Protein 3L7T (pdb70)

B-factor: mean 34.35, std 10.43, range [15.65, 85.37]

Radius of gyration: 25.77 Å; Cα contacts (8 Å, |Δi|>4): 1281; chains: 4; bounding box: 45×69×49 Å

Organism: Streptococcus mutans serotype c (strain ATCC 700610 / UA159) (NCBI:txid210007)

CATH classification: 3.10.180.10

Sequence (532 aa):
KLKAVHHVALIVSDYDKSYEFYVNQLGFEVIRENHRPKRHDYKLDLKCGDIELEIFGNKLTDSNYCAPPERISWPREACGLRHLAFYVEDVEASRQELIALGIRVEEVRYDDYTGKKMAFFFDPDGLPLELHEKLKAVHHVALIVSDYDKSYEFYVNQLGFEVIRENHRPKRHDYKLDLKCGDIELEIFGNKLTDSNYCAPPERISWPREACGLRHLAFYVEDVEASRQELIALGIRVEEVRYDDYTGKKMAFFFDPDGLPLELHEKLKAVHHVALIVSDYDKSYEFYVNQLGFEVIRENHRPKRHDYKLDLKCGDIELEIFGNKLTDSNYCAPPERISWPREACGLRHLAFYVEDVEASRQELIALGIRVEEVRYDDYTGKKMAFFFDPDGLPLELHEKLKAVHHVALIVSDYDKSYEFYVNQLGFEVIRENHRPKRHDYKLDLKCGDIELEIFGNKLTDSNYCAPPERISWPREACGLRHLAFYVEDVEASRQELIALGIRVEEVRYDDYTGKKMAFFFDPDGLPLELHE

Secondary structure (DSSP, 8-state):
---EEEEEEEE-S-HHHHHIIIIIIS-PEEEEEEEETTTTEEEEEEEETTEEEEEEE--TTSTT--PPPPPP-SSSPPSEEEEEEEE-S-HHHHHHHHHHHT---PPPEE-TTS--EEEEEE-TT--EEEEE-/---EEEEEEEE-S-HHHHHIIIIIIS-PEEEEEEEEGGGTEEEEEEEETTEEEEEEE--TTSTT--PPPPPP-SS-PPSEEEEEEEE-S-HHHHHHHHHHTT--BPPPEE-TTT--EEEEEE-TT--EEEEE-/---EEEEEEEE-S-HHHHHIIIIIIT-PEEEEEEEETTTTEEEEEEEETTEEEEEEE--TTSTT--PPPPPP-SS-PPSEEEEEEEE-S-HHHHHHHHHHTT--B---EE-TTT--EEEEEE-TT--EEEEE-/---EEEEEEEE-S-HHHHHIIIIIIS-PEEEEEEEEGGGTEEEEEEEETTEEEEEEE--TTSTT--PPPPPP-SSSPPSEEEEEEEE-S-HHHHHHHHHHTT--BPPPEE-TTT--EEEEEE-TT--EEEEE-

Foldseek 3Di:
DCDDAAEAEDEDFAVVQLCCCVCVQVNWAWPDWDADPPVFGIWTWTDDPRYIYTYTYHHPPPPPRDGDDAADDPPDGDPDDAAEEHEDPDQVVVCVSCVVVVWDKDDWAADPVHRWIKIWTAGPRRRIYMYTD/DCDDAAEAEDEDFAVVQLCCVVCVQVNFAWPDWDDDVVVQWIWTWTDDPNYIYIYIYHHPPGPDHDGDDAADDPPDGDPDDAAEEHEDPDQVVVCVSCVVVVWDKDDWDADPPPRWIKIWTAGPRRHIYMYTD/DPDDAAEAEDEDFAPVQLCCCVPVQVPWDWPDKDDPVVVQWIWTWTDDPNYIYIYIYHHPPDPDRDGDDAADDPPDGDDDDAAEEHEDPDQVVVCVSCVVVVWDKDDWDADPVPRWIKIWTAGPRRHIYMYTD/DCDDAAEAEDEDFAPVLLCCCVCVQVPWDWPDWDDPPVVLWIWTWTDAPNHIYTYIYHHPPPPPHDGDDAFDDPPHGDPDDAAEEHEDDDQPVVQVSNVVVVWHKDDWDADPPPRWIKIWTAGPSRHIYMYTD

InterPro domains:
  IPR004360 Glyoxalase/fosfomycin resistance/dioxygenase domain [PF00903] (6-132)
  IPR018146 Glyoxalase I, conserved site [PS00934] (8-29)
  IPR029068 Glyoxalase/Bleomycin resistance protein/Dihydroxybiphenyl dioxygenase [G3DSA:3.10.180.10] (8-134)
  IPR029068 Glyoxalase/Bleomycin resistance protein/Dihydroxybiphenyl dioxygenase [SSF54593] (1-134)
  IPR037478 YwkD-like domain [NF050075] (3-134)
  IPR037478 YwkD-like domain [cd08352] (4-134)
  IPR037523 Vicinal oxygen chelate (VOC), core domain [PS51819] (5-134)
  IPR051332 Fosfomycin Resistance Enzymes [PTHR36113] (6-133)

Structure (mmCIF, N/CA/C/O backbone):
data_3L7T
#
_entry.id   3L7T
#
_cell.length_a   47.603
_cell.length_b   72.577
_cell.length_c   86.851
_cell.angle_alpha   90.00
_cell.angle_beta   94.45
_cell.angle_gamma   90.00
#
_symmetry.space_group_name_H-M   'P 1 21 1'
#
loop_
_entity.id
_entity.type
_entity.pdbx_description
1 polymer 'Putative uncharacterized protein'
2 non-polymer 'ZINC ION'
3 water water
#
loop_
_atom_site.group_PDB
_atom_site.id
_atom_site.type_symbol
_atom_site.label_atom_id
_atom_site.label_alt_id
_atom_site.label_comp_id
_atom_site.label_asym_id
_atom_site.label_entity_id
_atom_site.label_seq_id
_atom_site.pdbx_PDB_ins_code
_atom_site.Cartn_x
_atom_site.Cartn_y
_atom_site.Cartn_z
_atom_site.occupancy
_atom_site.B_iso_or_equiv
_atom_site.auth_seq_id
_atom_site.auth_comp_id
_atom_site.auth_asym_id
_atom_site.auth_atom_id
_atom_site.pdbx_PDB_model_num
ATOM 1 N N . LYS A 1 2 ? 1.739 11.345 -27.236 1.00 43.01 2 LYS A N 1
ATOM 2 C CA . LYS A 1 2 ? 0.737 12.284 -26.632 1.00 42.02 2 LYS A CA 1
ATOM 3 C C . LYS A 1 2 ? -0.670 11.678 -26.500 1.00 38.76 2 LYS A C 1
ATOM 4 O O . LYS A 1 2 ? -1.648 12.129 -27.122 1.00 35.69 2 LYS A O 1
ATOM 10 N N . LEU A 1 3 ? -0.770 10.675 -25.644 1.00 37.45 3 LEU A N 1
ATOM 11 C CA . LEU A 1 3 ? -2.036 10.001 -25.442 1.00 35.63 3 LEU A CA 1
ATOM 12 C C . LEU A 1 3 ? -2.781 10.758 -24.331 1.00 35.72 3 LEU A C 1
ATOM 13 O O . LEU A 1 3 ? -2.506 10.570 -23.152 1.00 35.33 3 LEU A O 1
ATOM 18 N N . LYS A 1 4 ? -3.702 11.630 -24.738 1.00 33.88 4 LYS A N 1
ATOM 19 C CA . LYS A 1 4 ? -4.193 12.724 -23.916 1.00 33.99 4 LYS A CA 1
ATOM 20 C C . LYS A 1 4 ? -5.213 12.252 -22.880 1.00 31.42 4 LYS A C 1
ATOM 21 O O . LYS A 1 4 ? -5.303 12.800 -21.791 1.00 28.34 4 LYS A O 1
ATOM 27 N N . ALA A 1 5 ? -5.996 11.253 -23.258 1.00 28.63 5 ALA A N 1
ATOM 28 C CA . ALA A 1 5 ? -7.161 10.848 -22.487 1.00 27.30 5 ALA A CA 1
ATOM 29 C C . ALA A 1 5 ? -7.665 9.555 -23.120 1.00 25.62 5 ALA A C 1
ATOM 30 O O . ALA A 1 5 ? -7.192 9.154 -24.184 1.00 25.82 5 ALA A O 1
ATOM 32 N N . VAL A 1 6 ? -8.473 8.823 -22.377 1.00 23.91 6 VAL A N 1
ATOM 33 C CA . VAL A 1 6 ? -9.204 7.705 -22.950 1.00 21.94 6 VAL A CA 1
ATOM 34 C C . VAL A 1 6 ? -10.346 8.270 -23.781 1.00 23.57 6 VAL A C 1
ATOM 35 O O . VAL A 1 6 ? -11.064 9.170 -23.336 1.00 23.06 6 VAL A O 1
ATOM 39 N N . HIS A 1 7 ? -10.511 7.725 -24.974 1.00 21.01 7 HIS A N 1
ATOM 40 C CA . HIS A 1 7 ? -11.625 8.068 -25.843 1.00 20.35 7 HIS A CA 1
ATOM 41 C C . HIS A 1 7 ? -12.824 7.177 -25.545 1.00 19.65 7 HIS A C 1
ATOM 42 O O . HIS A 1 7 ? -13.951 7.661 -25.345 1.00 21.30 7 HIS A O 1
ATOM 49 N N . HIS A 1 8 ? -12.575 5.871 -25.515 1.00 20.66 8 HIS A N 1
ATOM 50 C CA . HIS A 1 8 ? -13.637 4.909 -25.178 1.00 20.09 8 HIS A CA 1
ATOM 51 C C . HIS A 1 8 ? -13.056 3.592 -24.679 1.00 21.41 8 HIS A C 1
ATOM 52 O O . HIS A 1 8 ? -11.858 3.299 -24.866 1.00 20.36 8 HIS A O 1
ATOM 59 N N . VAL A 1 9 ? -13.913 2.823 -24.003 1.00 17.78 9 VAL A N 1
ATOM 60 C CA . VAL A 1 9 ? -13.576 1.485 -23.532 1.00 21.42 9 VAL A CA 1
ATOM 61 C C . VAL A 1 9 ? -14.674 0.613 -24.104 1.00 20.70 9 VAL A C 1
ATOM 62 O O . VAL A 1 9 ? -15.844 0.999 -24.062 1.00 22.83 9 VAL A O 1
ATOM 66 N N . ALA A 1 10 ? -14.285 -0.510 -24.684 1.00 20.89 10 ALA A N 1
ATOM 67 C CA . ALA A 1 10 ? -15.242 -1.421 -25.328 1.00 19.71 10 ALA A CA 1
ATOM 68 C C . ALA A 1 10 ? -15.328 -2.689 -24.513 1.00 20.60 10 ALA A C 1
ATOM 69 O O . ALA A 1 10 ? -14.380 -3.067 -23.819 1.00 20.07 10 ALA A O 1
ATOM 71 N N . LEU A 1 11 ? -16.497 -3.320 -24.560 1.00 20.95 11 LEU A N 1
ATOM 72 C CA . LEU A 1 11 ? -16.655 -4.580 -23.860 1.00 20.28 11 LEU A CA 1
ATOM 73 C C . LEU A 1 11 ? -17.619 -5.420 -24.627 1.00 20.58 11 LEU A C 1
ATOM 74 O O . LEU A 1 11 ? -18.386 -4.905 -25.463 1.00 20.87 11 LEU A O 1
ATOM 79 N N . ILE A 1 12 ? -17.545 -6.715 -24.359 1.00 19.00 12 ILE A N 1
ATOM 80 C CA . ILE A 1 12 ? -18.377 -7.723 -25.024 1.00 18.75 12 ILE A CA 1
ATOM 81 C C . ILE A 1 12 ? -19.353 -8.322 -24.015 1.00 18.44 12 ILE A C 1
ATOM 82 O O . ILE A 1 12 ? -18.988 -8.635 -22.898 1.00 17.66 12 ILE A O 1
ATOM 87 N N . VAL A 1 13 ? -20.595 -8.556 -24.445 1.00 19.37 13 VAL A N 1
ATOM 88 C CA . VAL A 1 13 ? -21.624 -9.123 -23.577 1.00 19.49 13 VAL A CA 1
ATOM 89 C C . VAL A 1 13 ? -22.228 -10.331 -24.314 1.00 20.71 13 VAL A C 1
ATOM 90 O O . VAL A 1 13 ? -22.044 -10.461 -25.524 1.00 19.80 13 VAL A O 1
ATOM 94 N N . SER A 1 14 ? -22.754 -11.281 -2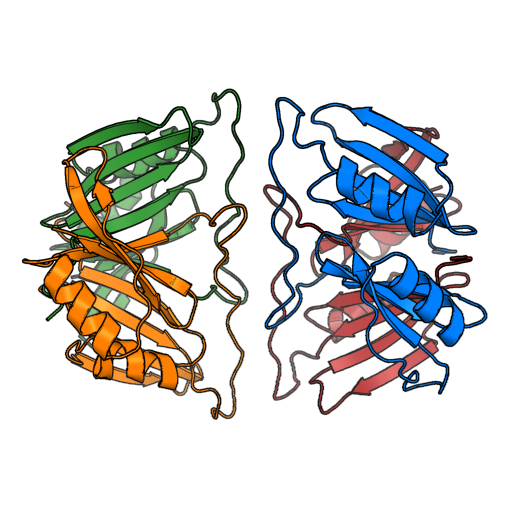3.553 1.00 20.89 14 SER A N 1
ATOM 95 C CA . SER A 1 14 ? -23.286 -12.507 -24.149 1.00 24.47 14 SER A CA 1
ATOM 96 C C . SER A 1 14 ? -24.721 -12.285 -24.653 1.00 24.86 14 SER A C 1
ATOM 97 O O . SER A 1 14 ? -25.116 -12.852 -25.673 1.00 26.50 14 SER A O 1
ATOM 100 N N . ASP A 1 15 ? -25.525 -11.579 -23.865 1.00 24.96 15 ASP A N 1
ATOM 101 C CA . ASP A 1 15 ? -26.937 -11.416 -24.181 1.00 27.11 15 ASP A CA 1
ATOM 102 C C . ASP A 1 15 ? -27.218 -9.930 -24.322 1.00 24.54 15 ASP A C 1
ATOM 103 O O . ASP A 1 15 ? -27.319 -9.226 -23.325 1.00 25.90 15 ASP A O 1
ATOM 108 N N . TYR A 1 16 ? -27.308 -9.452 -25.559 1.00 24.27 16 TYR A N 1
ATOM 109 C CA . TYR A 1 16 ? -27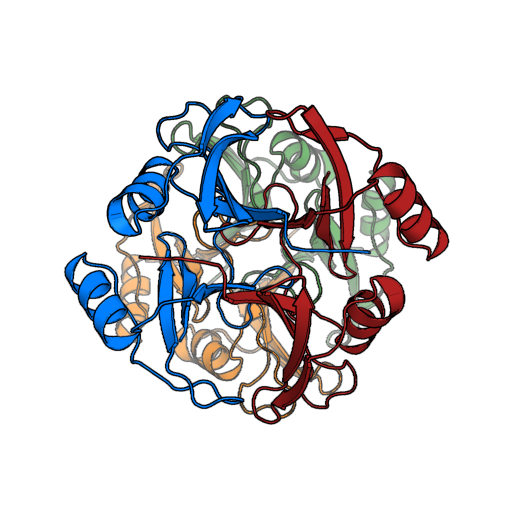.415 -8.023 -25.796 1.00 22.88 16 TYR A CA 1
ATOM 110 C C . TYR A 1 16 ? -28.589 -7.367 -25.052 1.00 27.54 16 TYR A C 1
ATOM 111 O O . TYR A 1 16 ? -28.422 -6.327 -24.443 1.00 22.34 16 TYR A O 1
ATOM 120 N N . ASP A 1 17 ? -29.781 -7.973 -25.107 1.00 27.93 17 ASP A N 1
ATOM 121 C CA . ASP A 1 17 ? -30.937 -7.396 -24.441 1.00 28.30 17 ASP A CA 1
ATOM 122 C C . ASP A 1 17 ? -30.766 -7.307 -22.931 1.00 28.14 17 ASP A C 1
ATOM 123 O O . ASP A 1 17 ? -31.219 -6.345 -22.300 1.00 25.39 17 ASP A O 1
ATOM 128 N N . LYS A 1 18 ? -30.156 -8.327 -22.343 1.00 25.49 18 LYS A N 1
ATOM 129 C CA . LYS A 1 18 ? -30.035 -8.379 -20.907 1.00 25.86 18 LYS A CA 1
ATOM 130 C C . LYS A 1 18 ? -29.000 -7.336 -20.467 1.00 23.55 18 LYS A C 1
ATOM 131 O O . LYS A 1 18 ? -29.173 -6.662 -19.458 1.00 23.92 18 LYS A O 1
ATOM 137 N N . SER A 1 19 ? -27.957 -7.166 -21.275 1.00 22.90 19 SER A N 1
ATOM 138 C CA . SER A 1 19 ? -26.909 -6.197 -20.930 1.00 24.97 19 SER A CA 1
ATOM 139 C C . SER A 1 19 ? -27.344 -4.771 -21.230 1.00 24.14 19 SER A C 1
ATOM 140 O O . SER A 1 19 ? -26.957 -3.847 -20.534 1.00 24.11 19 SER A O 1
ATOM 143 N N . TYR A 1 20 ? -28.214 -4.603 -22.216 1.00 22.36 20 TYR A N 1
ATOM 144 C CA . TYR A 1 20 ? -28.773 -3.289 -22.510 1.00 24.22 20 TYR A CA 1
ATOM 145 C C . TYR A 1 20 ? -29.623 -2.878 -21.310 1.00 24.46 20 TYR A C 1
ATOM 146 O O . TYR A 1 20 ? -29.519 -1.762 -20.805 1.00 24.47 20 TYR A O 1
ATOM 155 N N . GLU A 1 21 ? -30.462 -3.794 -20.846 1.00 25.40 21 GLU A N 1
ATOM 156 C CA . GLU A 1 21 ? -31.224 -3.550 -19.612 1.00 26.11 21 GLU A CA 1
ATOM 157 C C . GLU A 1 21 ? -30.322 -3.139 -18.421 1.00 27.11 21 GLU A C 1
ATOM 158 O O . GLU A 1 21 ? -30.583 -2.143 -17.734 1.00 26.63 21 GLU A O 1
ATOM 164 N N . PHE A 1 22 ? -29.245 -3.885 -18.199 1.00 25.48 22 PHE A N 1
ATOM 165 C CA . PHE A 1 22 ? -28.347 -3.614 -17.082 1.00 22.68 22 PHE A CA 1
ATOM 166 C C . PHE A 1 22 ? -27.716 -2.218 -17.197 1.00 24.08 22 PHE A C 1
ATOM 167 O O . PHE A 1 22 ? -27.831 -1.392 -16.296 1.00 23.70 22 PHE A O 1
ATOM 175 N N . TYR A 1 23 ? -26.995 -1.974 -18.287 1.00 21.54 23 TYR A N 1
ATOM 176 C CA . TYR A 1 23 ? -26.264 -0.709 -18.462 1.00 22.75 23 TYR A CA 1
ATOM 177 C C . TYR A 1 23 ? -27.147 0.539 -18.618 1.00 23.86 23 TYR A C 1
ATOM 178 O O . TYR A 1 23 ? -26.810 1.628 -18.135 1.00 24.87 23 TYR A O 1
ATOM 187 N N . VAL A 1 24 ? -28.187 0.417 -19.431 1.00 24.12 24 VAL A N 1
ATOM 188 C CA . VAL A 1 24 ? -28.989 1.581 -19.806 1.00 26.55 24 VAL A CA 1
ATOM 189 C C . VAL A 1 24 ? -30.097 1.785 -18.764 1.00 27.66 24 VAL A C 1
ATOM 190 O O . VAL A 1 24 ? -30.224 2.862 -18.188 1.00 29.96 24 VAL A O 1
ATOM 194 N N . ASN A 1 25 ? -30.794 0.719 -18.398 1.00 29.80 25 ASN A N 1
ATOM 195 C CA . ASN A 1 25 ? -31.933 0.854 -17.470 1.00 33.06 25 ASN A CA 1
ATOM 196 C C . ASN A 1 25 ? -31.663 0.774 -15.966 1.00 33.62 25 ASN A C 1
ATOM 197 O O . ASN A 1 25 ? -32.309 1.458 -15.175 1.00 35.30 25 ASN A O 1
ATOM 202 N N . GLN A 1 26 ? -30.694 -0.034 -15.558 1.00 31.86 26 GLN A N 1
ATOM 203 C CA . GLN A 1 26 ? -30.332 -0.109 -14.152 1.00 31.34 26 GLN A CA 1
ATOM 204 C C . GLN A 1 26 ? -29.198 0.845 -13.737 1.00 31.50 26 GLN A C 1
ATOM 205 O O . GLN A 1 26 ? -29.279 1.535 -12.709 1.00 30.86 26 GLN A O 1
ATOM 211 N N . LEU A 1 27 ? -28.164 0.950 -14.563 1.00 27.80 27 LEU A N 1
ATOM 212 C CA . LEU A 1 27 ? -27.059 1.824 -14.204 1.00 26.84 27 LEU A CA 1
ATOM 213 C C . LEU A 1 27 ? -27.300 3.237 -14.699 1.00 27.00 27 LEU A C 1
ATOM 214 O O . LEU A 1 27 ? -26.723 4.184 -14.181 1.00 28.51 27 LEU A O 1
ATOM 219 N N . GLY A 1 28 ? -28.267 3.385 -15.595 1.00 26.84 28 GLY A N 1
ATOM 220 C CA . GLY A 1 28 ? -28.698 4.714 -16.069 1.00 28.74 28 GLY A CA 1
ATOM 221 C C . GLY A 1 28 ? -27.776 5.442 -17.042 1.00 28.84 28 GLY A C 1
ATOM 222 O O . GLY A 1 28 ? -27.890 6.662 -17.214 1.00 27.83 28 GLY A O 1
ATOM 223 N N . PHE A 1 29 ? -26.882 4.723 -17.719 1.00 26.70 29 PHE A N 1
ATOM 224 C CA . PHE A 1 29 ? -26.060 5.377 -18.747 1.00 24.93 29 PHE A CA 1
ATOM 225 C C . PHE A 1 29 ? -26.895 5.932 -19.925 1.00 25.68 29 PHE A C 1
ATOM 226 O O . PHE A 1 29 ? -27.750 5.248 -20.466 1.00 26.19 29 PHE A O 1
ATOM 234 N N . GLU A 1 30 ? -26.602 7.153 -20.351 1.00 24.82 30 GLU A N 1
ATOM 235 C CA . GLU A 1 30 ? -27.221 7.714 -21.552 1.00 27.68 30 GLU A CA 1
ATOM 236 C C . GLU A 1 30 ? -26.775 6.986 -22.830 1.00 27.56 30 GLU A C 1
ATOM 237 O O . GLU A 1 30 ? -25.585 6.860 -23.076 1.00 26.95 30 GLU A O 1
ATOM 243 N N . VAL A 1 31 ? -27.719 6.631 -23.705 1.00 26.42 31 VAL A N 1
ATOM 244 C CA . VAL A 1 31 ? -27.389 6.094 -25.016 1.00 26.10 31 VAL A CA 1
ATOM 245 C C . VAL A 1 31 ? -27.005 7.206 -25.989 1.00 27.31 31 VAL A C 1
ATOM 246 O O . VAL A 1 31 ? -27.777 8.155 -26.216 1.00 28.62 31 VAL A O 1
ATOM 250 N N . ILE A 1 32 ? -25.806 7.110 -26.551 1.00 26.00 32 ILE A N 1
ATOM 251 C CA . ILE A 1 32 ? -25.394 8.024 -27.596 1.00 25.99 32 ILE A CA 1
ATOM 252 C C . ILE A 1 32 ? -25.877 7.553 -28.958 1.00 26.54 32 ILE A C 1
ATOM 253 O O . ILE A 1 32 ? -26.457 8.342 -29.704 1.00 26.50 32 ILE A O 1
ATOM 258 N N . ARG A 1 33 ? -25.551 6.307 -29.308 1.00 24.09 33 ARG A N 1
ATOM 259 C CA . ARG A 1 33 ? -25.920 5.697 -30.585 1.00 26.40 33 ARG A CA 1
ATOM 260 C C . ARG A 1 33 ? -26.187 4.235 -30.334 1.00 25.18 33 ARG A C 1
ATOM 261 O O . ARG A 1 33 ? -25.608 3.626 -29.421 1.00 22.65 33 ARG A O 1
ATOM 269 N N . GLU A 1 34 ? -26.880 3.631 -31.277 1.00 24.48 34 GLU A N 1
ATOM 270 C CA . GLU A 1 34 ? -27.026 2.187 -31.323 1.00 25.25 34 GLU A CA 1
ATOM 271 C C . GLU A 1 34 ? -27.145 1.744 -32.762 1.00 26.65 34 GLU A C 1
ATOM 272 O O . GLU A 1 34 ? -27.974 2.285 -33.519 1.00 24.26 34 GLU A O 1
ATOM 278 N N . ASN A 1 35 ? -26.260 0.842 -33.168 1.00 25.19 35 ASN A N 1
ATOM 279 C CA . ASN A 1 35 ? -26.193 0.409 -34.556 1.00 26.01 35 ASN A CA 1
ATOM 280 C C . ASN A 1 35 ? -26.061 -1.084 -34.701 1.00 25.37 35 ASN A C 1
ATOM 281 O O . ASN A 1 35 ? -25.354 -1.741 -33.939 1.00 26.36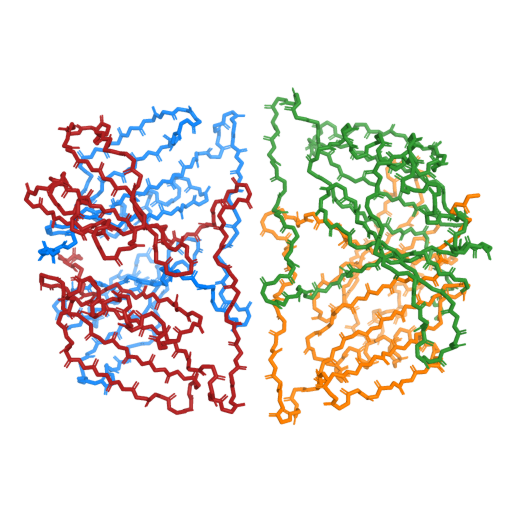 35 ASN A O 1
ATOM 286 N N . HIS A 1 36 ? -26.700 -1.643 -35.699 1.00 24.42 36 HIS A N 1
ATOM 287 C CA . HIS A 1 36 ? -26.643 -3.069 -35.944 1.00 26.32 36 HIS A CA 1
ATOM 288 C C . HIS A 1 36 ? -26.026 -3.333 -37.334 1.00 28.88 36 HIS A C 1
ATOM 289 O O . HIS A 1 36 ? -26.498 -2.836 -38.320 1.00 28.69 36 HIS A O 1
ATOM 296 N N . ARG A 1 37 ? -24.942 -4.076 -37.373 1.00 29.74 37 ARG A N 1
ATOM 297 C CA . ARG A 1 37 ? -24.310 -4.455 -38.614 1.00 31.40 37 ARG A CA 1
ATOM 298 C C . ARG A 1 37 ? -24.027 -5.935 -38.562 1.00 32.35 37 ARG A C 1
ATOM 299 O O . ARG A 1 37 ? -22.999 -6.342 -38.128 1.00 33.66 37 ARG A O 1
ATOM 307 N N . PRO A 1 38 ? -24.994 -6.710 -38.989 1.00 33.75 38 PRO A N 1
ATOM 308 C CA . PRO A 1 38 ? -24.959 -8.150 -38.863 1.00 35.77 38 PRO A CA 1
ATOM 309 C C . PRO A 1 38 ? -23.638 -8.699 -39.281 1.00 39.20 38 PRO A C 1
ATOM 310 O O . PRO A 1 38 ? -23.102 -8.399 -40.338 1.00 38.64 38 PRO A O 1
ATOM 314 N N . LYS A 1 39 ? -23.109 -9.532 -38.401 1.00 41.68 39 LYS A N 1
ATOM 315 C CA . LYS A 1 39 ? -21.787 -10.074 -38.556 1.00 43.53 39 LYS A CA 1
ATOM 316 C C . LYS A 1 39 ? -20.626 -9.077 -38.420 1.00 43.27 39 LYS A C 1
ATOM 317 O O . LYS A 1 39 ? -19.776 -9.229 -37.537 1.00 45.13 39 LYS A O 1
ATOM 323 N N . ARG A 1 40 ? -20.578 -8.056 -39.246 1.00 39.45 40 ARG A N 1
ATOM 324 C CA . ARG A 1 40 ? -19.507 -7.127 -39.078 1.00 37.35 40 ARG A CA 1
ATOM 325 C C . ARG A 1 40 ? -19.277 -6.871 -37.598 1.00 35.96 40 ARG A C 1
ATOM 326 O O . ARG A 1 40 ? -18.231 -7.156 -37.080 1.00 35.24 40 ARG A O 1
ATOM 334 N N . HIS A 1 41 ? -20.262 -6.323 -36.921 1.00 33.22 41 HIS A N 1
ATOM 335 C CA . HIS A 1 41 ? -20.103 -6.100 -35.481 1.00 31.81 41 HIS A CA 1
ATOM 336 C C . HIS A 1 41 ? -21.369 -6.329 -34.671 1.00 31.10 41 HIS A C 1
ATOM 337 O O . HIS A 1 41 ? -21.440 -5.912 -33.520 1.00 31.01 41 HIS A O 1
ATOM 344 N N . ASP A 1 42 ? -22.361 -7.001 -35.265 1.00 29.26 42 ASP A N 1
ATOM 345 C CA . ASP A 1 42 ? -23.647 -7.200 -34.587 1.00 28.84 42 ASP A CA 1
ATOM 346 C C . ASP A 1 42 ? -24.116 -5.890 -33.968 1.00 27.29 42 ASP A C 1
ATOM 347 O O . ASP A 1 42 ? -24.110 -4.862 -34.678 1.00 28.32 42 ASP A O 1
ATOM 352 N N . TYR A 1 43 ? -24.562 -5.892 -32.702 1.00 24.88 43 TYR A N 1
ATOM 353 C CA . TYR A 1 43 ? -25.069 -4.647 -32.108 1.00 22.75 43 TYR A CA 1
ATOM 354 C C . TYR A 1 43 ? -23.942 -3.943 -31.413 1.00 23.24 43 TYR A C 1
ATOM 355 O O . TYR A 1 43 ? -23.153 -4.575 -30.678 1.00 24.14 43 TYR A O 1
ATOM 364 N N . LYS A 1 44 ? -23.814 -2.655 -31.716 1.00 22.71 44 LYS A N 1
ATOM 365 C CA . LYS A 1 44 ? -22.833 -1.817 -31.063 1.00 20.32 44 LYS A CA 1
ATOM 366 C C . LYS A 1 44 ? -23.569 -0.669 -30.398 1.00 21.64 44 LYS A C 1
ATOM 367 O O . LYS A 1 44 ? -24.322 0.059 -31.048 1.00 22.98 44 LYS A O 1
ATOM 373 N N . LEU A 1 45 ? -23.514 -0.659 -29.076 1.00 21.23 45 LEU A N 1
ATOM 374 C CA . LEU A 1 45 ? -24.272 0.259 -28.261 1.00 20.93 45 LEU A CA 1
ATOM 375 C C . LEU A 1 45 ? -23.258 1.215 -27.627 1.00 21.46 45 LEU A C 1
ATOM 376 O O . LEU A 1 45 ? -22.408 0.783 -26.835 1.00 20.98 45 LEU A O 1
ATOM 381 N N . ASP A 1 46 ? -23.376 2.504 -27.945 1.00 21.10 46 ASP A N 1
ATOM 382 C CA . ASP A 1 46 ? -22.417 3.499 -27.446 1.00 21.54 46 ASP A CA 1
ATOM 383 C C . ASP A 1 46 ? -23.037 4.329 -26.333 1.00 20.64 46 ASP A C 1
ATOM 384 O O . ASP A 1 46 ? -24.073 4.986 -26.532 1.00 23.19 46 ASP A O 1
ATOM 389 N N . LEU A 1 47 ? -22.411 4.276 -25.154 1.00 19.75 47 LEU A N 1
ATOM 390 C CA . LEU A 1 47 ? -22.965 4.915 -23.947 1.00 20.14 47 LEU A CA 1
ATOM 391 C C . LEU A 1 47 ? -22.095 6.063 -23.466 1.00 22.10 47 LEU A C 1
ATOM 392 O O . LEU A 1 47 ? -20.874 5.997 -23.533 1.00 20.73 47 LEU A O 1
ATOM 397 N N . LYS A 1 48 ? -22.714 7.098 -22.907 1.00 21.02 48 LYS A N 1
ATOM 398 C CA . LYS A 1 48 ? -21.928 8.192 -22.391 1.00 22.62 48 LYS A CA 1
ATOM 399 C C . LYS A 1 48 ? -21.543 8.003 -20.935 1.00 22.53 48 LYS A C 1
ATOM 400 O O . LYS A 1 48 ? -22.416 7.789 -20.077 1.00 24.44 48 LYS A O 1
ATOM 406 N N . CYS A 1 49 ? -20.267 8.213 -20.622 1.00 23.26 49 CYS A N 1
ATOM 407 C CA . CYS A 1 49 ? -19.837 8.257 -19.217 1.00 25.65 49 CYS A CA 1
ATOM 408 C C . CYS A 1 49 ? -18.887 9.437 -18.987 1.00 26.95 49 CYS A C 1
ATOM 409 O O . CYS A 1 49 ? -17.693 9.323 -19.235 1.00 26.73 49 CYS A O 1
ATOM 412 N N . GLY A 1 50 ? -19.451 10.606 -18.667 1.00 28.70 50 GLY A N 1
ATOM 413 C CA . GLY A 1 50 ? -18.678 11.851 -18.712 1.00 29.10 50 GLY A CA 1
ATOM 414 C C . GLY A 1 50 ? -17.991 11.999 -20.064 1.00 29.47 50 GLY A C 1
ATOM 415 O O . GLY A 1 50 ? -18.645 11.888 -21.101 1.00 29.70 50 GLY A O 1
ATOM 416 N N . ASP A 1 51 ? -16.670 12.182 -20.077 1.00 27.97 51 ASP A N 1
ATOM 417 C CA . ASP A 1 51 ? -15.972 12.426 -21.345 1.00 28.98 51 ASP A CA 1
ATOM 418 C C . ASP A 1 51 ? -15.533 11.181 -22.093 1.00 27.76 51 ASP A C 1
ATOM 419 O O . ASP A 1 51 ? -14.831 11.273 -23.075 1.00 27.53 51 ASP A O 1
ATOM 424 N N . ILE A 1 52 ? -15.942 10.006 -21.642 1.00 25.63 52 ILE A N 1
ATOM 425 C CA . ILE A 1 52 ? -15.453 8.790 -22.254 1.00 25.71 52 ILE A CA 1
ATOM 426 C C . ILE A 1 52 ? -16.705 8.065 -22.726 1.00 25.63 52 ILE A C 1
ATOM 427 O O . ILE A 1 52 ? -17.713 8.072 -22.022 1.00 25.72 52 ILE A O 1
ATOM 432 N N . GLU A 1 53 ? -16.628 7.360 -23.841 1.00 23.72 53 GLU A N 1
ATOM 433 C CA . GLU A 1 53 ? -17.738 6.484 -24.217 1.00 23.84 53 GLU A CA 1
ATOM 434 C C . GLU A 1 53 ? -17.489 5.040 -23.753 1.00 21.82 53 GLU A C 1
ATOM 435 O O . GLU A 1 53 ? -16.358 4.594 -23.695 1.00 20.96 53 GLU A O 1
ATOM 441 N N . LEU A 1 54 ? -18.554 4.308 -23.461 1.00 20.68 54 LEU A N 1
ATOM 442 C CA . LEU A 1 54 ? -18.467 2.845 -23.289 1.00 19.65 54 LEU A CA 1
ATOM 443 C C . LEU A 1 54 ? -19.106 2.222 -24.511 1.00 20.79 54 LEU A C 1
ATOM 444 O O . LEU A 1 54 ? -20.234 2.571 -24.843 1.00 22.37 54 LEU A O 1
ATOM 449 N N . GLU A 1 55 ? -18.380 1.352 -25.214 1.00 21.31 55 GLU A N 1
ATOM 450 C CA . GLU A 1 55 ? -18.912 0.727 -26.416 1.00 20.43 55 GLU A CA 1
ATOM 451 C C . GLU A 1 55 ? -19.280 -0.688 -26.057 1.00 24.12 55 GLU A C 1
ATOM 452 O O . GLU A 1 55 ? -18.402 -1.491 -25.791 1.00 23.38 55 GLU A O 1
ATOM 458 N N . ILE A 1 56 ? -20.563 -1.005 -26.058 1.00 22.28 56 ILE A N 1
ATOM 459 C CA . ILE A 1 56 ? -20.992 -2.356 -25.736 1.00 22.45 56 ILE A CA 1
ATOM 460 C C . ILE A 1 56 ? -21.246 -3.138 -27.039 1.00 23.95 56 ILE A C 1
ATOM 461 O O . ILE A 1 56 ? -22.051 -2.708 -27.883 1.00 21.60 56 ILE A O 1
ATOM 466 N N . PHE A 1 57 ? -20.610 -4.300 -27.172 1.00 23.00 57 PHE A N 1
ATOM 467 C CA . PHE A 1 57 ? -20.792 -5.132 -28.355 1.00 22.89 57 PHE A CA 1
ATOM 468 C C . PHE A 1 57 ? -21.449 -6.419 -27.952 1.00 20.49 57 PHE A C 1
ATOM 469 O O . PHE A 1 57 ? -20.976 -7.095 -27.060 1.00 23.64 57 PHE A O 1
ATOM 477 N N . GLY A 1 58 ? -22.483 -6.832 -28.668 1.00 21.36 58 GLY A N 1
ATOM 478 C CA . GLY A 1 58 ? -23.036 -8.149 -28.363 1.00 19.39 58 GLY A CA 1
ATOM 479 C C . GLY A 1 58 ? -24.062 -8.448 -29.415 1.00 21.64 58 GLY A C 1
ATOM 480 O O . GLY A 1 58 ? -24.253 -7.675 -30.351 1.00 20.56 58 GLY A O 1
ATOM 481 N N . ASN A 1 59 ? -24.719 -9.569 -29.236 1.00 21.38 59 ASN A N 1
ATOM 482 C CA . ASN A 1 59 ? -25.744 -9.974 -30.176 1.00 24.09 59 ASN A CA 1
ATOM 483 C C . ASN A 1 59 ? -26.945 -10.486 -29.393 1.00 23.62 59 ASN A C 1
ATOM 484 O O . ASN A 1 59 ? -26.831 -10.846 -28.226 1.00 21.86 59 ASN A O 1
ATOM 489 N N . LYS A 1 60 ? -28.126 -10.422 -30.010 1.00 26.51 60 LYS A N 1
ATOM 490 C CA . LYS A 1 60 ? -29.367 -10.754 -29.320 1.00 25.38 60 LYS A CA 1
ATOM 491 C C . LYS A 1 60 ? -29.572 -12.252 -29.508 1.00 27.29 60 LYS A C 1
ATOM 492 O O . LYS A 1 60 ? -29.175 -12.770 -30.538 1.00 25.98 60 LYS A O 1
ATOM 498 N N . LEU A 1 61 ? -30.158 -12.929 -28.518 1.00 28.03 61 LEU A N 1
ATOM 499 C CA . LEU A 1 61 ? -30.273 -14.403 -28.547 1.00 35.08 61 LEU A CA 1
ATOM 500 C C . LEU A 1 61 ? -31.224 -14.843 -29.658 1.00 36.46 61 LEU A C 1
ATOM 501 O O . LEU A 1 61 ? -31.134 -15.960 -30.158 1.00 41.59 61 LEU A O 1
ATOM 506 N N . THR A 1 62 ? -32.111 -13.937 -30.045 1.00 38.90 62 THR A N 1
ATOM 507 C CA . THR A 1 62 ? -33.075 -14.176 -31.106 1.00 41.52 62 THR A CA 1
ATOM 508 C C . THR A 1 62 ? -32.479 -13.984 -32.501 1.00 43.24 62 THR A C 1
ATOM 509 O O . THR A 1 62 ? -33.094 -14.383 -33.482 1.00 45.14 62 THR A O 1
ATOM 513 N N . ASP A 1 63 ? -31.317 -13.331 -32.600 1.00 43.44 63 ASP A N 1
ATOM 514 C CA . ASP A 1 63 ? -30.676 -13.110 -33.900 1.00 44.60 63 ASP A CA 1
ATOM 515 C C . ASP A 1 63 ? -30.424 -14.447 -34.580 1.00 46.63 63 ASP A C 1
ATOM 516 O O . ASP A 1 63 ? -30.020 -15.418 -33.934 1.00 46.94 63 ASP A O 1
ATOM 521 N N . SER A 1 64 ? -30.625 -14.492 -35.890 1.00 47.61 64 SER A N 1
ATOM 522 C CA . SER A 1 64 ? -30.561 -15.764 -36.601 1.00 48.55 64 SER A CA 1
ATOM 523 C C . SER A 1 64 ? -29.144 -16.339 -36.661 1.00 48.97 64 SER A C 1
ATOM 524 O O . SER A 1 64 ? -28.972 -17.548 -36.850 1.00 50.62 64 SER A O 1
ATOM 527 N N . ASN A 1 65 ? -28.139 -15.488 -36.450 1.00 47.34 65 ASN A N 1
ATOM 528 C CA . ASN A 1 65 ? -26.744 -15.937 -36.444 1.00 45.21 65 ASN A CA 1
ATOM 529 C C . ASN A 1 65 ? -26.049 -15.796 -35.074 1.00 42.36 65 ASN A C 1
ATOM 530 O O . ASN A 1 65 ? -24.838 -15.586 -34.999 1.00 42.55 65 ASN A O 1
ATOM 535 N N . TYR A 1 66 ? -26.819 -15.960 -34.010 1.00 39.29 66 TYR A N 1
ATOM 536 C CA . TYR A 1 66 ? -26.289 -15.894 -32.651 1.00 37.09 66 TYR A CA 1
ATOM 537 C C . TYR A 1 66 ? -25.235 -16.962 -32.341 1.00 35.89 66 TYR A C 1
ATOM 538 O O . TYR A 1 66 ? -25.454 -18.159 -32.562 1.00 33.95 66 TYR A O 1
ATOM 547 N N . CYS A 1 67 ? -24.078 -16.523 -31.852 1.00 35.61 67 CYS A N 1
ATOM 548 C CA . CYS A 1 67 ? -23.049 -17.443 -31.350 1.00 35.26 67 CYS A CA 1
ATOM 549 C C . CYS A 1 67 ? -22.557 -16.845 -30.036 1.00 35.33 67 CYS A C 1
ATOM 550 O O . CYS A 1 67 ? -22.048 -15.733 -30.033 1.00 33.96 67 CYS A O 1
ATOM 553 N N . ALA A 1 68 ? -22.815 -17.518 -28.924 1.00 34.23 68 ALA A N 1
ATOM 554 C CA . ALA A 1 68 ? -22.433 -16.974 -27.629 1.00 32.59 68 ALA A CA 1
ATOM 555 C C . ALA A 1 68 ? -20.914 -16.809 -27.545 1.00 32.19 68 ALA A C 1
ATOM 556 O O . ALA A 1 68 ? -20.170 -17.733 -27.872 1.00 32.64 68 ALA A O 1
ATOM 558 N N . PRO A 1 69 ? -20.428 -15.644 -27.067 1.00 30.86 69 PRO A N 1
ATOM 559 C CA . PRO A 1 69 ? -18.973 -15.557 -26.881 1.00 29.96 69 PRO A CA 1
ATOM 560 C C . PRO A 1 69 ? -18.517 -16.376 -25.672 1.00 27.56 69 PRO A C 1
ATOM 561 O O . PRO A 1 69 ? -19.341 -16.662 -24.787 1.00 26.16 69 PRO A O 1
ATOM 565 N N . PRO A 1 70 ? -17.212 -16.715 -25.595 1.00 25.52 70 PRO A N 1
ATOM 566 C CA . PRO A 1 70 ? -16.760 -17.443 -24.405 1.00 26.15 70 PRO A CA 1
ATOM 567 C C . PRO A 1 70 ? -16.988 -16.652 -23.127 1.00 26.85 70 PRO A C 1
ATOM 568 O O . PRO A 1 70 ? -17.147 -15.413 -23.169 1.00 25.02 70 PRO A O 1
ATOM 572 N N . GLU A 1 71 ? -17.070 -17.365 -22.010 1.00 24.38 71 GLU A N 1
ATOM 573 C CA . GLU A 1 71 ? -17.187 -16.726 -20.706 1.00 24.80 71 GLU A CA 1
ATOM 574 C C . GLU A 1 71 ? -15.862 -16.060 -20.335 1.00 23.52 71 GLU A C 1
ATOM 575 O O . GLU A 1 71 ? -14.785 -16.470 -20.781 1.00 22.06 71 GLU A O 1
ATOM 581 N N . ARG A 1 72 ? -15.987 -14.958 -19.623 1.00 25.34 72 ARG A N 1
ATOM 582 C CA . ARG A 1 72 ? -14.835 -14.294 -19.031 1.00 25.40 72 ARG A CA 1
ATOM 583 C C . ARG A 1 72 ? -14.142 -15.279 -18.123 1.00 25.11 72 ARG A C 1
ATOM 584 O O . ARG A 1 72 ? -14.792 -15.981 -17.350 1.00 27.32 72 ARG A O 1
ATOM 592 N N . ILE A 1 73 ? -12.829 -15.304 -18.177 1.00 28.17 73 ILE A N 1
ATOM 593 C CA . ILE A 1 73 ? -12.054 -16.137 -17.263 1.00 31.38 73 ILE A CA 1
ATOM 594 C C . ILE A 1 73 ? -11.860 -15.357 -15.968 1.00 33.15 73 ILE A C 1
ATOM 595 O O . ILE A 1 73 ? -11.282 -14.256 -15.979 1.00 31.18 73 ILE A O 1
ATOM 600 N N . SER A 1 74 ? -12.315 -15.932 -14.862 1.00 34.18 74 SER A N 1
ATOM 601 C CA . SER A 1 74 ? -12.175 -15.295 -13.554 1.00 36.06 74 SER A CA 1
ATOM 602 C C . SER A 1 74 ? -11.401 -16.128 -12.516 1.00 36.64 74 SER A C 1
ATOM 603 O O . SER A 1 74 ? -10.945 -15.590 -11.511 1.00 37.72 74 SER A O 1
ATOM 606 N N . TRP A 1 75 ? -11.274 -17.436 -12.742 1.00 36.12 75 TRP A N 1
ATOM 607 C CA . TRP A 1 75 ? -10.661 -18.341 -11.752 1.00 37.13 75 TRP A CA 1
ATOM 608 C C . TRP A 1 75 ? -9.891 -19.440 -12.462 1.00 35.17 75 TRP A C 1
ATOM 609 O O . TRP A 1 75 ? -10.398 -20.007 -13.432 1.00 34.12 75 TRP A O 1
ATOM 620 N N . PRO A 1 76 ? -8.741 -19.855 -11.914 1.00 32.20 76 PRO A N 1
ATOM 621 C CA . PRO A 1 76 ? -8.040 -19.316 -10.738 1.00 32.48 76 PRO A CA 1
ATOM 622 C C . PRO A 1 76 ? -7.346 -17.968 -11.010 1.00 32.81 76 PRO A C 1
ATOM 623 O O . PRO A 1 76 ? -7.026 -17.241 -10.065 1.00 34.55 76 PRO A O 1
ATOM 627 N N . ARG A 1 77 ? -7.016 -17.696 -12.266 1.00 31.24 77 ARG A N 1
ATOM 628 C CA . ARG A 1 77 ? -6.264 -16.480 -12.630 1.00 32.99 77 ARG A CA 1
ATOM 629 C C . ARG A 1 77 ? -7.030 -15.804 -13.785 1.00 32.32 77 ARG A C 1
ATOM 630 O O . ARG A 1 77 ? -7.344 -16.451 -14.791 1.00 31.92 77 ARG A O 1
ATOM 638 N N . GLU A 1 78 ? -7.283 -14.500 -13.677 1.00 29.34 78 GLU A N 1
ATOM 639 C CA . GLU A 1 78 ? -7.840 -13.751 -14.793 1.00 27.29 78 GLU A CA 1
ATOM 640 C C . GLU A 1 78 ? -6.824 -13.732 -15.929 1.00 25.96 78 GLU A C 1
ATOM 641 O O . GLU A 1 78 ? -5.612 -13.800 -15.680 1.00 28.65 78 GLU A O 1
ATOM 647 N N . ALA A 1 79 ? -7.300 -13.605 -17.170 1.00 25.43 79 ALA A N 1
ATOM 648 C CA . ALA A 1 79 ? -6.434 -13.576 -18.336 1.00 23.51 79 ALA A CA 1
ATOM 649 C C . ALA A 1 79 ? -5.742 -12.225 -18.450 1.00 24.88 79 ALA A C 1
ATOM 650 O O . ALA A 1 79 ? -6.178 -11.254 -17.835 1.00 26.73 79 ALA A O 1
ATOM 652 N N . CYS A 1 80 ? -4.684 -12.185 -19.253 1.00 23.48 80 CYS A N 1
ATOM 653 C CA . CYS A 1 80 ? -4.117 -10.936 -19.727 1.00 23.58 80 CYS A CA 1
ATOM 654 C C . CYS A 1 80 ? -5.198 -10.098 -20.384 1.00 24.40 80 CYS A C 1
ATOM 655 O O . CYS A 1 80 ? -6.082 -10.628 -21.076 1.00 23.47 80 CYS A O 1
ATOM 658 N N . GLY A 1 81 ? -5.034 -8.780 -20.290 1.00 24.17 81 GLY A N 1
ATOM 659 C CA . GLY A 1 81 ? -5.885 -7.858 -21.028 1.00 21.02 81 GLY A CA 1
ATOM 660 C C . GLY A 1 81 ? -6.655 -6.990 -20.074 1.00 23.07 81 GLY A C 1
ATOM 661 O O . GLY A 1 81 ? -6.368 -6.965 -18.888 1.00 24.61 81 GLY A O 1
ATOM 662 N N . LEU A 1 82 ? -7.709 -6.346 -20.561 1.00 20.32 82 LEU A N 1
ATOM 663 C CA . LEU A 1 82 ? -8.464 -5.488 -19.671 1.00 22.28 82 LEU A CA 1
ATOM 664 C C . LEU A 1 82 ? -9.281 -6.231 -18.639 1.00 25.06 82 LEU A C 1
ATOM 665 O O . LEU A 1 82 ? -9.965 -7.207 -18.953 1.00 24.92 82 LEU A O 1
ATOM 670 N N . ARG A 1 83 ? -9.173 -5.784 -17.397 1.00 22.96 83 ARG A N 1
ATOM 671 C CA . ARG A 1 83 ? -9.587 -6.551 -16.238 1.00 25.52 83 ARG A CA 1
ATOM 672 C C . ARG A 1 83 ? -10.921 -6.051 -15.704 1.00 26.25 83 ARG A C 1
ATOM 673 O O . ARG A 1 83 ? -11.899 -6.803 -15.660 1.00 27.43 83 ARG A O 1
ATOM 681 N N . HIS A 1 84 ? -10.947 -4.800 -15.235 1.00 23.95 84 HIS A N 1
ATOM 682 C CA . HIS A 1 84 ? -12.152 -4.221 -14.659 1.00 25.30 84 HIS A CA 1
ATOM 683 C C . HIS A 1 84 ? -12.173 -2.711 -14.854 1.00 25.09 84 HIS A C 1
ATOM 684 O O . HIS A 1 84 ? -11.226 -2.125 -15.380 1.00 26.14 84 HIS A O 1
ATOM 691 N N . LEU A 1 85 ? -13.301 -2.113 -14.518 1.00 25.22 85 LEU A N 1
ATOM 692 C CA . LEU A 1 85 ? -13.559 -0.720 -14.794 1.00 22.42 85 LEU A CA 1
ATOM 693 C C . LEU A 1 85 ? -14.181 -0.150 -13.548 1.00 23.25 85 LEU A C 1
ATOM 694 O O . LEU A 1 85 ? -15.060 -0.763 -12.936 1.00 22.41 85 LEU A O 1
ATOM 699 N N . ALA A 1 86 ? -13.714 1.029 -13.143 1.00 22.17 86 ALA A N 1
ATOM 700 C CA . ALA A 1 86 ? -14.206 1.643 -11.929 1.00 21.62 86 ALA A CA 1
ATOM 701 C C . ALA A 1 86 ? -14.806 2.982 -12.263 1.00 23.29 86 ALA A C 1
ATOM 702 O O . ALA A 1 86 ? -14.291 3.679 -13.137 1.00 24.80 86 ALA A O 1
ATOM 704 N N . PHE A 1 87 ? -15.868 3.354 -11.543 1.00 23.07 87 PHE A N 1
ATOM 705 C CA . PHE A 1 87 ? -16.548 4.618 -11.762 1.00 23.96 87 PHE A CA 1
ATOM 706 C C . PHE A 1 87 ? -16.429 5.470 -10.516 1.00 26.44 87 PHE A C 1
ATOM 707 O O . PHE A 1 87 ? -16.590 4.974 -9.394 1.00 26.00 87 PHE A O 1
ATOM 715 N N . TYR A 1 88 ? -16.236 6.772 -10.719 1.00 26.99 88 TYR A N 1
ATOM 716 C CA . TYR A 1 88 ? -16.350 7.741 -9.642 1.00 30.70 88 TYR A CA 1
ATOM 717 C C . TYR A 1 88 ? -17.809 7.978 -9.213 1.00 29.82 88 TYR A C 1
ATOM 718 O O . TYR A 1 88 ? -18.708 8.112 -10.060 1.00 29.39 88 TYR A O 1
ATOM 727 N N . VAL A 1 89 ? -18.060 7.846 -7.911 1.00 30.93 89 VAL A N 1
ATOM 728 C CA . VAL A 1 89 ? -19.329 8.287 -7.300 1.00 30.93 89 VAL A CA 1
ATOM 729 C C . VAL A 1 89 ? -19.076 9.164 -6.069 1.00 33.38 89 VAL A C 1
ATOM 730 O O . VAL A 1 89 ? -18.044 9.027 -5.401 1.00 35.00 89 VAL A O 1
ATOM 734 N N . GLU A 1 90 ? -19.979 10.096 -5.785 1.00 33.83 90 GLU A N 1
ATOM 735 C CA . GLU A 1 90 ? -19.799 10.946 -4.596 1.00 38.49 90 GLU A CA 1
ATOM 736 C C . GLU A 1 90 ? -19.905 10.136 -3.301 1.00 36.10 90 GLU A C 1
ATOM 737 O O . GLU A 1 90 ? -19.186 10.386 -2.336 1.00 38.58 90 GLU A O 1
ATOM 743 N N . ASP A 1 91 ? -20.812 9.167 -3.284 1.00 36.61 91 ASP A N 1
ATOM 744 C CA . ASP A 1 91 ? -21.170 8.470 -2.053 1.00 36.06 91 ASP A CA 1
ATOM 745 C C . ASP A 1 91 ? -21.298 6.973 -2.346 1.00 34.86 91 ASP A C 1
ATOM 746 O O . ASP A 1 91 ? -22.319 6.538 -2.867 1.00 34.88 91 ASP A O 1
ATOM 751 N N . VAL A 1 92 ? -20.226 6.226 -2.105 1.00 32.21 92 VAL A N 1
ATOM 752 C CA . VAL A 1 92 ? -20.210 4.758 -2.344 1.00 31.63 92 VAL A CA 1
ATOM 753 C C . VAL A 1 92 ? -21.287 4.045 -1.511 1.00 30.65 92 VAL A C 1
ATOM 754 O O . VAL A 1 92 ? -21.964 3.138 -1.987 1.00 30.17 92 VAL A O 1
ATOM 758 N N . GLU A 1 93 ? -21.463 4.490 -0.270 1.00 31.05 93 GLU A N 1
ATOM 759 C CA . GLU A 1 93 ? -22.377 3.834 0.643 1.00 33.61 93 GLU A CA 1
ATOM 760 C C . GLU A 1 93 ? -23.785 3.841 0.068 1.00 31.93 93 GLU A C 1
ATOM 761 O O . GLU A 1 93 ? -24.426 2.786 -0.065 1.00 31.29 93 GLU A O 1
ATOM 767 N N . ALA A 1 94 ? -24.222 5.033 -0.328 1.00 30.96 94 ALA A N 1
ATOM 768 C CA . ALA A 1 94 ? -25.537 5.246 -0.879 1.00 31.53 94 ALA A CA 1
ATOM 769 C C . ALA A 1 94 ? -25.702 4.562 -2.239 1.00 32.88 94 ALA A C 1
ATOM 770 O O . ALA A 1 94 ? -26.695 3.860 -2.478 1.00 31.38 94 ALA A O 1
ATOM 772 N N . SER A 1 95 ? -24.718 4.764 -3.120 1.00 31.35 95 SER A N 1
ATOM 773 C CA . SER A 1 95 ? -24.720 4.127 -4.432 1.00 31.08 95 SER A CA 1
ATOM 774 C C . SER A 1 95 ? -24.849 2.628 -4.317 1.00 29.97 95 SER A C 1
ATOM 775 O O . SER A 1 95 ? -25.630 2.010 -5.058 1.00 30.99 95 SER A O 1
ATOM 778 N N . ARG A 1 96 ? -24.090 2.036 -3.389 1.00 29.98 96 ARG A N 1
ATOM 779 C CA . ARG A 1 96 ? -24.226 0.612 -3.091 1.00 31.19 96 ARG A CA 1
ATOM 780 C C . ARG A 1 96 ? -25.643 0.242 -2.644 1.00 32.02 96 ARG A C 1
ATOM 781 O O . ARG A 1 96 ? -26.176 -0.764 -3.089 1.00 32.61 96 ARG A O 1
ATOM 789 N N . GLN A 1 97 ? -26.213 1.032 -1.736 1.00 34.47 97 GLN A N 1
ATOM 790 C CA . GLN A 1 97 ? -27.606 0.863 -1.307 1.00 39.15 97 GLN A CA 1
ATOM 791 C C . GLN A 1 97 ? -28.534 0.781 -2.515 1.00 37.69 97 GLN A C 1
ATOM 792 O O . GLN A 1 97 ? -29.362 -0.133 -2.607 1.00 37.61 97 GLN A O 1
ATOM 798 N N . GLU A 1 98 ? -28.468 1.802 -3.366 1.00 37.65 98 GLU A N 1
ATOM 799 C CA . GLU A 1 98 ? -29.380 1.920 -4.510 1.00 38.87 98 GLU A CA 1
ATOM 800 C C . GLU A 1 98 ? -29.257 0.708 -5.414 1.00 38.25 98 GLU A C 1
ATOM 801 O O . GLU A 1 98 ? -30.264 0.190 -5.931 1.00 38.11 98 GLU A O 1
ATOM 807 N N . LEU A 1 99 ? -28.017 0.279 -5.641 1.00 36.70 99 LEU A N 1
ATOM 808 C CA . LEU A 1 99 ? -27.761 -0.879 -6.484 1.00 34.60 99 LEU A CA 1
ATOM 809 C C . LEU A 1 99 ? -28.406 -2.121 -5.911 1.00 34.23 99 LEU A C 1
ATOM 810 O O . LEU A 1 99 ? -29.029 -2.906 -6.630 1.00 33.10 99 LEU A O 1
ATOM 815 N N . ILE A 1 100 ? -28.195 -2.361 -4.623 1.00 33.38 100 ILE A N 1
ATOM 816 C CA . ILE A 1 100 ? -28.808 -3.528 -4.024 1.00 31.98 100 ILE A CA 1
ATOM 817 C C . ILE A 1 100 ? -30.322 -3.464 -4.161 1.00 31.61 100 ILE A C 1
ATOM 818 O O . ILE A 1 100 ? -30.956 -4.484 -4.405 1.00 32.61 100 ILE A O 1
ATOM 823 N N . ALA A 1 101 ? -30.871 -2.254 -4.036 1.00 32.80 101 ALA A N 1
ATOM 824 C CA . ALA A 1 101 ? -32.319 -1.998 -4.123 1.00 34.44 101 ALA A CA 1
ATOM 825 C C . ALA A 1 101 ? -32.829 -2.301 -5.527 1.00 35.71 101 ALA A C 1
ATOM 826 O O . ALA A 1 101 ? -33.983 -2.698 -5.706 1.00 36.65 101 ALA A O 1
ATOM 828 N N . LEU A 1 102 ? -31.940 -2.187 -6.516 1.00 36.65 102 LEU A N 1
ATOM 829 C CA . LEU A 1 102 ? -32.285 -2.519 -7.903 1.00 37.00 102 LEU A CA 1
ATOM 830 C C . LEU A 1 102 ? -32.179 -4.005 -8.157 1.00 35.76 102 LEU A C 1
ATOM 831 O O . LEU A 1 102 ? -32.625 -4.497 -9.188 1.00 36.68 102 LEU A O 1
ATOM 836 N N . GLY A 1 103 ? -31.586 -4.725 -7.213 1.00 35.53 103 GLY A N 1
ATOM 837 C CA . GLY A 1 103 ? -31.429 -6.157 -7.334 1.00 34.54 103 GLY A CA 1
ATOM 838 C C . GLY A 1 103 ? -30.070 -6.533 -7.887 1.00 35.04 103 GLY A C 1
ATOM 839 O O . GLY A 1 103 ? -29.872 -7.666 -8.327 1.00 34.60 103 GLY A O 1
ATOM 840 N N . ILE A 1 104 ? -29.110 -5.610 -7.786 1.00 32.38 104 ILE A N 1
ATOM 841 C CA . ILE A 1 104 ? -27.719 -5.890 -8.166 1.00 33.28 104 ILE A CA 1
ATOM 842 C C . ILE A 1 104 ? -26.899 -6.139 -6.897 1.00 31.76 104 ILE A C 1
ATOM 843 O O . ILE A 1 104 ? -26.888 -5.297 -6.003 1.00 32.90 104 ILE A O 1
ATOM 848 N N . ARG A 1 105 ? -26.236 -7.283 -6.810 1.00 32.55 105 ARG A N 1
ATOM 849 C CA . ARG A 1 105 ? -25.459 -7.608 -5.601 1.00 35.36 105 ARG A CA 1
ATOM 850 C C . ARG A 1 105 ? -24.174 -6.795 -5.556 1.00 34.10 105 ARG A C 1
ATOM 851 O O . ARG A 1 105 ? -23.412 -6.772 -6.523 1.00 34.66 105 ARG A O 1
ATOM 859 N N . VAL A 1 106 ? -23.946 -6.119 -4.437 1.00 32.03 106 VAL A N 1
ATOM 860 C CA . VAL A 1 106 ? -22.728 -5.336 -4.260 1.00 31.70 106 VAL A CA 1
ATOM 861 C C . VAL A 1 106 ? -21.950 -5.860 -3.062 1.00 32.49 106 VAL A C 1
ATOM 862 O O . VAL A 1 106 ? -22.504 -6.012 -1.965 1.00 32.77 106 VAL A O 1
ATOM 866 N N . GLU A 1 107 ? -20.687 -6.195 -3.284 1.00 32.37 107 GLU A N 1
ATOM 867 C CA . GLU A 1 107 ? -19.838 -6.656 -2.182 1.00 33.70 107 GLU A CA 1
ATOM 868 C C . GLU A 1 107 ? -19.606 -5.557 -1.135 1.00 33.09 107 GLU A C 1
ATOM 869 O O . GLU A 1 107 ? -19.885 -4.370 -1.372 1.00 32.61 107 GLU A O 1
ATOM 875 N N . GLU A 1 108 ? -19.186 -5.957 0.064 1.00 35.17 108 GLU A N 1
ATOM 876 C CA . GLU A 1 108 ? -19.038 -5.013 1.170 1.00 36.83 108 GLU A CA 1
ATOM 877 C C . GLU A 1 108 ? -18.200 -3.830 0.736 1.00 35.47 108 GLU A C 1
ATOM 878 O O . GLU A 1 108 ? -17.192 -3.992 0.051 1.00 37.33 108 GLU A O 1
ATOM 884 N N . VAL A 1 109 ? -18.485 -2.693 1.339 1.00 36.01 109 VAL A N 1
ATOM 885 C CA . VAL A 1 109 ? -17.639 -1.529 1.192 1.00 36.82 109 VAL A CA 1
ATOM 886 C C . VAL A 1 109 ? -16.257 -1.779 1.794 1.00 38.98 109 VAL A C 1
ATOM 887 O O . VAL A 1 109 ? -16.132 -2.105 2.983 1.00 37.93 109 VAL A O 1
ATOM 891 N N . ARG A 1 110 ? -15.221 -1.591 0.982 1.00 37.64 110 ARG A N 1
ATOM 892 C CA . ARG A 1 110 ? -13.864 -1.607 1.481 1.00 38.11 110 ARG A CA 1
ATOM 893 C C . ARG A 1 110 ? -13.157 -0.298 1.181 1.00 36.50 110 ARG A C 1
ATOM 894 O O . ARG A 1 110 ? -13.752 0.622 0.628 1.00 35.85 110 ARG A O 1
ATOM 902 N N . TYR A 1 111 ? -11.939 -0.164 1.652 1.00 34.58 111 TYR A N 1
ATOM 903 C CA . TYR A 1 111 ? -11.217 1.077 1.531 1.00 35.38 111 TYR A CA 1
ATOM 904 C C . TYR A 1 111 ? -10.021 0.907 0.599 1.00 34.18 111 TYR A C 1
ATOM 905 O O . TYR A 1 111 ? -9.387 -0.087 0.612 1.00 35.74 111 TYR A O 1
ATOM 914 N N . ASP A 1 112 ? -9.756 1.892 -0.231 1.00 34.42 112 ASP A N 1
ATOM 915 C CA . ASP A 1 112 ? -8.665 1.818 -1.193 1.00 35.04 112 ASP A CA 1
ATOM 916 C C . ASP A 1 112 ? -7.374 1.683 -0.424 1.00 37.44 112 ASP A C 1
ATOM 917 O O . ASP A 1 112 ? -7.191 2.314 0.580 1.00 32.98 112 ASP A O 1
ATOM 922 N N . ASP A 1 113 ? -6.495 0.839 -0.907 1.00 37.32 113 ASP A N 1
ATOM 923 C CA . ASP A 1 113 ? -5.327 0.542 -0.165 1.00 39.80 113 ASP A CA 1
ATOM 924 C C . ASP A 1 113 ? -4.297 1.642 -0.144 1.00 40.43 113 ASP A C 1
ATOM 925 O O . ASP A 1 113 ? -3.504 1.728 0.751 1.00 41.87 113 ASP A O 1
ATOM 930 N N . TYR A 1 114 ? -4.305 2.454 -1.163 1.00 41.54 114 TYR A N 1
ATOM 931 C CA . TYR A 1 114 ? -3.285 3.439 -1.375 1.00 44.89 114 TYR A CA 1
ATOM 932 C C . TYR A 1 114 ? -3.840 4.828 -1.350 1.00 46.42 114 TYR A C 1
ATOM 933 O O . TYR A 1 114 ? -3.176 5.762 -1.701 1.00 46.86 114 TYR A O 1
ATOM 942 N N . THR A 1 115 ? -5.094 4.910 -0.944 1.00 46.56 115 THR A N 1
ATOM 943 C CA . THR A 1 115 ? -5.747 6.039 -0.384 1.00 45.69 115 THR A CA 1
ATOM 944 C C . THR A 1 115 ? -6.622 5.307 0.558 1.00 45.85 115 THR A C 1
ATOM 945 O O . THR A 1 115 ? -6.562 4.115 0.634 1.00 48.69 115 THR A O 1
ATOM 949 N N . GLY A 1 116 ? -7.432 5.968 1.312 1.00 44.81 116 GLY A N 1
ATOM 950 C CA . GLY A 1 116 ? -8.287 5.189 2.158 1.00 43.21 116 GLY A CA 1
ATOM 951 C C . GLY A 1 116 ? -9.717 5.376 1.753 1.00 42.38 116 GLY A C 1
ATOM 952 O O . GLY A 1 116 ? -10.592 5.182 2.543 1.00 43.28 116 GLY A O 1
ATOM 953 N N . LYS A 1 117 ? -9.926 5.740 0.506 1.00 41.30 117 LYS A N 1
ATOM 954 C CA . LYS A 1 117 ? -11.248 6.129 -0.016 1.00 40.68 117 LYS A CA 1
ATOM 955 C C . LYS A 1 117 ? -12.138 4.912 -0.202 1.00 37.45 117 LYS A C 1
ATOM 956 O O . LYS A 1 117 ? -11.673 3.884 -0.684 1.00 37.14 117 LYS A O 1
ATOM 962 N N . LYS A 1 118 ? -13.415 5.039 0.161 1.00 34.48 118 LYS A N 1
ATOM 963 C CA . LYS A 1 118 ? -14.355 3.934 0.043 1.00 34.47 118 LYS A CA 1
ATOM 964 C C . LYS A 1 118 ? -14.536 3.448 -1.402 1.00 31.33 118 LYS A C 1
ATOM 965 O O . LYS A 1 118 ? -14.519 4.227 -2.345 1.00 30.53 118 LYS A O 1
ATOM 971 N N . MET A 1 119 ? -14.802 2.159 -1.555 1.00 31.78 119 MET A N 1
ATOM 972 C CA . MET A 1 119 ? -15.038 1.601 -2.890 1.00 30.65 119 MET A CA 1
ATOM 973 C C . MET A 1 119 ? -15.807 0.313 -2.688 1.00 30.90 119 MET A C 1
ATOM 974 O O . MET A 1 119 ? -15.811 -0.226 -1.582 1.00 29.59 119 MET A O 1
ATOM 979 N N . ALA A 1 120 ? -16.446 -0.193 -3.750 1.00 28.08 120 ALA A N 1
ATOM 980 C CA . ALA A 1 120 ? -17.183 -1.449 -3.643 1.00 28.54 120 ALA A CA 1
ATOM 981 C C . ALA A 1 120 ? -17.299 -2.053 -5.041 1.00 28.01 120 ALA A C 1
ATOM 982 O O . ALA A 1 120 ? -17.480 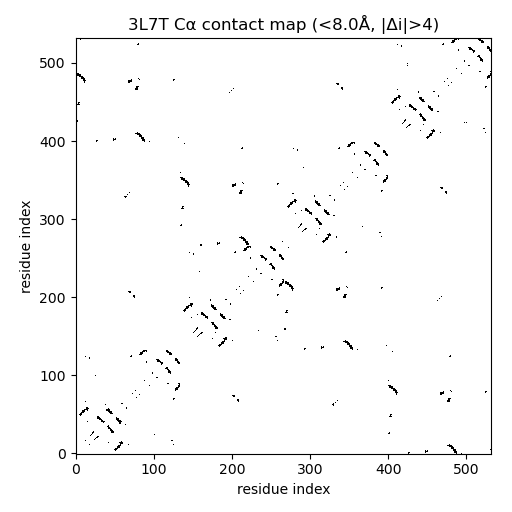-1.322 -6.001 1.00 26.27 120 ALA A O 1
ATOM 984 N N . PHE A 1 121 ? -17.098 -3.363 -5.150 1.00 26.11 121 PHE A N 1
ATOM 985 C CA . PHE A 1 121 ? -17.337 -4.091 -6.398 1.00 26.04 121 PHE A CA 1
ATOM 986 C C . PHE A 1 121 ? -18.748 -4.619 -6.577 1.00 26.36 121 PHE A C 1
ATOM 987 O O . PHE A 1 121 ? -19.387 -5.135 -5.638 1.00 26.84 121 PHE A O 1
ATOM 995 N N . PHE A 1 122 ? -19.205 -4.557 -7.820 1.00 25.54 122 PHE A N 1
ATOM 996 C CA . PHE A 1 122 ? -20.409 -5.272 -8.258 1.00 24.76 122 PHE A CA 1
ATOM 997 C C . PHE A 1 122 ? -20.069 -5.874 -9.618 1.00 25.31 122 PHE A C 1
ATOM 998 O O . PHE A 1 122 ? -18.927 -5.767 -10.060 1.00 26.60 122 PHE A O 1
ATOM 1006 N N . PHE A 1 123 ? -21.025 -6.529 -10.272 1.00 25.38 123 PHE A N 1
ATOM 1007 C CA . PHE A 1 123 ? -20.708 -7.277 -11.491 1.00 24.39 123 PHE A CA 1
ATOM 1008 C C . PHE A 1 123 ? -21.783 -7.104 -12.547 1.00 22.33 123 PHE A C 1
ATOM 1009 O O . PHE A 1 123 ? -22.937 -6.940 -12.217 1.00 24.44 123 PHE A O 1
ATOM 1017 N N . ASP A 1 124 ? -21.389 -7.134 -13.819 1.00 22.53 124 ASP A N 1
ATOM 1018 C CA . ASP A 1 124 ? -22.345 -7.069 -14.897 1.00 23.15 124 ASP A CA 1
ATOM 1019 C C . ASP A 1 124 ? -22.860 -8.489 -15.140 1.00 22.75 124 ASP A C 1
ATOM 1020 O O . ASP A 1 124 ? -22.401 -9.430 -14.468 1.00 22.54 124 ASP A O 1
ATOM 1025 N N . PRO A 1 125 ? -23.896 -8.625 -15.974 1.00 22.58 125 PRO A N 1
ATOM 1026 C CA . PRO A 1 125 ? -24.514 -9.933 -16.183 1.00 24.38 125 PRO A CA 1
ATOM 1027 C C . PRO A 1 125 ? -23.551 -11.029 -16.631 1.00 25.82 125 PRO A C 1
ATOM 1028 O O . PRO A 1 125 ? -23.866 -12.216 -16.473 1.00 25.93 125 PRO A O 1
ATOM 1032 N N . ASP A 1 126 ? -22.413 -10.653 -17.214 1.00 21.89 126 ASP A N 1
ATOM 1033 C CA . ASP A 1 126 ? -21.386 -11.605 -17.675 1.00 21.87 126 ASP A CA 1
ATOM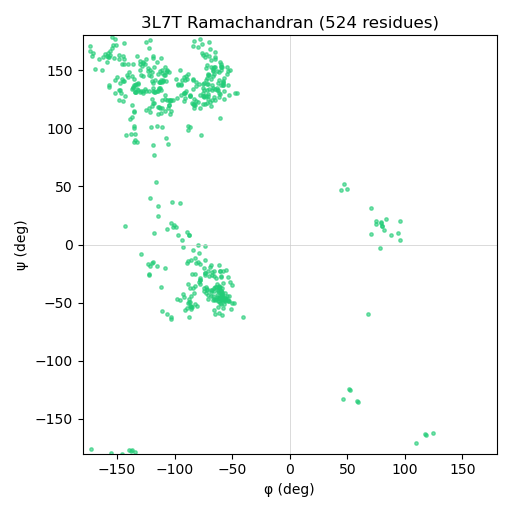 1034 C C . ASP A 1 126 ? -20.191 -11.678 -16.728 1.00 22.39 126 ASP A C 1
ATOM 1035 O O . ASP A 1 126 ? -19.152 -12.265 -17.067 1.00 23.90 126 ASP A O 1
ATOM 1040 N N . GLY A 1 127 ? -20.403 -11.203 -15.501 1.00 24.38 127 GLY A N 1
ATOM 1041 C CA . GLY A 1 127 ? -19.399 -11.280 -14.430 1.00 25.11 127 GLY A CA 1
ATOM 1042 C C . GLY A 1 127 ? -18.245 -10.283 -14.566 1.00 24.03 127 GLY A C 1
ATOM 1043 O O . GLY A 1 127 ? -17.163 -10.473 -13.980 1.00 23.59 127 GLY A O 1
ATOM 1044 N N . LEU A 1 128 ? -18.444 -9.250 -15.378 1.00 23.00 128 LEU A N 1
ATOM 1045 C CA . LEU A 1 128 ? -17.380 -8.234 -15.552 1.00 22.72 128 LEU A CA 1
ATOM 1046 C C . LEU A 1 128 ? -17.331 -7.429 -14.234 1.00 21.41 128 LEU A C 1
ATOM 1047 O O . LEU A 1 128 ? -18.354 -6.875 -13.819 1.00 24.04 128 LEU A O 1
ATOM 1052 N N . PRO A 1 129 ? -16.172 -7.399 -13.551 1.00 22.05 129 PRO A N 1
ATOM 1053 C CA . PRO A 1 129 ? -16.136 -6.615 -12.301 1.00 22.01 129 PRO A CA 1
ATOM 1054 C C . PRO A 1 129 ? -16.180 -5.095 -12.565 1.00 22.20 129 PRO A C 1
ATOM 1055 O O . PRO A 1 129 ? -15.399 -4.577 -13.383 1.00 22.17 129 PRO A O 1
ATOM 1059 N N . LEU A 1 130 ? -17.113 -4.423 -11.905 1.00 23.48 130 LEU A N 1
ATOM 1060 C CA . LEU A 1 130 ? -17.272 -2.983 -11.967 1.00 23.39 130 LEU A CA 1
ATOM 1061 C C . LEU A 1 130 ? -17.147 -2.436 -10.554 1.00 26.66 130 LEU A C 1
ATOM 1062 O O . LEU A 1 130 ? -17.443 -3.126 -9.586 1.00 29.60 130 LEU A O 1
ATOM 1067 N N . GLU A 1 131 ? -16.672 -1.208 -10.418 1.00 23.55 131 GLU A N 1
ATOM 1068 C CA . GLU A 1 131 ? -16.290 -0.755 -9.089 1.00 24.67 131 GLU A CA 1
ATOM 1069 C C . GLU A 1 131 ? -16.822 0.644 -8.903 1.00 23.56 131 GLU A C 1
ATOM 1070 O O . GLU A 1 131 ? -16.840 1.418 -9.871 1.00 25.42 131 GLU A O 1
ATOM 1076 N N . LEU A 1 132 ? -17.406 0.908 -7.731 1.00 23.33 132 LEU A N 1
ATOM 1077 C CA . LEU A 1 132 ? -17.780 2.278 -7.307 1.00 22.27 132 LEU A CA 1
ATOM 1078 C C . LEU A 1 132 ? -16.625 2.808 -6.479 1.00 23.48 132 LEU A C 1
ATOM 1079 O O . LEU A 1 132 ? -16.075 2.070 -5.653 1.00 25.30 132 LEU A O 1
ATOM 1084 N N . HIS A 1 133 ? -16.244 4.069 -6.668 1.00 24.07 133 HIS A N 1
ATOM 1085 C CA . HIS A 1 133 ? -15.036 4.564 -5.989 1.00 26.73 133 HIS A CA 1
ATOM 1086 C C . HIS A 1 133 ? -15.201 6.042 -5.679 1.00 27.93 133 HIS A C 1
ATOM 1087 O O . HIS A 1 133 ? -15.716 6.797 -6.508 1.00 26.93 133 HIS A O 1
ATOM 1094 N N . GLU A 1 134 ? -14.885 6.420 -4.445 1.00 28.21 134 GLU A N 1
ATOM 1095 C CA . GLU A 1 134 ? -14.979 7.812 -4.023 1.00 32.02 134 GLU A CA 1
ATOM 1096 C C . GLU A 1 134 ? -13.701 8.590 -4.333 1.00 35.07 134 GLU A C 1
ATOM 1097 O O . GLU A 1 134 ? -12.732 8.087 -4.927 1.00 35.97 134 GLU A O 1
ATOM 1104 N N . LYS B 1 2 ? -2.392 -50.241 -39.044 1.00 51.14 2 LYS B N 1
ATOM 1105 C CA . LYS B 1 2 ? -2.210 -48.776 -38.843 1.00 49.99 2 LYS B CA 1
ATOM 1106 C C . LYS B 1 2 ? -2.262 -48.427 -37.359 1.00 48.42 2 LYS B C 1
ATOM 1107 O O . LYS B 1 2 ? -1.550 -49.030 -36.556 1.00 48.62 2 LYS B O 1
ATOM 1113 N N . LEU B 1 3 ? -3.075 -47.433 -37.006 1.00 46.67 3 LEU B N 1
ATOM 1114 C CA . LEU B 1 3 ? -3.251 -47.046 -35.604 1.00 43.44 3 LEU B CA 1
ATOM 1115 C C . LEU B 1 3 ? -4.175 -48.057 -34.937 1.00 41.26 3 LEU B C 1
ATOM 1116 O O . LEU B 1 3 ? -5.402 -47.984 -35.077 1.00 40.17 3 LEU B O 1
ATOM 1121 N N . LYS B 1 4 ? -3.564 -49.058 -34.300 1.00 40.09 4 LYS B N 1
ATOM 1122 C CA . LYS B 1 4 ? -4.246 -50.307 -33.954 1.00 38.66 4 LYS B CA 1
ATOM 1123 C C . LYS B 1 4 ? -5.183 -50.093 -32.775 1.00 36.47 4 LYS B C 1
ATOM 1124 O O . LYS B 1 4 ? -6.206 -50.755 -32.643 1.00 34.01 4 LYS B O 1
ATOM 1130 N N . ALA B 1 5 ? -4.721 -49.308 -31.816 1.00 32.78 5 ALA B N 1
ATOM 1131 C CA . ALA B 1 5 ? -5.319 -49.315 -30.490 1.00 30.81 5 ALA B CA 1
ATOM 1132 C C . ALA B 1 5 ? -4.823 -48.095 -29.773 1.00 30.50 5 ALA B C 1
ATOM 1133 O O . ALA B 1 5 ? -3.858 -47.463 -30.199 1.00 27.23 5 ALA B O 1
ATOM 1135 N N . VAL B 1 6 ? -5.558 -47.697 -28.743 1.00 26.43 6 VAL B N 1
ATOM 1136 C CA . VAL B 1 6 ? -5.124 -46.590 -27.932 1.00 23.54 6 VAL B CA 1
ATOM 1137 C C . VAL B 1 6 ? -4.107 -47.153 -26.966 1.00 24.67 6 VAL B C 1
ATOM 1138 O O . VAL B 1 6 ? -4.266 -48.264 -26.433 1.00 26.67 6 VAL B O 1
ATOM 1142 N N . HIS B 1 7 ? -3.051 -46.392 -26.747 1.00 23.47 7 HIS B N 1
ATOM 1143 C CA . HIS B 1 7 ? -2.032 -46.775 -25.805 1.00 24.07 7 HIS B CA 1
ATOM 1144 C C . HIS B 1 7 ? -2.312 -46.129 -24.457 1.00 24.68 7 HIS B C 1
ATOM 1145 O O . HIS B 1 7 ? -2.250 -46.784 -23.411 1.00 23.27 7 HIS B O 1
ATOM 1152 N N . HIS B 1 8 ? -2.586 -44.828 -24.475 1.00 23.28 8 HIS B N 1
ATOM 1153 C CA . HIS B 1 8 ? -2.930 -44.140 -23.244 1.00 23.59 8 HIS B CA 1
ATOM 1154 C C . HIS B 1 8 ? -3.690 -42.871 -23.529 1.00 20.61 8 HIS B C 1
ATOM 1155 O O . HIS B 1 8 ? -3.730 -42.401 -24.671 1.00 21.74 8 HIS B O 1
ATOM 1162 N N . VAL B 1 9 ? -4.439 -42.433 -22.522 1.00 19.12 9 VAL B N 1
ATOM 1163 C CA . VAL B 1 9 ? -5.107 -41.114 -22.559 1.00 23.20 9 VAL B CA 1
ATOM 1164 C C . VAL B 1 9 ? -4.541 -40.307 -21.409 1.00 23.42 9 VAL B C 1
ATOM 1165 O O . VAL B 1 9 ? -4.481 -40.806 -20.296 1.00 25.31 9 VAL B O 1
ATOM 1169 N N . ALA B 1 10 ? -4.138 -39.057 -21.651 1.00 23.31 10 ALA B N 1
ATOM 1170 C CA . ALA B 1 10 ? -3.586 -38.226 -20.590 1.00 22.31 10 ALA B CA 1
ATOM 1171 C C . ALA B 1 10 ? -4.598 -37.171 -20.211 1.00 22.47 10 ALA B C 1
ATOM 1172 O O . ALA B 1 10 ? -5.448 -36.779 -21.033 1.00 21.00 10 ALA B O 1
ATOM 1174 N N . LEU B 1 11 ? -4.550 -36.793 -18.945 1.00 21.57 11 LEU B N 1
ATOM 1175 C CA . LEU B 1 11 ? -5.366 -35.709 -18.429 1.00 20.56 11 LEU B CA 1
ATOM 1176 C C . LEU B 1 11 ? -4.620 -34.829 -17.421 1.00 22.81 11 LEU B C 1
ATOM 1177 O O . LEU B 1 11 ? -3.621 -35.236 -16.817 1.00 21.12 11 LEU B O 1
ATOM 1182 N N . ILE B 1 12 ? -5.079 -33.588 -17.293 1.00 22.63 12 ILE B N 1
ATOM 1183 C CA . ILE B 1 12 ? -4.457 -32.637 -16.361 1.00 21.30 12 ILE B CA 1
ATOM 1184 C C . ILE B 1 12 ? -5.391 -32.336 -15.198 1.00 21.19 12 ILE B C 1
ATOM 1185 O O . ILE B 1 12 ? -6.599 -32.261 -15.366 1.00 20.48 12 ILE B O 1
ATOM 1190 N N . VAL B 1 13 ? -4.850 -32.237 -13.987 1.00 20.20 13 VAL B N 1
ATOM 1191 C CA . VAL B 1 13 ? -5.684 -31.996 -12.809 1.00 21.62 13 VAL B CA 1
ATOM 1192 C C . VAL B 1 13 ? -5.096 -30.785 -12.070 1.00 22.48 13 VAL B C 1
ATOM 1193 O O . VAL B 1 13 ? -3.903 -30.492 -12.236 1.00 24.78 13 VAL B O 1
ATOM 1197 N N . SER B 1 14 ? -5.925 -30.103 -11.279 1.00 23.51 14 SER B N 1
ATOM 1198 C CA . SER B 1 14 ? -5.475 -28.921 -10.535 1.00 26.41 14 SER B CA 1
ATOM 1199 C C . SER B 1 14 ? -4.857 -29.271 -9.188 1.00 27.47 14 SER B C 1
ATOM 1200 O O . SER B 1 14 ? -3.915 -28.594 -8.775 1.00 30.44 14 SER B O 1
ATOM 1203 N N . ASP B 1 15 ? -5.569 -30.091 -8.424 1.00 29.71 15 ASP B N 1
ATOM 1204 C CA . ASP B 1 15 ? -5.135 -30.526 -7.088 1.00 29.73 15 ASP B CA 1
ATOM 1205 C C . ASP B 1 15 ? -4.708 -32.004 -7.131 1.00 30.82 15 ASP B C 1
ATOM 1206 O O . ASP B 1 15 ? -5.532 -32.903 -6.973 1.00 31.37 15 ASP B O 1
ATOM 1211 N N . TYR B 1 16 ? -3.429 -32.249 -7.362 1.00 32.46 16 TYR B N 1
ATOM 1212 C CA . TYR B 1 16 ? -2.938 -33.632 -7.486 1.00 33.79 16 TYR B CA 1
ATOM 1213 C C . TYR B 1 16 ? -3.394 -34.579 -6.366 1.00 34.91 16 TYR B C 1
ATOM 1214 O O . TYR B 1 16 ? -3.909 -35.663 -6.640 1.00 33.55 16 TYR B O 1
ATOM 1223 N N . ASP B 1 17 ? -3.232 -34.186 -5.104 1.00 35.77 17 ASP B N 1
ATOM 1224 C CA . ASP B 1 17 ? -3.726 -35.019 -4.001 1.00 36.32 17 ASP B CA 1
ATOM 1225 C C . ASP B 1 17 ? -5.214 -35.351 -4.084 1.00 36.66 17 ASP B C 1
ATOM 1226 O O . ASP B 1 17 ? -5.603 -36.514 -3.902 1.00 34.41 17 ASP B O 1
ATOM 1231 N N . LYS B 1 18 ? -6.056 -34.344 -4.327 1.00 34.63 18 LYS B N 1
ATOM 1232 C CA . LYS B 1 18 ? -7.487 -34.601 -4.425 1.00 34.64 18 LYS B CA 1
ATOM 1233 C C . LYS B 1 18 ? -7.849 -35.526 -5.604 1.00 31.65 18 LYS B C 1
ATOM 1234 O O . LYS B 1 18 ? -8.786 -36.326 -5.515 1.00 31.48 18 LYS B O 1
ATOM 1240 N N . SER B 1 19 ? -7.110 -35.413 -6.698 1.00 29.06 19 SER B N 1
ATOM 1241 C CA . SER B 1 19 ? -7.437 -36.209 -7.872 1.00 29.26 19 SER B CA 1
ATOM 1242 C C . SER B 1 19 ? -6.842 -37.609 -7.725 1.00 28.99 19 SER B C 1
ATOM 1243 O O . SER B 1 19 ? -7.370 -38.576 -8.262 1.00 28.25 19 SER B O 1
ATOM 1246 N N . TYR B 1 20 ? -5.782 -37.723 -6.933 1.00 29.12 20 TYR B N 1
ATOM 1247 C CA . TYR B 1 20 ? -5.282 -39.041 -6.556 1.00 30.74 20 TYR B CA 1
ATOM 1248 C C . TYR B 1 20 ? -6.337 -39.790 -5.742 1.00 31.80 20 TYR B C 1
ATOM 1249 O O . TYR B 1 20 ? -6.658 -40.952 -6.048 1.00 31.36 20 TYR B O 1
ATOM 1258 N N . GLU B 1 21 ? -6.941 -39.095 -4.777 1.00 31.41 21 GLU B N 1
ATOM 1259 C CA . GLU B 1 21 ? -7.998 -39.662 -3.927 1.00 33.36 21 GLU B CA 1
ATOM 1260 C C . GLU B 1 21 ? -9.185 -40.133 -4.766 1.00 31.71 21 GLU B C 1
ATOM 1261 O O . GLU B 1 21 ? -9.731 -41.218 -4.553 1.00 31.25 21 GLU B O 1
ATOM 1267 N N . PHE B 1 22 ? -9.574 -39.293 -5.727 1.00 31.36 22 PHE B N 1
ATOM 1268 C CA . PHE B 1 22 ? -10.655 -39.614 -6.646 1.00 29.93 22 PHE B CA 1
ATOM 1269 C C . PHE B 1 22 ? -10.332 -40.810 -7.569 1.00 28.43 22 PHE B C 1
ATOM 1270 O O . PHE B 1 22 ? -11.070 -41.802 -7.584 1.00 29.95 22 PHE B O 1
ATOM 1278 N N . TYR B 1 23 ? -9.267 -40.704 -8.368 1.00 24.82 23 TYR B N 1
ATOM 1279 C CA . TYR B 1 23 ? -8.991 -41.738 -9.372 1.00 26.41 23 TYR B CA 1
ATOM 1280 C C . TYR B 1 23 ? -8.509 -43.060 -8.755 1.00 27.99 23 TYR B C 1
ATOM 1281 O O . TYR B 1 23 ? -8.910 -44.130 -9.191 1.00 25.59 23 TYR B O 1
ATOM 1290 N N . VAL B 1 24 ? -7.613 -42.962 -7.778 1.00 27.74 24 VAL B N 1
ATOM 1291 C CA . VAL B 1 24 ? -7.008 -44.158 -7.174 1.00 29.66 24 VAL B CA 1
ATOM 1292 C C . VAL B 1 24 ? -7.853 -44.736 -6.047 1.00 29.43 24 VAL B C 1
ATOM 1293 O O . VAL B 1 24 ? -8.250 -45.900 -6.116 1.00 30.13 24 VAL B O 1
ATOM 1297 N N . ASN B 1 25 ? -8.211 -43.906 -5.072 1.00 30.98 25 ASN B N 1
ATOM 1298 C CA . ASN B 1 25 ? -8.881 -44.380 -3.862 1.00 34.92 25 ASN B CA 1
ATOM 1299 C C . ASN B 1 25 ? -10.401 -44.538 -4.011 1.00 35.54 25 ASN B C 1
ATOM 1300 O O . ASN B 1 25 ? -10.981 -45.533 -3.566 1.00 35.94 25 ASN B O 1
ATOM 1305 N N . GLN B 1 26 ? -11.043 -43.631 -4.739 1.00 34.56 26 GLN B N 1
ATOM 1306 C CA . GLN B 1 26 ? -12.467 -43.805 -5.013 1.00 31.25 26 GLN B CA 1
ATOM 1307 C C . GLN B 1 26 ? -12.790 -44.680 -6.235 1.00 31.87 26 GLN B C 1
ATOM 1308 O O . GLN B 1 26 ? -13.501 -45.686 -6.120 1.00 31.23 26 GLN B O 1
ATOM 1314 N N . LEU B 1 27 ? -12.256 -44.325 -7.402 1.00 29.63 27 LEU B N 1
ATOM 1315 C CA . LEU B 1 27 ? -12.620 -45.044 -8.620 1.00 30.42 27 LEU B CA 1
ATOM 1316 C C . LEU B 1 27 ? -11.885 -46.374 -8.689 1.00 29.62 27 LEU B C 1
ATOM 1317 O O . LEU B 1 27 ? -12.222 -47.215 -9.507 1.00 29.91 27 LEU B O 1
ATOM 1322 N N . GLY B 1 28 ? -10.834 -46.507 -7.879 1.00 31.72 28 GLY B N 1
ATOM 1323 C CA . GLY B 1 28 ? -10.158 -47.801 -7.675 1.00 30.68 28 GLY B CA 1
ATOM 1324 C C . GLY B 1 28 ? -9.198 -48.221 -8.761 1.00 31.86 28 GLY B C 1
ATOM 1325 O O . GLY B 1 28 ? -8.901 -49.402 -8.892 1.00 32.56 28 GLY B O 1
ATOM 1326 N N . PHE B 1 29 ? -8.739 -47.278 -9.581 1.00 30.35 29 PHE B N 1
ATOM 1327 C CA . PHE B 1 29 ? -7.758 -47.618 -10.601 1.00 29.58 29 PHE B CA 1
ATOM 1328 C C . PHE B 1 29 ? -6.454 -48.061 -9.959 1.00 30.79 29 PHE B C 1
ATOM 1329 O O . PHE B 1 29 ? -5.949 -47.429 -9.027 1.00 30.82 29 PHE B O 1
ATOM 1337 N N . GLU B 1 30 ? -5.924 -49.158 -10.476 1.00 30.45 30 GLU B N 1
ATOM 1338 C CA . GLU B 1 30 ? -4.596 -49.638 -10.147 1.00 31.77 30 GLU B CA 1
ATOM 1339 C C . GLU B 1 30 ? -3.469 -48.713 -10.610 1.00 30.13 30 GLU B C 1
ATOM 1340 O O . GLU B 1 30 ? -3.358 -48.365 -11.786 1.00 31.52 30 GLU B O 1
ATOM 1346 N N . VAL B 1 31 ? -2.605 -48.360 -9.677 1.00 30.27 31 VAL B N 1
ATOM 1347 C CA . VAL B 1 31 ? -1.426 -47.567 -9.992 1.00 31.44 31 VAL B CA 1
ATOM 1348 C C . VAL B 1 31 ? -0.323 -48.411 -10.618 1.00 33.61 31 VAL B C 1
ATOM 1349 O O . VAL B 1 31 ? 0.205 -49.336 -9.970 1.00 32.15 31 VAL B O 1
ATOM 1353 N N . ILE B 1 32 ? 0.035 -48.081 -11.858 1.00 31.84 32 ILE B N 1
ATOM 1354 C CA . ILE B 1 32 ? 1.158 -48.711 -12.544 1.00 33.10 32 ILE B CA 1
ATOM 1355 C C . ILE B 1 32 ? 2.459 -48.076 -12.091 1.00 35.55 32 ILE B C 1
ATOM 1356 O O . ILE B 1 32 ? 3.376 -48.784 -11.694 1.00 34.82 32 ILE B O 1
ATOM 1361 N N . ARG B 1 33 ? 2.541 -46.746 -12.174 1.00 35.01 33 ARG B N 1
ATOM 1362 C CA . ARG B 1 33 ? 3.702 -45.980 -11.708 1.00 36.54 33 ARG B CA 1
ATOM 1363 C C . ARG B 1 33 ? 3.184 -44.674 -11.132 1.00 38.09 33 ARG B C 1
ATOM 1364 O O . ARG B 1 33 ? 2.132 -44.160 -11.550 1.00 33.97 33 ARG B O 1
ATOM 1372 N N . GLU B 1 34 ? 3.980 -44.106 -10.235 1.00 37.59 34 GLU B N 1
ATOM 1373 C CA . GLU B 1 34 ? 3.826 -42.726 -9.829 1.00 38.21 34 GLU B CA 1
ATOM 1374 C C . GLU B 1 34 ? 5.221 -42.109 -9.769 1.00 39.92 34 GLU B C 1
ATOM 1375 O O . GLU B 1 34 ? 6.112 -42.656 -9.119 1.00 40.17 34 GLU B O 1
ATOM 1381 N N . ASN B 1 35 ? 5.449 -41.066 -10.560 1.00 38.78 35 ASN B N 1
ATOM 1382 C CA . ASN B 1 35 ? 6.748 -40.413 -10.591 1.00 39.84 35 ASN B CA 1
ATOM 1383 C C . ASN B 1 35 ? 6.633 -38.916 -10.306 1.00 40.84 35 ASN B C 1
ATOM 1384 O O . ASN B 1 35 ? 5.965 -38.196 -11.048 1.00 39.94 35 ASN B O 1
ATOM 1389 N N . HIS B 1 36 ? 7.215 -38.462 -9.196 1.00 42.07 36 HIS B N 1
ATOM 1390 C CA . HIS B 1 36 ? 7.475 -37.031 -9.017 1.00 43.47 36 HIS B CA 1
ATOM 1391 C C . HIS B 1 36 ? 8.581 -36.605 -9.968 1.00 43.70 36 HIS B C 1
ATOM 1392 O O . HIS B 1 36 ? 9.571 -37.319 -10.142 1.00 44.44 36 HIS B O 1
ATOM 1399 N N . ARG B 1 37 ? 8.365 -35.479 -10.644 1.00 44.28 37 ARG B N 1
ATOM 1400 C CA . ARG B 1 37 ? 9.332 -34.944 -11.597 1.00 43.98 37 ARG B CA 1
ATOM 1401 C C . ARG B 1 37 ? 9.784 -33.563 -11.117 1.00 46.04 37 ARG B C 1
ATOM 1402 O O . ARG B 1 37 ? 9.185 -32.549 -11.473 1.00 46.55 37 ARG B O 1
ATOM 1410 N N . PRO B 1 38 ? 10.800 -33.535 -10.237 1.00 46.58 38 PRO B N 1
ATOM 1411 C CA . PRO B 1 38 ? 11.209 -32.310 -9.541 1.00 47.59 38 PRO B CA 1
ATOM 1412 C C . PRO B 1 38 ? 11.442 -31.154 -10.515 1.00 48.87 38 PRO B C 1
ATOM 1413 O O . PRO B 1 38 ? 11.194 -29.990 -10.173 1.00 50.30 38 PRO B O 1
ATOM 1417 N N . LYS B 1 39 ? 11.899 -31.480 -11.721 1.00 49.79 39 LYS B N 1
ATOM 1418 C CA . LYS B 1 39 ? 12.218 -30.473 -12.730 1.00 51.28 39 LYS B CA 1
ATOM 1419 C C . LYS B 1 39 ? 10.986 -29.653 -13.124 1.00 51.81 39 LYS B C 1
ATOM 1420 O O . LYS B 1 39 ? 11.054 -28.420 -13.196 1.00 51.86 39 LYS B O 1
ATOM 1426 N N . ARG B 1 40 ? 9.862 -30.328 -13.363 1.00 51.19 40 ARG B N 1
ATOM 1427 C CA . ARG B 1 40 ? 8.626 -29.643 -13.766 1.00 50.02 40 ARG B CA 1
ATOM 1428 C C . ARG B 1 40 ? 7.682 -29.388 -12.593 1.00 49.60 40 ARG B C 1
ATOM 1429 O O . ARG B 1 40 ? 6.553 -28.934 -12.780 1.00 50.34 40 ARG B O 1
ATOM 1437 N N . HIS B 1 41 ? 8.153 -29.648 -11.379 1.00 49.04 41 HIS B N 1
ATOM 1438 C CA . HIS B 1 41 ? 7.347 -29.377 -10.192 1.00 49.68 41 HIS B CA 1
ATOM 1439 C C . HIS B 1 41 ? 5.930 -29.930 -10.406 1.00 48.40 41 HIS B C 1
ATOM 1440 O O . HIS B 1 41 ? 4.927 -29.220 -10.273 1.00 47.64 41 HIS B O 1
ATOM 1447 N N . ASP B 1 42 ? 5.871 -31.199 -10.792 1.00 46.05 42 ASP B N 1
ATOM 1448 C CA . ASP B 1 42 ? 4.607 -31.880 -11.012 1.00 44.18 42 ASP B CA 1
ATOM 1449 C C . ASP B 1 42 ? 4.803 -33.383 -10.812 1.00 43.33 42 ASP B C 1
ATOM 1450 O O . ASP B 1 42 ? 5.926 -33.856 -10.602 1.00 42.07 42 ASP B O 1
ATOM 1455 N N . TYR B 1 43 ? 3.712 -34.126 -10.950 1.00 40.73 43 TYR B N 1
ATOM 1456 C CA . TYR B 1 43 ? 3.715 -35.557 -10.725 1.00 38.16 43 TYR B CA 1
ATOM 1457 C C . TYR B 1 43 ? 3.071 -36.189 -11.956 1.00 37.27 43 TYR B C 1
ATOM 1458 O O . TYR B 1 43 ? 2.236 -35.556 -12.618 1.00 35.38 43 TYR B O 1
ATOM 1467 N N . LYS B 1 44 ? 3.540 -37.373 -12.338 1.00 33.93 44 LYS B N 1
ATOM 1468 C CA . LYS B 1 44 ? 2.917 -38.095 -13.428 1.00 32.62 44 LYS B CA 1
ATOM 1469 C C . LYS B 1 44 ? 2.470 -39.463 -12.933 1.00 32.13 44 LYS B C 1
ATOM 1470 O O . LYS B 1 44 ? 3.276 -40.254 -12.451 1.00 32.23 44 LYS B O 1
ATOM 1476 N N . LEU B 1 45 ? 1.168 -39.69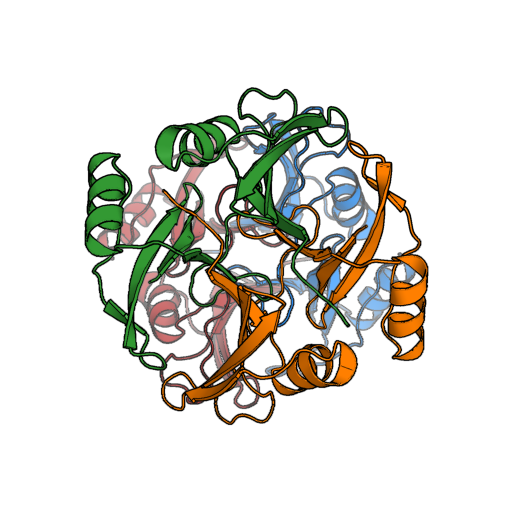4 -12.982 1.00 29.44 45 LEU B N 1
ATOM 1477 C CA . LEU B 1 45 ? 0.573 -40.857 -12.352 1.00 26.71 45 LEU B CA 1
ATOM 1478 C C . LEU B 1 45 ? -0.073 -41.717 -13.422 1.00 27.39 45 LEU B C 1
ATOM 1479 O O . LEU B 1 45 ? -0.963 -41.243 -14.144 1.00 27.21 45 LEU B O 1
ATOM 1484 N N . ASP B 1 46 ? 0.366 -42.972 -13.526 1.00 25.59 46 ASP B N 1
ATOM 1485 C CA . ASP B 1 46 ? -0.090 -43.840 -14.592 1.00 28.12 46 ASP B CA 1
ATOM 1486 C C . ASP B 1 46 ? -0.976 -44.935 -13.994 1.00 26.77 46 ASP B C 1
ATOM 1487 O O . ASP B 1 46 ? -0.556 -45.673 -13.089 1.00 26.68 46 ASP B O 1
ATOM 1492 N N . LEU B 1 47 ? -2.196 -45.034 -14.511 1.00 25.92 47 LEU B N 1
ATOM 1493 C CA . LEU B 1 47 ? -3.199 -45.913 -13.958 1.00 24.54 47 LEU B CA 1
ATOM 1494 C C . LEU B 1 47 ? -3.605 -46.921 -15.018 1.00 24.75 47 LEU B C 1
ATOM 1495 O O . LEU B 1 47 ? -3.527 -46.651 -16.221 1.00 23.81 47 LEU B O 1
ATOM 1500 N N . LYS B 1 48 ? -3.972 -48.110 -14.577 1.00 24.64 48 LYS B N 1
ATOM 1501 C CA . LYS B 1 48 ? -4.367 -49.140 -15.517 1.00 25.77 48 LYS B CA 1
ATOM 1502 C C . LYS B 1 48 ? -5.873 -49.143 -15.698 1.00 24.30 48 LYS B C 1
ATOM 1503 O O . LYS B 1 48 ? -6.644 -49.152 -14.718 1.00 27.22 48 LYS B O 1
ATOM 1509 N N . CYS B 1 49 ? -6.305 -49.106 -16.949 1.00 23.50 49 CYS B N 1
ATOM 1510 C CA . CYS B 1 49 ? -7.715 -49.258 -17.262 1.00 26.37 49 CYS B CA 1
ATOM 1511 C C . CYS B 1 49 ? -7.833 -50.229 -18.413 1.00 26.63 49 CYS B C 1
ATOM 1512 O O . CYS B 1 49 ? -7.776 -49.843 -19.577 1.00 25.01 49 CYS B O 1
ATOM 1515 N N . GLY B 1 50 ? -7.960 -51.515 -18.080 1.00 29.04 50 GLY B N 1
ATOM 1516 C CA . GLY B 1 50 ? -7.918 -52.533 -19.117 1.00 27.20 50 GLY B CA 1
ATOM 1517 C C . GLY B 1 50 ? -6.594 -52.421 -19.832 1.00 25.34 50 GLY B C 1
ATOM 1518 O O . GLY B 1 50 ? -5.531 -52.307 -19.199 1.00 29.18 50 GLY B O 1
ATOM 1519 N N . ASP B 1 51 ? -6.636 -52.482 -21.152 1.00 28.08 51 ASP B N 1
ATOM 1520 C CA . ASP B 1 51 ? -5.395 -52.516 -21.901 1.00 30.00 51 ASP B CA 1
ATOM 1521 C C . ASP B 1 51 ? -4.883 -51.132 -22.212 1.00 29.54 51 ASP B C 1
ATOM 1522 O O . ASP B 1 51 ? -4.048 -51.000 -23.086 1.00 28.30 51 ASP B O 1
ATOM 1527 N N . ILE B 1 52 ? -5.497 -50.087 -21.650 1.00 29.54 52 ILE B N 1
ATOM 1528 C CA . ILE B 1 52 ? -4.937 -48.745 -21.872 1.00 28.83 52 ILE B CA 1
ATOM 1529 C C . ILE B 1 52 ? -4.520 -48.100 -20.552 1.00 28.22 52 ILE B C 1
ATOM 1530 O O . ILE B 1 52 ? -4.972 -48.509 -19.485 1.00 28.30 52 ILE B O 1
ATOM 1535 N N . GLU B 1 53 ? -3.652 -47.097 -20.609 1.00 25.32 53 GLU B N 1
ATOM 1536 C CA . GLU B 1 53 ? -3.230 -46.445 -19.386 1.00 22.77 53 GLU B CA 1
ATOM 1537 C C . GLU B 1 53 ? -3.921 -45.098 -19.357 1.00 21.56 53 GLU B C 1
ATOM 1538 O O . GLU B 1 53 ? -4.268 -44.566 -20.401 1.00 21.85 53 GLU B O 1
ATOM 1544 N N . LEU B 1 54 ? -4.196 -44.605 -18.160 1.00 22.00 54 LEU B N 1
ATOM 1545 C CA . LEU B 1 54 ? -4.610 -43.212 -17.976 1.00 21.69 54 LEU B CA 1
ATOM 1546 C C . LEU B 1 54 ? -3.423 -42.522 -17.319 1.00 24.03 54 LEU B C 1
ATOM 1547 O O . LEU B 1 54 ? -2.956 -42.975 -16.280 1.00 22.40 54 LEU B O 1
ATOM 1552 N N . GLU B 1 55 ? -2.998 -41.393 -17.892 1.00 23.48 55 GLU B N 1
ATOM 1553 C CA . GLU B 1 55 ? -1.812 -40.670 -17.436 1.00 26.57 55 GLU B CA 1
ATOM 1554 C C . GLU B 1 55 ? -2.282 -39.364 -16.830 1.00 28.03 55 GLU B C 1
ATOM 1555 O O . GLU B 1 55 ? -2.853 -38.545 -17.526 1.00 27.81 55 GLU B O 1
ATOM 1561 N N . ILE B 1 56 ? -2.104 -39.203 -15.527 1.00 24.21 56 ILE B N 1
ATOM 1562 C CA . ILE B 1 56 ? -2.619 -38.068 -14.818 1.00 25.34 56 ILE B CA 1
ATOM 1563 C C . ILE B 1 56 ? -1.449 -37.167 -14.446 1.00 25.34 56 ILE B C 1
ATOM 1564 O O . ILE B 1 56 ? -0.479 -37.627 -13.838 1.00 23.79 56 ILE B O 1
ATOM 1569 N N . PHE B 1 57 ? -1.539 -35.894 -14.841 1.00 24.96 57 PHE B N 1
ATOM 1570 C CA . PHE B 1 57 ? -0.478 -34.910 -14.626 1.00 26.40 57 PHE B CA 1
ATOM 1571 C C . PHE B 1 57 ? -1.041 -33.813 -13.706 1.00 26.95 57 PHE B C 1
ATOM 1572 O O . PHE B 1 57 ? -2.142 -33.344 -13.909 1.00 24.87 57 PHE B O 1
ATOM 1580 N N . GLY B 1 58 ? -0.327 -33.445 -12.645 1.00 25.84 58 GLY B N 1
ATOM 1581 C CA . GLY B 1 58 ? -0.830 -32.419 -11.731 1.00 29.48 58 GLY B CA 1
ATOM 1582 C C . GLY B 1 58 ? 0.235 -32.075 -10.703 1.00 31.45 58 GLY B C 1
ATOM 1583 O O . GLY B 1 58 ? 1.238 -32.769 -10.629 1.00 29.16 58 GLY B O 1
ATOM 1584 N N . ASN B 1 59 ? 0.002 -31.028 -9.916 1.00 33.14 59 ASN B N 1
ATOM 1585 C CA . ASN B 1 59 ? 0.887 -30.641 -8.808 1.00 32.01 59 ASN B CA 1
ATOM 1586 C C . ASN B 1 59 ? 0.094 -30.543 -7.512 1.00 33.29 59 ASN B C 1
ATOM 1587 O O . ASN B 1 59 ? -1.128 -30.334 -7.543 1.00 32.79 59 ASN B O 1
ATOM 1592 N N . LYS B 1 60 ? 0.768 -30.708 -6.363 1.00 32.03 60 LYS B N 1
ATOM 1593 C CA . LYS B 1 60 ? 0.110 -30.630 -5.054 1.00 33.11 60 LYS B CA 1
ATOM 1594 C C . LYS B 1 60 ? -0.015 -29.185 -4.583 1.00 31.50 60 LYS B C 1
ATOM 1595 O O . LYS B 1 60 ? 0.841 -28.383 -4.876 1.00 33.58 60 LYS B O 1
ATOM 1601 N N . LEU B 1 61 ? -1.126 -28.851 -3.928 1.00 35.47 61 LEU B N 1
ATOM 1602 C CA . LEU B 1 61 ? -1.411 -27.462 -3.528 1.00 35.18 61 LEU B CA 1
ATOM 1603 C C . LEU B 1 61 ? -0.335 -26.972 -2.567 1.00 38.42 61 LEU B C 1
ATOM 1604 O O . LEU B 1 61 ? 0.117 -25.818 -2.635 1.00 39.04 61 LEU B O 1
ATOM 1609 N N . THR B 1 62 ? 0.102 -27.894 -1.713 1.00 37.20 62 THR B N 1
ATOM 1610 C CA . THR B 1 62 ? 1.133 -27.642 -0.704 1.00 38.44 62 THR B CA 1
ATOM 1611 C C . THR B 1 62 ? 2.527 -27.524 -1.315 1.00 40.11 62 THR B C 1
ATOM 1612 O O . THR B 1 62 ? 3.503 -27.329 -0.594 1.00 38.98 62 THR B O 1
ATOM 1616 N N . ASP B 1 63 ? 2.635 -27.688 -2.630 1.00 40.54 63 ASP B N 1
ATOM 1617 C CA . ASP B 1 63 ? 3.957 -27.696 -3.253 1.00 42.88 63 ASP B CA 1
ATOM 1618 C C . ASP B 1 63 ? 4.528 -26.298 -3.193 1.00 44.70 63 ASP B C 1
ATOM 1619 O O . ASP B 1 63 ? 3.789 -25.316 -3.307 1.00 45.16 63 ASP B O 1
ATOM 1624 N N . SER B 1 64 ? 5.843 -26.197 -3.041 1.00 46.08 64 SER B N 1
ATOM 1625 C CA . SER B 1 64 ? 6.479 -24.886 -2.980 1.00 47.56 64 SER B CA 1
ATOM 1626 C C . SER B 1 64 ? 6.430 -24.120 -4.303 1.00 47.01 64 SER B C 1
ATOM 1627 O O . SER B 1 64 ? 6.549 -22.888 -4.304 1.00 47.72 64 SER B O 1
ATOM 1630 N N . ASN B 1 65 ? 6.164 -24.823 -5.408 1.00 45.00 65 ASN B N 1
ATOM 1631 C CA . ASN B 1 65 ? 6.145 -24.172 -6.736 1.00 43.27 65 ASN B CA 1
ATOM 1632 C C . ASN B 1 65 ? 4.825 -24.287 -7.517 1.00 41.10 65 ASN B C 1
ATOM 1633 O O . ASN B 1 65 ? 4.812 -24.353 -8.745 1.00 41.56 65 ASN B O 1
ATOM 1638 N N . TYR B 1 66 ? 3.723 -24.162 -6.803 1.00 39.62 66 TYR B N 1
ATOM 1639 C CA . TYR B 1 66 ? 2.425 -24.506 -7.361 1.00 37.89 66 TYR B CA 1
ATOM 1640 C C . TYR B 1 66 ? 1.851 -23.343 -8.189 1.00 37.41 66 TYR B C 1
ATOM 1641 O O . TYR B 1 66 ? 1.606 -22.272 -7.629 1.00 36.20 66 TYR B O 1
ATOM 1650 N N . CYS B 1 67 ? 1.639 -23.561 -9.496 1.00 35.59 67 CYS B N 1
ATOM 1651 C CA . CYS B 1 67 ? 0.767 -22.706 -10.346 1.00 35.40 67 CYS B CA 1
ATOM 1652 C C . CYS B 1 67 ? -0.465 -23.475 -10.848 1.00 33.05 67 CYS B C 1
ATOM 1653 O O . CYS B 1 67 ? -0.317 -24.375 -11.665 1.00 33.05 67 CYS B O 1
ATOM 1656 N N . ALA B 1 68 ? -1.659 -23.114 -10.388 1.00 32.80 68 ALA B N 1
ATOM 1657 C CA . ALA B 1 68 ? -2.894 -23.762 -10.874 1.00 32.90 68 ALA B CA 1
ATOM 1658 C C . ALA B 1 68 ? -3.121 -23.682 -12.399 1.00 32.66 68 ALA B C 1
ATOM 1659 O O . ALA B 1 68 ? -3.011 -22.605 -13.002 1.00 32.97 68 ALA B O 1
ATOM 1661 N N . PRO B 1 69 ? -3.453 -24.825 -13.044 1.00 30.04 69 PRO B N 1
ATOM 1662 C CA . PRO B 1 69 ? -3.817 -24.750 -14.451 1.00 29.62 69 PRO B CA 1
ATOM 1663 C C . PRO B 1 69 ? -5.141 -24.025 -14.618 1.00 26.23 69 PRO B C 1
ATOM 1664 O O . PRO B 1 69 ? -5.927 -23.969 -13.672 1.00 25.77 69 PRO B O 1
ATOM 1668 N N . PRO B 1 70 ? -5.399 -23.489 -15.815 1.00 27.09 70 PRO B N 1
ATOM 1669 C CA . PRO B 1 70 ? -6.716 -22.897 -16.106 1.00 27.16 70 PRO B CA 1
ATOM 1670 C C . PRO B 1 70 ? -7.814 -23.932 -15.955 1.00 26.81 70 PRO B C 1
ATOM 1671 O O . PRO B 1 70 ? -7.534 -25.153 -16.009 1.00 26.42 70 PRO B O 1
ATOM 1675 N N . GLU B 1 71 ? -9.028 -23.457 -15.692 1.00 26.49 71 GLU B N 1
ATOM 1676 C CA . GLU B 1 71 ? -10.175 -24.360 -15.529 1.00 25.45 71 GLU B CA 1
ATOM 1677 C C . GLU B 1 71 ? -10.538 -24.893 -16.902 1.00 26.59 71 GLU B C 1
ATOM 1678 O O . GLU B 1 71 ? -10.240 -24.265 -17.914 1.00 24.30 71 GLU B O 1
ATOM 1684 N N . ARG B 1 72 ? -11.100 -26.093 -16.926 1.00 23.01 72 ARG B N 1
ATOM 1685 C CA . ARG B 1 72 ? -11.712 -26.634 -18.155 1.00 24.41 72 ARG B CA 1
ATOM 1686 C C . ARG B 1 72 ? -12.798 -25.687 -18.610 1.00 23.56 72 ARG B C 1
ATOM 1687 O O . ARG B 1 72 ? -13.571 -25.193 -17.803 1.00 25.61 72 ARG B O 1
ATOM 1695 N N . ILE B 1 73 ? -12.881 -25.470 -19.910 1.00 24.00 73 ILE B N 1
ATOM 1696 C CA . ILE B 1 73 ? -13.974 -24.700 -20.497 1.00 25.71 73 ILE B CA 1
ATOM 1697 C C . ILE B 1 73 ? -15.181 -25.594 -20.698 1.00 28.91 73 ILE B C 1
ATOM 1698 O O . ILE B 1 73 ? -15.096 -26.622 -21.369 1.00 27.89 73 ILE B O 1
ATOM 1703 N N . SER B 1 74 ? -16.292 -25.225 -20.073 1.00 31.26 74 SER B N 1
ATOM 1704 C CA . SER B 1 74 ? -17.478 -26.064 -20.050 1.00 34.01 74 SER B CA 1
ATOM 1705 C C . SER B 1 74 ? -18.729 -25.394 -20.620 1.00 32.70 74 SER B C 1
ATOM 1706 O O . SER B 1 74 ? -19.647 -26.078 -21.061 1.00 34.34 74 SER B O 1
ATOM 1709 N N . TRP B 1 75 ? -18.777 -24.065 -20.574 1.00 29.86 75 TRP B N 1
ATOM 1710 C CA . TRP B 1 75 ? -19.964 -23.305 -20.967 1.00 30.27 75 TRP B CA 1
ATOM 1711 C C . TRP B 1 75 ? -19.520 -21.944 -21.524 1.00 28.26 75 TRP B C 1
ATOM 1712 O O . TRP B 1 75 ? -18.550 -21.383 -21.042 1.00 29.03 75 TRP B O 1
ATOM 1723 N N . PRO B 1 76 ? -20.209 -21.417 -22.545 1.00 27.34 76 PRO B N 1
ATOM 1724 C CA . PRO B 1 76 ? -21.330 -22.041 -23.269 1.00 30.54 76 PRO B CA 1
ATOM 1725 C C . PRO B 1 76 ? -20.929 -23.217 -24.179 1.00 31.69 76 PRO B C 1
ATOM 1726 O O . PRO B 1 76 ? -21.796 -24.020 -24.581 1.00 31.04 76 PRO B O 1
ATOM 1730 N N . ARG B 1 77 ? -19.660 -23.247 -24.586 1.00 30.52 77 ARG B N 1
ATOM 1731 C CA . ARG B 1 77 ? -19.142 -24.245 -25.545 1.00 32.15 77 ARG B CA 1
ATOM 1732 C C . ARG B 1 77 ? -17.859 -24.833 -24.994 1.00 31.55 77 ARG B C 1
ATOM 1733 O O . ARG B 1 77 ? -16.999 -24.094 -24.550 1.00 30.83 77 ARG B O 1
ATOM 1741 N N . GLU B 1 78 ? -17.718 -26.154 -25.021 1.00 26.30 78 GLU B N 1
ATOM 1742 C CA . GLU B 1 78 ? -16.407 -26.753 -24.792 1.00 24.05 78 GLU B CA 1
ATOM 1743 C C . GLU B 1 78 ? -15.430 -26.404 -25.915 1.00 21.90 78 GLU B C 1
ATOM 1744 O O . GLU B 1 78 ? -15.847 -26.185 -27.053 1.00 23.69 78 GLU B O 1
ATOM 1750 N N . ALA B 1 79 ? -14.139 -26.393 -25.591 1.00 23.44 79 ALA B N 1
ATOM 1751 C CA . ALA B 1 79 ? -13.085 -26.071 -26.556 1.00 22.16 79 ALA B CA 1
ATOM 1752 C C . ALA B 1 79 ? -12.853 -27.248 -27.475 1.00 22.45 79 ALA B C 1
ATOM 1753 O O . ALA B 1 79 ? -13.163 -28.398 -27.101 1.00 22.32 79 ALA B O 1
ATOM 1755 N N . CYS B 1 80 ? -12.156 -26.989 -28.581 1.00 21.02 80 CYS B N 1
ATOM 1756 C CA . CYS B 1 80 ? -11.520 -28.063 -29.343 1.00 20.98 80 CYS B CA 1
ATOM 1757 C C . CYS B 1 80 ? -10.598 -28.912 -28.486 1.00 22.22 80 CYS B C 1
ATOM 1758 O O . CYS B 1 80 ? -9.899 -28.413 -27.577 1.00 22.92 80 CYS B O 1
ATOM 1761 N N . GLY B 1 81 ? -10.554 -30.189 -28.835 1.00 20.20 81 GLY B N 1
ATOM 1762 C CA . GLY B 1 81 ? -9.633 -31.154 -28.291 1.00 19.97 81 GLY B CA 1
ATOM 1763 C C . GLY B 1 81 ? -10.398 -32.260 -27.570 1.00 23.42 81 GLY B C 1
ATOM 1764 O O . GLY B 1 81 ? -11.612 -32.427 -27.730 1.00 19.50 81 GLY B O 1
ATOM 1765 N N . LEU B 1 82 ? -9.698 -33.024 -26.749 1.00 20.92 82 LEU B N 1
ATOM 1766 C CA . LEU B 1 82 ? -10.392 -34.103 -26.025 1.00 22.05 82 LEU B CA 1
ATOM 1767 C C . LEU B 1 82 ? -11.456 -33.576 -25.066 1.00 22.25 82 LEU B C 1
ATOM 1768 O O . LEU B 1 82 ? -11.219 -32.640 -24.291 1.00 22.03 82 LEU B O 1
ATOM 1773 N N . ARG B 1 83 ? -12.632 -34.193 -25.131 1.00 20.48 83 ARG B N 1
ATOM 1774 C CA . ARG B 1 83 ? -13.816 -33.683 -24.502 1.00 21.18 83 ARG B CA 1
ATOM 1775 C C . ARG B 1 83 ? -14.110 -34.465 -23.237 1.00 22.23 83 ARG B C 1
ATOM 1776 O O . ARG B 1 83 ? -14.177 -33.890 -22.153 1.00 24.04 83 ARG B O 1
ATOM 1784 N N . HIS B 1 84 ? -14.361 -35.770 -23.378 1.00 19.70 84 HIS B N 1
ATOM 1785 C CA . HIS B 1 84 ? -14.769 -36.599 -22.238 1.00 19.12 84 HIS B CA 1
ATOM 1786 C C . HIS B 1 84 ? -14.400 -38.064 -22.459 1.00 19.21 84 HIS B C 1
ATOM 1787 O O . HIS B 1 84 ? -14.012 -38.474 -23.554 1.00 20.78 84 HIS B O 1
ATOM 1794 N N . LEU B 1 85 ? -14.527 -38.853 -21.402 1.00 19.82 85 LEU B N 1
ATOM 1795 C CA . LEU B 1 85 ? -14.024 -40.215 -21.409 1.00 15.65 85 LEU B CA 1
ATOM 1796 C C . LEU B 1 85 ? -15.107 -41.106 -20.812 1.00 19.19 85 LEU B C 1
ATOM 1797 O O . LEU B 1 85 ? -15.683 -40.769 -19.790 1.00 19.21 85 LEU B O 1
ATOM 1802 N N . ALA B 1 86 ? -15.415 -42.208 -21.486 1.00 19.58 86 ALA B N 1
ATOM 1803 C CA . ALA B 1 86 ? -16.496 -43.098 -21.090 1.00 19.18 86 ALA B CA 1
ATOM 1804 C C . ALA B 1 86 ? -15.925 -44.443 -20.776 1.00 19.60 86 ALA B C 1
ATOM 1805 O O . ALA B 1 86 ? -15.024 -44.910 -21.470 1.00 20.49 86 ALA B O 1
ATOM 1807 N N . PHE B 1 87 ? -16.325 -44.971 -19.621 1.00 19.86 87 PHE B N 1
ATOM 1808 C CA . PHE B 1 87 ? -15.883 -46.306 -19.186 1.00 20.90 87 PHE B CA 1
ATOM 1809 C C . PHE B 1 87 ? -16.941 -47.352 -19.482 1.00 22.90 87 PHE B C 1
ATOM 1810 O O . PHE B 1 87 ? -18.128 -47.114 -19.300 1.00 22.38 87 PHE B O 1
ATOM 1818 N N . TYR B 1 88 ? -16.509 -48.541 -19.886 1.00 23.00 88 TYR B N 1
ATOM 1819 C CA . TYR B 1 88 ? -17.470 -49.602 -20.131 1.00 26.10 88 TYR B CA 1
ATOM 1820 C C . TYR B 1 88 ? -17.752 -50.354 -18.825 1.00 26.71 88 TYR B C 1
ATOM 1821 O O . TYR B 1 88 ? -16.824 -50.632 -18.060 1.00 27.33 88 TYR B O 1
ATOM 1830 N N . VAL B 1 89 ? -19.031 -50.495 -18.467 1.00 27.48 89 VAL B N 1
ATOM 1831 C CA . VAL B 1 89 ? -19.391 -51.307 -17.293 1.00 26.44 89 VAL B CA 1
ATOM 1832 C C . VAL B 1 89 ? -20.477 -52.292 -17.641 1.00 28.69 89 VAL B C 1
ATOM 1833 O O . VAL B 1 89 ? -21.280 -52.052 -18.551 1.00 30.86 89 VAL B O 1
ATOM 1837 N N . GLU B 1 90 ? -20.536 -53.374 -16.880 1.00 32.34 90 GLU B N 1
ATOM 1838 C CA . GLU B 1 90 ? -21.571 -54.395 -17.086 1.00 36.45 90 GLU B CA 1
ATOM 1839 C C . GLU B 1 90 ? -22.957 -53.857 -16.711 1.00 34.46 90 GLU B C 1
ATOM 1840 O O . GLU B 1 90 ? -23.951 -54.089 -17.420 1.00 35.35 90 GLU B O 1
ATOM 1846 N N . ASP B 1 91 ? -23.008 -53.073 -15.639 1.00 32.45 91 ASP B N 1
ATOM 1847 C CA . ASP B 1 91 ? -24.282 -52.633 -15.072 1.00 32.16 91 ASP B CA 1
ATOM 1848 C C . ASP B 1 91 ? -24.188 -51.158 -14.653 1.00 28.22 91 ASP B C 1
ATOM 1849 O O . ASP B 1 91 ? -23.465 -50.844 -13.720 1.00 27.70 91 ASP B O 1
ATOM 1854 N N . VAL B 1 92 ? -24.838 -50.263 -15.399 1.00 26.62 92 VAL B N 1
ATOM 1855 C CA . VAL B 1 92 ? -24.674 -48.809 -15.194 1.00 27.26 92 VAL B CA 1
ATOM 1856 C C . VAL B 1 92 ? -25.356 -48.393 -13.898 1.00 28.02 92 VAL B C 1
ATOM 1857 O O . VAL B 1 92 ? -24.811 -47.636 -13.105 1.00 28.54 92 VAL B O 1
ATOM 1861 N N . GLU B 1 93 ? -26.511 -48.983 -13.643 1.00 30.62 93 GLU B N 1
ATOM 1862 C CA . GLU B 1 93 ? -27.221 -48.701 -12.396 1.00 31.79 93 GLU B CA 1
ATOM 1863 C C . GLU B 1 93 ? -26.428 -49.156 -11.177 1.00 31.37 93 GLU B C 1
ATOM 1864 O O . GLU B 1 93 ? -26.260 -48.403 -10.229 1.00 31.74 93 GLU B O 1
ATOM 1870 N N . ALA B 1 94 ? -25.901 -50.380 -11.204 1.00 32.06 94 ALA B N 1
ATOM 1871 C CA . ALA B 1 94 ? -25.078 -50.844 -10.085 1.00 31.73 94 ALA B CA 1
ATOM 1872 C C . ALA B 1 94 ? -23.812 -50.008 -9.866 1.00 32.15 94 ALA B C 1
ATOM 1873 O O . ALA B 1 94 ? -23.451 -49.694 -8.732 1.00 30.29 94 ALA B O 1
ATOM 1875 N N . SER B 1 95 ? -23.151 -49.630 -10.964 1.00 29.73 95 SER B N 1
ATOM 1876 C CA . SER B 1 95 ? -21.944 -48.832 -10.875 1.00 26.13 95 SER B CA 1
ATOM 1877 C C . SER B 1 95 ? -22.279 -47.429 -10.345 1.00 25.77 95 SER B C 1
ATOM 1878 O O . SER B 1 95 ? -21.505 -46.830 -9.580 1.00 24.92 95 SER B O 1
ATOM 1881 N N . ARG B 1 96 ? -23.412 -46.904 -10.797 1.00 25.35 96 ARG B N 1
ATOM 1882 C CA . ARG B 1 96 ? -23.920 -45.622 -10.320 1.00 27.37 96 ARG B CA 1
ATOM 1883 C C . ARG B 1 96 ? -24.161 -45.617 -8.808 1.00 28.65 96 ARG B C 1
ATOM 1884 O O . ARG B 1 96 ? -23.744 -44.688 -8.102 1.00 30.59 96 ARG B O 1
ATOM 1892 N N . GLN B 1 97 ? -24.760 -46.693 -8.309 1.00 31.40 97 GLN B N 1
ATOM 1893 C CA . GLN B 1 97 ? -24.924 -46.870 -6.860 1.00 30.59 97 GLN B CA 1
ATOM 1894 C C . GLN B 1 97 ? -23.614 -46.901 -6.076 1.00 30.49 97 GLN B C 1
ATOM 1895 O O . GLN B 1 97 ? -23.509 -46.253 -5.028 1.00 30.37 97 GLN B O 1
ATOM 1901 N N . GLU B 1 98 ? -22.593 -47.595 -6.594 1.00 29.41 98 GLU B N 1
ATOM 1902 C CA . GLU B 1 98 ? -21.267 -47.576 -5.971 1.00 29.66 98 GLU B CA 1
ATOM 1903 C C . GLU B 1 98 ? -20.707 -46.158 -5.889 1.00 29.87 98 GLU B C 1
ATOM 1904 O O . GLU B 1 98 ? -20.092 -45.782 -4.888 1.00 28.61 98 GLU B O 1
ATOM 1910 N N . LEU B 1 99 ? -20.791 -45.415 -7.001 1.00 28.92 99 LEU B N 1
ATOM 1911 C CA . LEU B 1 99 ? -20.293 -44.043 -7.005 1.00 28.89 99 LEU B CA 1
ATOM 1912 C C . LEU B 1 99 ? -21.031 -43.217 -5.943 1.00 27.67 99 LEU B C 1
ATOM 1913 O O . LEU B 1 99 ? -20.421 -42.460 -5.175 1.00 28.86 99 LEU B O 1
ATOM 1918 N N . ILE B 1 100 ? -22.348 -43.340 -5.935 1.00 29.70 100 ILE B N 1
ATOM 1919 C CA . ILE B 1 100 ? -23.190 -42.536 -5.031 1.00 29.07 100 ILE B CA 1
ATOM 1920 C C . ILE B 1 100 ? -22.831 -42.828 -3.559 1.00 29.56 100 ILE B C 1
ATOM 1921 O O . ILE B 1 100 ? -22.691 -41.915 -2.740 1.00 28.99 100 ILE B O 1
ATOM 1926 N N . ALA B 1 101 ? -22.508 -44.083 -3.270 1.00 31.81 101 ALA B N 1
ATOM 1927 C CA . ALA B 1 101 ? -22.150 -44.481 -1.907 1.00 31.95 101 ALA B CA 1
ATOM 1928 C C . ALA B 1 101 ? -20.823 -43.864 -1.473 1.00 33.68 101 ALA B C 1
ATOM 1929 O O . ALA B 1 101 ? -20.565 -43.703 -0.274 1.00 32.07 101 ALA B O 1
ATOM 1931 N N . LEU B 1 102 ? -19.968 -43.569 -2.455 1.00 32.94 102 LEU B N 1
ATOM 1932 C CA . LEU B 1 102 ? -18.665 -42.963 -2.225 1.00 32.49 102 LEU B CA 1
ATOM 1933 C C . LEU B 1 102 ? -18.783 -41.447 -2.117 1.00 32.35 102 LEU B C 1
ATOM 1934 O O . LEU B 1 102 ? -17.830 -40.754 -1.757 1.00 32.20 102 LEU B O 1
ATOM 1939 N N . GLY B 1 103 ? -19.985 -40.943 -2.345 1.00 30.69 103 GLY B N 1
ATOM 1940 C CA . GLY B 1 103 ? -20.226 -39.518 -2.231 1.00 31.43 103 GLY B CA 1
ATOM 1941 C C . GLY B 1 103 ? -20.124 -38.809 -3.568 1.00 32.04 103 GLY B C 1
ATOM 1942 O O . GLY B 1 103 ? -20.193 -37.586 -3.635 1.00 33.37 103 GLY B O 1
ATOM 1943 N N . ILE B 1 104 ? -19.920 -39.572 -4.638 1.00 30.46 104 ILE B N 1
ATOM 1944 C CA . ILE B 1 104 ? -19.683 -38.950 -5.938 1.00 28.26 104 ILE B CA 1
ATOM 1945 C C . ILE B 1 104 ? -21.044 -38.700 -6.559 1.00 26.62 104 ILE B C 1
ATOM 1946 O O . ILE B 1 104 ? -21.899 -39.571 -6.540 1.00 27.56 104 ILE B O 1
ATOM 1951 N N . ARG B 1 105 ? -21.292 -37.480 -7.016 1.00 27.32 105 ARG B N 1
ATOM 1952 C CA . ARG B 1 105 ? -22.569 -37.170 -7.630 1.00 29.20 105 ARG B CA 1
ATOM 1953 C C . ARG B 1 105 ? -22.602 -37.712 -9.061 1.00 29.67 105 ARG B C 1
ATOM 1954 O O . ARG B 1 105 ? -21.667 -37.480 -9.839 1.00 30.79 105 ARG B O 1
ATOM 1962 N N . VAL B 1 106 ? -23.651 -38.465 -9.365 1.00 29.37 106 VAL B N 1
ATOM 1963 C CA . VAL B 1 106 ? -23.837 -39.063 -10.698 1.00 30.71 106 VAL B CA 1
ATOM 1964 C C . VAL B 1 106 ? -25.221 -38.706 -11.149 1.00 33.27 106 VAL B C 1
ATOM 1965 O O . VAL B 1 106 ? -26.191 -38.931 -10.411 1.00 34.01 106 VAL B O 1
ATOM 1969 N N . GLU B 1 107 ? -25.328 -38.230 -12.384 1.00 34.08 107 GLU B N 1
ATOM 1970 C CA . GLU B 1 107 ? -26.626 -37.917 -12.988 1.00 36.65 107 GLU B CA 1
ATOM 1971 C C . GLU B 1 107 ? -27.484 -39.179 -13.162 1.00 37.18 107 GLU B C 1
ATOM 1972 O O . GLU B 1 107 ? -26.986 -40.299 -13.041 1.00 36.34 107 GLU B O 1
ATOM 1978 N N . GLU B 1 108 ? -28.775 -39.001 -13.426 1.00 37.14 108 GLU B N 1
ATOM 1979 C CA . GLU B 1 108 ? -29.669 -40.142 -13.618 1.00 38.96 108 GLU B CA 1
ATOM 1980 C C . GLU B 1 108 ? -29.351 -40.811 -14.952 1.00 36.12 108 GLU B C 1
ATOM 1981 O O . GLU B 1 108 ? -28.824 -40.177 -15.862 1.00 35.78 108 GLU B O 1
ATOM 1987 N N . VAL B 1 109 ? -29.660 -42.096 -15.045 1.00 36.13 109 VAL B N 1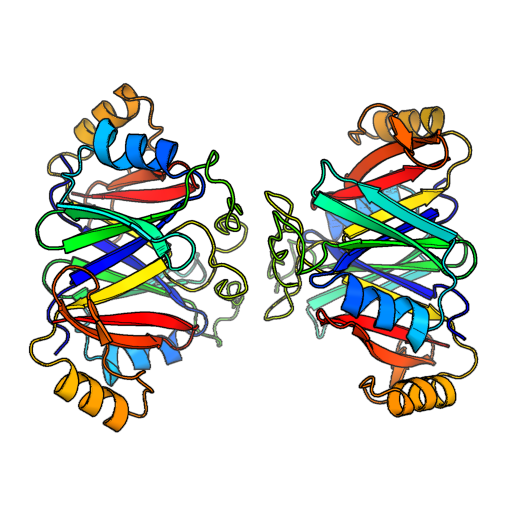
ATOM 1988 C CA . VAL B 1 109 ? -29.433 -42.882 -16.251 1.00 35.29 109 VAL B CA 1
ATOM 1989 C C . VAL B 1 109 ? -30.187 -42.314 -17.449 1.00 36.15 109 VAL B C 1
ATOM 1990 O O . VAL B 1 109 ? -31.344 -41.919 -17.336 1.00 34.79 109 VAL B O 1
ATOM 1994 N N . ARG B 1 110 ? -29.530 -42.275 -18.604 1.00 35.01 110 ARG B N 1
ATOM 1995 C CA . ARG B 1 110 ? -30.221 -42.037 -19.865 1.00 35.14 110 ARG B CA 1
ATOM 1996 C C . ARG B 1 110 ? -29.746 -43.020 -20.921 1.00 33.72 110 ARG B C 1
ATOM 1997 O O . ARG B 1 110 ? -29.002 -43.955 -20.622 1.00 32.57 110 ARG B O 1
ATOM 2005 N N . TYR B 1 111 ? -30.273 -42.897 -22.130 1.00 34.32 111 TYR B N 1
ATOM 2006 C CA . TYR B 1 111 ? -29.967 -43.874 -23.163 1.00 33.97 111 TYR B CA 1
ATOM 2007 C C . TYR B 1 111 ? -29.261 -43.242 -24.367 1.00 34.59 111 TYR B C 1
ATOM 2008 O O . TYR B 1 111 ? -29.645 -42.181 -24.842 1.00 34.71 111 TYR B O 1
ATOM 2017 N N . ASP B 1 112 ? -28.205 -43.895 -24.838 1.00 34.53 112 ASP B N 1
ATOM 2018 C CA . ASP B 1 112 ? -27.507 -43.507 -26.060 1.00 36.78 112 ASP B CA 1
ATOM 2019 C C . ASP B 1 112 ? -28.477 -43.365 -27.250 1.00 38.00 112 ASP B C 1
ATOM 2020 O O . ASP B 1 112 ? -29.241 -44.276 -27.544 1.00 38.73 112 ASP B O 1
ATOM 2025 N N . ASP B 1 113 ? -28.426 -42.241 -27.959 1.00 39.36 113 ASP B N 1
ATOM 2026 C CA . ASP B 1 113 ? -29.385 -42.016 -29.040 1.00 41.83 113 ASP B CA 1
ATOM 2027 C C . ASP B 1 113 ? -29.254 -42.960 -30.228 1.00 42.31 113 ASP B C 1
ATOM 2028 O O . ASP B 1 113 ? -30.225 -43.198 -30.956 1.00 44.24 113 ASP B O 1
ATOM 2033 N N . TYR B 1 114 ? -28.076 -43.542 -30.399 1.00 39.80 114 TYR B N 1
ATOM 2034 C CA . TYR B 1 114 ? -27.814 -44.338 -31.588 1.00 39.11 114 TYR B CA 1
ATOM 2035 C C . TYR B 1 114 ? -27.730 -45.838 -31.333 1.00 38.80 114 TYR B C 1
ATOM 2036 O O . TYR B 1 114 ? -27.985 -46.621 -32.233 1.00 41.42 114 TYR B O 1
ATOM 2045 N N . THR B 1 115 ? -27.482 -46.236 -30.089 1.00 36.52 115 THR B N 1
ATOM 2046 C CA . THR B 1 115 ? -27.393 -47.653 -29.748 1.00 36.69 115 THR B CA 1
ATOM 2047 C C . THR B 1 115 ? -28.450 -48.048 -28.712 1.00 36.21 115 THR B C 1
ATOM 2048 O O . THR B 1 115 ? -28.680 -49.236 -28.483 1.00 36.64 115 THR B O 1
ATOM 2052 N N . GLY B 1 116 ? -29.032 -47.049 -28.047 1.00 34.91 116 GLY B N 1
ATOM 2053 C CA . GLY B 1 116 ? -30.032 -47.276 -26.996 1.00 34.77 116 GLY B CA 1
ATOM 2054 C C . GLY B 1 116 ? -29.458 -47.872 -25.721 1.00 35.26 116 GLY B C 1
ATOM 2055 O O . GLY B 1 116 ? -30.210 -48.297 -24.846 1.00 37.67 116 GLY B O 1
ATOM 2056 N N . LYS B 1 117 ? -28.128 -47.942 -25.622 1.00 35.15 117 LYS B N 1
ATOM 2057 C CA . LYS B 1 117 ? -27.463 -48.438 -24.409 1.00 33.55 117 LYS B CA 1
ATOM 2058 C C . LYS B 1 117 ? -27.584 -47.434 -23.249 1.00 30.88 117 LYS B C 1
ATOM 2059 O O . LYS B 1 117 ? -27.538 -46.233 -23.473 1.00 30.18 117 LYS B O 1
ATOM 2065 N N . LYS B 1 118 ? -27.740 -47.931 -22.018 1.00 30.70 118 LYS B N 1
ATOM 2066 C CA . LYS B 1 118 ? -27.766 -47.068 -20.825 1.00 29.34 118 LYS B CA 1
ATOM 2067 C C . LYS B 1 118 ? -26.409 -46.409 -20.590 1.00 28.41 118 LYS B C 1
ATOM 2068 O O . LYS B 1 118 ? -25.373 -47.012 -20.806 1.00 26.74 118 LYS B O 1
ATOM 2074 N N . MET B 1 119 ? -26.432 -45.216 -20.008 1.00 26.42 119 MET B N 1
ATOM 2075 C CA . MET B 1 119 ? -25.185 -44.500 -19.700 1.00 26.44 119 MET B CA 1
ATOM 2076 C C . MET B 1 119 ? -25.522 -43.527 -18.576 1.00 25.48 119 MET B C 1
ATOM 2077 O O . MET B 1 119 ? -26.703 -43.172 -18.375 1.00 26.07 119 MET B O 1
ATOM 2082 N N . ALA B 1 120 ? -24.495 -43.055 -17.877 1.00 24.68 120 ALA B N 1
ATOM 2083 C CA . ALA B 1 120 ? -24.699 -41.990 -16.913 1.00 26.39 120 ALA B CA 1
ATOM 2084 C C . ALA B 1 120 ? -23.428 -41.184 -16.773 1.00 22.88 120 ALA B C 1
ATOM 2085 O O . ALA B 1 120 ? -22.338 -41.740 -16.742 1.00 22.31 120 ALA B O 1
ATOM 2087 N N . PHE B 1 121 ? -23.596 -39.876 -16.632 1.00 25.50 121 PHE B N 1
ATOM 2088 C CA . PHE B 1 121 ? -22.486 -38.975 -16.448 1.00 23.82 121 PHE B CA 1
ATOM 2089 C C . PHE B 1 121 ? -22.163 -38.679 -14.982 1.00 23.92 121 PHE B C 1
ATOM 2090 O O . PHE B 1 121 ? -23.061 -38.436 -14.163 1.00 23.56 121 PHE B O 1
ATOM 2098 N N . PHE B 1 122 ? -20.875 -38.588 -14.702 1.00 22.71 122 PHE B N 1
ATOM 2099 C CA . PHE B 1 122 ? -20.375 -37.993 -13.464 1.00 24.31 122 PHE B CA 1
ATOM 2100 C C . PHE B 1 122 ? -19.147 -37.161 -13.823 1.00 25.13 122 PHE B C 1
ATOM 2101 O O . PHE B 1 122 ? -18.804 -37.036 -15.003 1.00 25.69 122 PHE B O 1
ATOM 2109 N N . PHE B 1 123 ? -18.491 -36.577 -12.822 1.00 24.34 123 PHE B N 1
ATOM 2110 C CA . PHE B 1 123 ? -17.420 -35.603 -13.062 1.00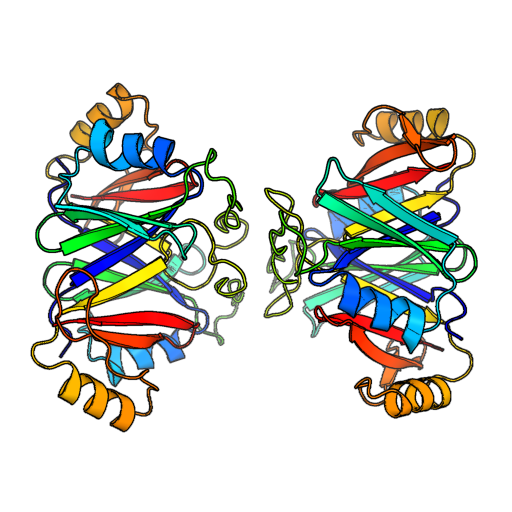 22.46 123 PHE B CA 1
ATOM 2111 C C . PHE B 1 123 ? -16.257 -35.746 -12.109 1.00 22.43 123 PHE B C 1
ATOM 2112 O O . PHE B 1 123 ? -16.438 -36.040 -10.929 1.00 22.65 123 PHE B O 1
ATOM 2120 N N . ASP B 1 124 ? -15.052 -35.517 -12.609 1.00 20.77 124 ASP B N 1
ATOM 2121 C CA . ASP B 1 124 ? -13.886 -35.534 -11.719 1.00 21.59 124 ASP B CA 1
ATOM 2122 C C . ASP B 1 124 ? -13.834 -34.214 -10.938 1.00 22.69 124 ASP B C 1
ATOM 2123 O O . ASP B 1 124 ? -14.693 -33.325 -11.166 1.00 20.29 124 ASP B O 1
ATOM 2128 N N . PRO B 1 125 ? -12.863 -34.083 -10.019 1.00 21.87 125 PRO B N 1
ATOM 2129 C CA . PRO B 1 125 ? -12.810 -32.888 -9.177 1.00 23.92 125 PRO B CA 1
ATOM 2130 C C . PRO B 1 125 ? -12.618 -31.581 -9.961 1.00 25.28 125 PRO B C 1
ATOM 2131 O O . PRO B 1 125 ? -12.935 -30.514 -9.447 1.00 27.28 125 PRO B O 1
ATOM 2135 N N . ASP B 1 126 ? -12.173 -31.667 -11.209 1.00 22.08 126 ASP B N 1
ATOM 2136 C CA . ASP B 1 126 ? -11.986 -30.479 -12.048 1.00 23.52 126 ASP B CA 1
ATOM 2137 C C . ASP B 1 126 ? -13.062 -30.361 -13.130 1.00 22.29 126 ASP B C 1
ATOM 2138 O O . ASP B 1 126 ? -12.898 -29.629 -14.094 1.00 25.03 126 ASP B O 1
ATOM 2143 N N . GLY B 1 127 ? -14.127 -31.145 -12.994 1.00 22.54 127 GLY B N 1
ATOM 2144 C CA . GLY B 1 127 ? -15.290 -31.071 -13.911 1.00 23.24 127 GLY B CA 1
ATOM 2145 C C . GLY B 1 127 ? -15.081 -31.771 -15.237 1.00 23.32 127 GLY B C 1
ATOM 2146 O O . GLY B 1 127 ? -15.837 -31.559 -16.193 1.00 24.65 127 GLY B O 1
ATOM 2147 N N . LEU B 1 128 ? -14.106 -32.663 -15.288 1.00 22.17 128 LEU B N 1
ATOM 2148 C CA . LEU B 1 128 ? -13.924 -33.504 -16.474 1.00 22.45 128 LEU B CA 1
ATOM 2149 C C . LEU B 1 128 ? -15.111 -34.471 -16.539 1.00 20.09 128 LEU B C 1
ATOM 2150 O O . LEU B 1 128 ? -15.323 -35.205 -15.593 1.00 23.38 128 LEU B O 1
ATOM 2155 N N . PRO B 1 129 ? -15.926 -34.429 -17.626 1.00 20.94 129 PRO B N 1
ATOM 2156 C CA . PRO B 1 129 ? -17.074 -35.343 -17.699 1.00 18.27 129 PRO B CA 1
ATOM 2157 C C . PRO B 1 129 ? -16.612 -36.742 -17.923 1.00 20.86 129 PRO B C 1
ATOM 2158 O O . PRO B 1 129 ? -15.819 -37.002 -18.844 1.00 19.64 129 PRO B O 1
ATOM 2162 N N . LEU B 1 130 ? -17.118 -37.647 -17.088 1.00 19.76 130 LEU B N 1
ATOM 2163 C CA . LEU B 1 130 ? -16.772 -39.055 -17.193 1.00 18.48 130 LEU B CA 1
ATOM 2164 C C . LEU B 1 130 ? -18.089 -39.772 -17.365 1.00 21.86 130 LEU B C 1
ATOM 2165 O O . LEU B 1 130 ? -19.132 -39.314 -16.866 1.00 24.08 130 LEU B O 1
ATOM 2170 N N . GLU B 1 131 ? -18.075 -40.888 -18.069 1.00 21.42 131 GLU B N 1
ATOM 2171 C CA . GLU B 1 131 ? -19.340 -41.517 -18.413 1.00 22.34 131 GLU B CA 1
ATOM 2172 C C . GLU B 1 131 ? -19.252 -43.008 -18.081 1.00 23.61 131 GLU B C 1
ATOM 2173 O O . GLU B 1 131 ? -18.200 -43.620 -18.211 1.00 25.80 131 GLU B O 1
ATOM 2179 N N . LEU B 1 132 ? -20.325 -43.545 -17.510 1.00 22.23 132 LEU B N 1
ATOM 2180 C CA . LEU B 1 132 ? -20.509 -44.992 -17.404 1.00 21.39 132 LEU B CA 1
ATOM 2181 C C . LEU B 1 132 ? -21.384 -45.422 -18.563 1.00 20.81 132 LEU B C 1
ATOM 2182 O O . LEU B 1 132 ? -22.389 -44.794 -18.849 1.00 23.74 132 LEU B O 1
ATOM 2187 N N . HIS B 1 133 ? -21.051 -46.531 -19.209 1.00 20.76 133 HIS B N 1
ATOM 2188 C CA . HIS B 1 133 ? -21.722 -46.849 -20.447 1.00 22.80 133 HIS B CA 1
ATOM 2189 C C . HIS B 1 133 ? -21.819 -48.361 -20.573 1.00 24.61 133 HIS B C 1
ATOM 2190 O O . HIS B 1 133 ? -20.874 -49.073 -20.245 1.00 24.53 133 HIS B O 1
ATOM 2197 N N . GLU B 1 134 ? -23.012 -48.841 -20.925 1.00 28.34 134 GLU B N 1
ATOM 2198 C CA . GLU B 1 134 ? -23.250 -50.264 -21.165 1.00 31.44 134 GLU B CA 1
ATOM 2199 C C . GLU B 1 134 ? -22.736 -50.643 -22.550 1.00 31.56 134 GLU B C 1
ATOM 2200 O O . GLU B 1 134 ? -22.386 -49.808 -23.383 1.00 31.26 134 GLU B O 1
ATOM 2207 N N . LYS C 1 2 ? -14.378 -50.962 -9.934 1.00 51.93 2 LYS C N 1
ATOM 2208 C CA . LYS C 1 2 ? -14.356 -51.923 -11.082 1.00 51.19 2 LYS C CA 1
ATOM 2209 C C . LYS C 1 2 ? -14.679 -51.234 -12.414 1.00 48.98 2 LYS C C 1
ATOM 2210 O O . LYS C 1 2 ? -15.638 -51.608 -13.107 1.00 49.83 2 LYS C O 1
ATOM 2216 N N . LEU C 1 3 ? -13.902 -50.212 -12.765 1.00 44.70 3 LEU C N 1
ATOM 2217 C CA . LEU C 1 3 ? -14.039 -49.602 -14.087 1.00 40.31 3 LEU C CA 1
ATOM 2218 C C . LEU C 1 3 ? -13.133 -50.339 -15.089 1.00 38.90 3 LEU C C 1
ATOM 2219 O O . LEU C 1 3 ? -11.925 -50.088 -15.144 1.00 37.21 3 LEU C O 1
ATOM 2224 N N . LYS C 1 4 ? -13.744 -51.206 -15.897 1.00 36.30 4 LYS C N 1
ATOM 2225 C CA . LYS C 1 4 ? -13.069 -52.327 -16.571 1.00 36.24 4 LYS C CA 1
ATOM 2226 C C . LYS C 1 4 ? -12.144 -51.867 -17.691 1.00 32.01 4 LYS C C 1
ATOM 2227 O O . LYS C 1 4 ? -11.092 -52.471 -17.948 1.00 30.70 4 LYS C O 1
ATOM 2233 N N . ALA C 1 5 ? -12.692 -50.981 -18.505 1.00 27.33 5 ALA C N 1
ATOM 2234 C CA . ALA C 1 5 ? -12.121 -50.643 -19.795 1.00 25.31 5 ALA C CA 1
ATOM 2235 C C . ALA C 1 5 ? -12.712 -49.301 -20.172 1.00 24.36 5 ALA C C 1
ATOM 2236 O O . ALA C 1 5 ? -13.732 -48.872 -19.614 1.00 24.15 5 ALA C O 1
ATOM 2238 N N . VAL C 1 6 ? -12.094 -48.658 -21.142 1.00 23.81 6 VAL C N 1
ATOM 2239 C CA . VAL C 1 6 ? -12.672 -47.478 -21.756 1.00 21.26 6 VAL C CA 1
ATOM 2240 C C . VAL C 1 6 ? -13.708 -47.911 -22.809 1.00 21.09 6 VAL C C 1
ATOM 2241 O O . VAL C 1 6 ? -13.502 -48.884 -23.578 1.00 23.73 6 VAL C O 1
ATOM 2245 N N . HIS C 1 7 ? -14.841 -47.245 -22.822 1.00 19.66 7 HIS C N 1
ATOM 2246 C CA . HIS C 1 7 ? -15.813 -47.452 -23.887 1.00 21.26 7 HIS C CA 1
ATOM 2247 C C . HIS C 1 7 ? -15.543 -46.539 -25.087 1.00 23.41 7 HIS C C 1
ATOM 2248 O O . HIS C 1 7 ? -15.572 -46.966 -26.247 1.00 22.24 7 HIS C O 1
ATOM 2255 N N . HIS C 1 8 ? -15.358 -45.253 -24.824 1.00 22.07 8 HIS C N 1
ATOM 2256 C CA . HIS C 1 8 ? -15.039 -44.349 -25.895 1.00 22.25 8 HIS C CA 1
ATOM 2257 C C . HIS C 1 8 ? -14.353 -43.113 -25.368 1.00 22.91 8 HIS C C 1
ATOM 2258 O O . HIS C 1 8 ? -14.345 -42.855 -24.157 1.00 19.94 8 HIS C O 1
ATOM 2265 N N . VAL C 1 9 ? -13.752 -42.381 -26.302 1.00 21.16 9 VAL C N 1
ATOM 2266 C CA . VAL C 1 9 ? -13.111 -41.101 -26.012 1.00 21.91 9 VAL C CA 1
ATOM 2267 C C . VAL C 1 9 ? -13.705 -40.126 -27.001 1.00 21.60 9 VAL C C 1
ATOM 2268 O O . VAL C 1 9 ? -13.819 -40.414 -28.197 1.00 21.09 9 VAL C O 1
ATOM 2272 N N . ALA C 1 10 ? -14.156 -38.984 -26.507 1.00 21.04 10 ALA C N 1
ATOM 2273 C CA . ALA C 1 10 ? -14.806 -38.011 -27.368 1.00 19.95 10 ALA C CA 1
ATOM 2274 C C . ALA C 1 10 ? -13.855 -36.827 -27.563 1.00 19.98 10 ALA C C 1
ATOM 2275 O O . ALA C 1 10 ? -13.123 -36.451 -26.647 1.00 20.72 10 ALA C O 1
ATOM 2277 N N . LEU C 1 11 ? -13.932 -36.197 -28.723 1.00 20.07 11 LEU C N 1
ATOM 2278 C CA . LEU C 1 11 ? -13.214 -34.943 -28.939 1.00 19.03 11 LEU C CA 1
ATOM 2279 C C . LEU C 1 11 ? -14.018 -33.996 -29.800 1.00 19.62 11 LEU C C 1
ATOM 2280 O O . LEU C 1 11 ? -15.008 -34.379 -30.456 1.00 20.40 11 LEU C O 1
ATOM 2285 N N . ILE C 1 12 ? -13.667 -32.728 -29.709 1.00 17.39 12 ILE C N 1
ATOM 2286 C CA . ILE C 1 12 ? -14.369 -31.677 -30.439 1.00 18.02 12 ILE C CA 1
ATOM 2287 C C . ILE C 1 12 ? -13.415 -31.098 -31.485 1.00 18.97 12 ILE C C 1
ATOM 2288 O O . ILE C 1 12 ? -12.222 -30.896 -31.207 1.00 18.16 12 ILE C O 1
ATOM 2293 N N . VAL C 1 13 ? -13.955 -30.818 -32.672 1.00 19.46 13 VAL C N 1
ATOM 2294 C CA . VAL C 1 13 ? -13.184 -30.211 -33.747 1.00 21.12 13 VAL C CA 1
ATOM 2295 C C . VAL C 1 13 ? -13.878 -28.934 -34.226 1.00 22.60 13 VAL C C 1
ATOM 2296 O O . VAL C 1 13 ? -15.091 -28.784 -34.033 1.00 22.30 13 VAL C O 1
ATOM 2300 N N . SER C 1 14 ? -13.129 -28.042 -34.892 1.00 22.41 14 SER C N 1
ATOM 2301 C CA . SER C 1 14 ? -13.701 -26.796 -35.419 1.00 24.52 14 SER C CA 1
ATOM 2302 C C . SER C 1 14 ? -14.327 -26.998 -36.814 1.00 23.64 14 SER C C 1
ATOM 2303 O O . SER C 1 14 ? -15.398 -26.438 -37.123 1.00 23.70 14 SER C O 1
ATOM 2306 N N . ASP C 1 15 ? -13.617 -27.713 -37.676 1.00 27.02 15 ASP C N 1
ATOM 2307 C CA . ASP C 1 15 ? -14.066 -27.916 -39.054 1.00 25.43 15 ASP C CA 1
ATOM 2308 C C . ASP C 1 15 ? -14.360 -29.377 -39.302 1.00 25.36 15 ASP C C 1
ATOM 2309 O O . ASP C 1 15 ? -13.445 -30.177 -39.453 1.00 25.29 15 ASP C O 1
ATOM 2314 N N . TYR C 1 16 ? -15.640 -29.749 -39.295 1.00 26.68 16 TYR C N 1
ATOM 2315 C CA . TYR C 1 16 ? -16.008 -31.156 -39.248 1.00 26.56 16 TYR C CA 1
ATOM 2316 C C . TYR C 1 16 ? -15.500 -31.906 -40.476 1.00 27.21 16 TYR C C 1
ATOM 2317 O O . TYR C 1 16 ? -14.911 -32.969 -40.360 1.00 28.70 16 TYR C O 1
ATOM 2326 N N . ASP C 1 17 ? -15.737 -31.354 -41.654 1.00 28.18 17 ASP C N 1
ATOM 2327 C CA . ASP C 1 17 ? -15.209 -31.937 -42.888 1.00 27.64 17 ASP C CA 1
ATOM 2328 C C . ASP C 1 17 ? -13.699 -32.096 -42.933 1.00 26.42 17 ASP C C 1
ATOM 2329 O O . ASP C 1 17 ? -13.202 -33.170 -43.254 1.00 26.31 17 ASP C O 1
ATOM 2334 N N . LYS C 1 18 ? -12.964 -31.056 -42.561 1.00 26.55 18 LYS C N 1
ATOM 2335 C CA . LYS C 1 18 ? -11.503 -31.150 -42.506 1.00 27.47 18 LYS C CA 1
ATOM 2336 C C . LYS C 1 18 ? -10.990 -32.198 -41.507 1.00 25.22 18 LYS C C 1
ATOM 2337 O O . LYS C 1 18 ? -10.029 -32.910 -41.763 1.00 23.04 18 LYS C O 1
ATOM 2343 N N . SER C 1 19 ? -11.670 -32.330 -40.381 1.00 23.89 19 SER C N 1
ATOM 2344 C CA . SER C 1 19 ? -11.295 -33.341 -39.418 1.00 23.84 19 SER C CA 1
ATOM 2345 C C . SER C 1 19 ? -11.764 -34.743 -39.808 1.00 23.11 19 SER C C 1
ATOM 2346 O O . SER C 1 19 ? -11.076 -35.715 -39.526 1.00 22.76 19 SER C O 1
ATOM 2349 N N . TYR C 1 20 ? -12.881 -34.859 -40.518 1.00 22.64 20 TYR C N 1
ATOM 2350 C CA . TYR C 1 20 ? -13.232 -36.155 -41.109 1.00 22.66 20 TYR C CA 1
ATOM 2351 C C . TYR C 1 20 ? -12.079 -36.612 -42.008 1.00 23.69 20 TYR C C 1
ATOM 2352 O O . TYR C 1 20 ? -11.631 -37.767 -41.961 1.00 23.21 20 TYR C O 1
ATOM 2361 N N . GLU C 1 21 ? -11.571 -35.772 -42.962 1.00 24.06 21 GLU C N 1
ATOM 2362 C CA . GLU C 1 21 ? -10.411 -36.058 -43.800 1.00 27.97 21 GLU C CA 1
ATOM 2363 C C . GLU C 1 21 ? -9.216 -36.522 -42.947 1.00 27.74 21 GLU C C 1
ATOM 2364 O O . GLU C 1 21 ? -8.637 -37.577 -43.201 1.00 28.11 21 GLU C O 1
ATOM 2370 N N . PHE C 1 22 ? -8.929 -35.820 -41.990 1.00 26.42 22 PHE C N 1
ATOM 2371 C CA . PHE C 1 22 ? -7.791 -36.196 -41.151 1.00 25.68 22 PHE C CA 1
ATOM 2372 C C . PHE C 1 22 ? -7.956 -37.588 -40.530 1.00 24.75 22 PHE C C 1
ATOM 2373 O O . PHE C 1 22 ? -7.088 -38.451 -40.667 1.00 26.92 22 PHE C O 1
ATOM 2381 N N . TYR C 1 23 ? -9.004 -37.767 -39.724 1.00 25.03 23 TYR C N 1
ATOM 2382 C CA . TYR C 1 23 ? -9.156 -38.992 -38.962 1.00 24.52 23 TYR C CA 1
ATOM 2383 C C . TYR C 1 23 ? -9.527 -40.201 -39.806 1.00 25.75 23 TYR C C 1
ATOM 2384 O O . TYR C 1 23 ? -9.083 -41.318 -39.535 1.00 25.30 23 TYR C O 1
ATOM 2393 N N . VAL C 1 24 ? -10.389 -39.988 -40.802 1.00 24.59 24 VAL C N 1
ATOM 2394 C CA . VAL C 1 24 ? -10.887 -41.106 -41.598 1.00 24.89 24 VAL C CA 1
ATOM 2395 C C . VAL C 1 24 ? -9.950 -41.385 -42.762 1.00 25.86 24 VAL C C 1
ATOM 2396 O O . VAL C 1 24 ? -9.424 -42.485 -42.877 1.00 28.14 24 VAL C O 1
ATOM 2400 N N . ASN C 1 25 ? -9.798 -40.414 -43.652 1.00 27.22 25 ASN C N 1
ATOM 2401 C CA . ASN C 1 25 ? -9.057 -40.669 -44.902 1.00 28.22 25 ASN C CA 1
ATOM 2402 C C . ASN C 1 25 ? -7.532 -40.679 -44.738 1.00 32.22 25 ASN C C 1
ATOM 2403 O O . ASN C 1 25 ? -6.840 -41.486 -45.370 1.00 34.02 25 ASN C O 1
ATOM 2408 N N . GLN C 1 26 ? -7.015 -39.900 -43.796 1.00 30.35 26 GLN C N 1
ATOM 2409 C CA . GLN C 1 26 ? -5.571 -39.876 -43.592 1.00 31.12 26 GLN C CA 1
ATOM 2410 C C . GLN C 1 26 ? -5.087 -40.884 -42.570 1.00 30.76 26 GLN C C 1
ATOM 2411 O O . GLN C 1 26 ? -4.271 -41.768 -42.889 1.00 28.43 26 GLN C O 1
ATOM 2417 N N . LEU C 1 27 ? -5.625 -40.807 -41.354 1.00 28.99 27 LEU C N 1
ATOM 2418 C CA . LEU C 1 27 ? -5.224 -41.755 -40.322 1.00 27.74 27 LEU C CA 1
ATOM 2419 C C . LEU C 1 27 ? -5.825 -43.137 -40.529 1.00 28.40 27 LEU C C 1
ATOM 2420 O O . LEU C 1 27 ? -5.299 -44.120 -40.016 1.00 29.48 27 LEU C O 1
ATOM 2425 N N . GLY C 1 28 ? -6.898 -43.229 -41.303 1.00 29.82 28 GLY C N 1
ATOM 2426 C CA . GLY C 1 28 ? -7.410 -44.537 -41.711 1.00 30.01 28 GLY C CA 1
ATOM 2427 C C . GLY C 1 28 ? -8.311 -45.218 -40.698 1.00 30.71 28 GLY C C 1
ATOM 2428 O O . GLY C 1 28 ? -8.589 -46.417 -40.811 1.00 31.70 28 GLY C O 1
ATOM 2429 N N . PHE C 1 29 ? -8.906 -44.438 -39.800 1.00 27.91 29 PHE C N 1
ATOM 2430 C CA . PHE C 1 29 ? -9.891 -45.008 -38.901 1.00 28.07 29 PHE C CA 1
ATOM 2431 C C . PHE C 1 29 ? -11.149 -45.347 -39.686 1.00 27.80 29 PHE C C 1
ATOM 2432 O O . PHE C 1 29 ? -11.659 -44.521 -40.448 1.00 31.33 29 PHE C O 1
ATOM 2440 N N . GLU C 1 30 ? -11.710 -46.505 -39.377 1.00 28.62 30 GLU C N 1
ATOM 2441 C CA . GLU C 1 30 ? -12.978 -46.968 -39.927 1.00 30.03 30 GLU C CA 1
ATOM 2442 C C . GLU C 1 30 ? -14.185 -46.246 -39.294 1.00 29.73 30 GLU C C 1
ATOM 2443 O O . GLU C 1 30 ? -14.256 -46.114 -38.069 1.00 29.59 30 GLU C O 1
ATOM 2449 N N . VAL C 1 31 ? -15.162 -45.871 -40.118 1.00 27.14 31 VAL C N 1
ATOM 2450 C CA . VAL C 1 31 ? -16.392 -45.239 -39.642 1.00 28.42 31 VAL C CA 1
ATOM 2451 C C . VAL C 1 31 ? -17.392 -46.314 -39.173 1.00 30.14 31 VAL C C 1
ATOM 2452 O O . VAL C 1 31 ? -17.807 -47.173 -39.953 1.00 30.90 31 VAL C O 1
ATOM 2456 N N . ILE C 1 32 ? -17.778 -46.268 -37.902 1.00 28.91 32 ILE C N 1
ATOM 2457 C CA . ILE C 1 32 ? -18.854 -47.114 -37.382 1.00 29.81 32 ILE C CA 1
ATOM 2458 C C . ILE C 1 32 ? -20.233 -46.516 -37.671 1.00 30.13 32 ILE C C 1
ATOM 2459 O O . ILE C 1 32 ? -21.114 -47.178 -38.230 1.00 32.01 32 ILE C O 1
ATOM 2464 N N . ARG C 1 33 ? -20.422 -45.250 -37.320 1.00 28.10 33 ARG C N 1
ATOM 2465 C CA . ARG C 1 33 ? -21.630 -44.539 -37.668 1.00 30.18 33 ARG C CA 1
ATOM 2466 C C . ARG C 1 33 ? -21.362 -43.041 -37.776 1.00 28.50 33 ARG C C 1
ATOM 2467 O O . ARG C 1 33 ? -20.337 -42.534 -37.303 1.00 26.94 33 ARG C O 1
ATOM 2475 N N . GLU C 1 34 ? -22.258 -42.351 -38.465 1.00 27.85 34 GLU C N 1
ATOM 2476 C CA . GLU C 1 34 ? -22.162 -40.911 -38.603 1.00 26.03 34 GLU C CA 1
ATOM 2477 C C . GLU C 1 34 ? -23.568 -40.324 -38.562 1.00 27.78 34 GLU C C 1
ATOM 2478 O O . GLU C 1 34 ? -24.483 -40.814 -39.236 1.00 28.91 34 GLU C O 1
ATOM 2484 N N . ASN C 1 35 ? -23.782 -39.338 -37.701 1.00 23.49 35 ASN C N 1
ATOM 2485 C CA . ASN C 1 35 ? -25.114 -38.788 -37.526 1.00 26.73 35 ASN C CA 1
ATOM 2486 C C . ASN C 1 35 ? -25.104 -37.279 -37.444 1.00 27.60 35 ASN C C 1
ATOM 2487 O O . ASN C 1 35 ? -24.326 -36.698 -36.684 1.00 28.15 35 ASN C O 1
ATOM 2492 N N . HIS C 1 36 ? -26.014 -36.651 -38.180 1.00 27.32 36 HIS C N 1
ATOM 2493 C CA . HIS C 1 36 ? -26.341 -35.254 -37.943 1.00 30.02 36 HIS C CA 1
ATOM 2494 C C . HIS C 1 36 ? -27.271 -35.164 -36.743 1.00 33.31 36 HIS C C 1
ATOM 2495 O O . HIS C 1 36 ? -28.202 -35.963 -36.624 1.00 34.32 36 HIS C O 1
ATOM 2502 N N . ARG C 1 37 ? -27.030 -34.178 -35.884 1.00 33.76 37 ARG C N 1
ATOM 2503 C CA . ARG C 1 37 ? -27.862 -33.932 -34.710 1.00 36.68 37 ARG C CA 1
ATOM 2504 C C . ARG C 1 37 ? -28.448 -32.530 -34.897 1.00 40.41 37 ARG C C 1
ATOM 2505 O O . ARG C 1 37 ? -27.930 -31.542 -34.352 1.00 40.86 37 ARG C O 1
ATOM 2513 N N . PRO C 1 38 ? -29.463 -32.423 -35.770 1.00 43.63 38 PRO C N 1
ATOM 2514 C CA . PRO C 1 38 ? -29.897 -31.132 -36.318 1.00 45.70 38 PRO C CA 1
ATOM 2515 C C . PRO C 1 38 ? -30.218 -30.090 -35.240 1.00 47.92 38 PRO C C 1
ATOM 2516 O O . PRO C 1 38 ? -30.047 -28.894 -35.480 1.00 48.92 38 PRO C O 1
ATOM 2520 N N . LYS C 1 39 ? -30.638 -30.537 -34.056 1.00 48.92 39 LYS C N 1
ATOM 2521 C CA . LYS C 1 39 ? -30.981 -29.609 -32.979 1.00 49.96 39 LYS C CA 1
ATOM 2522 C C . LYS C 1 39 ? -29.819 -29.219 -32.066 1.00 49.01 39 LYS C C 1
ATOM 2523 O O . LYS C 1 39 ? -29.946 -28.283 -31.283 1.00 49.51 39 LYS C O 1
ATOM 2529 N N . ARG C 1 40 ? -28.725 -29.972 -32.110 1.00 46.63 40 ARG C N 1
ATOM 2530 C CA . ARG C 1 40 ? -27.483 -29.552 -31.451 1.00 45.18 40 ARG C CA 1
ATOM 2531 C C . ARG C 1 40 ? -26.575 -28.814 -32.444 1.00 43.06 40 ARG C C 1
ATOM 2532 O O . ARG C 1 40 ? -25.460 -28.416 -32.106 1.00 42.43 40 ARG C O 1
ATOM 2540 N N . HIS C 1 41 ? -27.072 -28.618 -33.663 1.00 40.59 41 HIS C N 1
ATOM 2541 C CA . HIS C 1 41 ? -26.273 -28.031 -34.740 1.00 39.91 41 HIS C CA 1
ATOM 2542 C C . HIS C 1 41 ? -24.877 -28.640 -34.801 1.00 36.15 41 HIS C C 1
ATOM 2543 O O . HIS C 1 41 ? -23.876 -27.930 -34.910 1.00 34.70 41 HIS C O 1
ATOM 2550 N N . ASP C 1 42 ? -24.788 -29.960 -34.750 1.00 32.04 42 ASP C N 1
ATOM 2551 C CA . ASP C 1 42 ? -23.492 -30.573 -34.939 1.00 28.22 42 ASP C CA 1
ATOM 2552 C C . ASP C 1 42 ? -23.628 -31.991 -35.442 1.00 27.96 42 ASP C C 1
ATOM 2553 O O . ASP C 1 42 ? -24.747 -32.460 -35.703 1.00 27.45 42 ASP C O 1
ATOM 2558 N N . TYR C 1 43 ? -22.485 -32.642 -35.628 1.00 26.48 43 TYR C N 1
ATOM 2559 C CA . TYR C 1 43 ? -22.416 -33.982 -36.209 1.00 25.17 43 TYR C CA 1
ATOM 2560 C C . TYR C 1 43 ? -21.625 -34.836 -35.264 1.00 27.33 43 TYR C C 1
ATOM 2561 O O . TYR C 1 43 ? -20.712 -34.326 -34.589 1.00 25.65 43 TYR C O 1
ATOM 2570 N N . LYS C 1 44 ? -21.999 -36.114 -35.168 1.00 24.45 44 LYS C N 1
ATOM 2571 C CA . LYS C 1 44 ? -21.264 -37.043 -34.329 1.00 23.63 44 LYS C CA 1
ATOM 2572 C C . LYS C 1 44 ? -20.736 -38.136 -35.216 1.00 25.03 44 LYS C C 1
ATOM 2573 O O . LYS C 1 44 ? -21.527 -38.881 -35.846 1.00 22.90 44 LYS C O 1
ATOM 2579 N N . LEU C 1 45 ? -19.407 -38.255 -35.237 1.00 21.84 45 LEU C N 1
ATOM 2580 C CA . LEU C 1 45 ? -18.730 -39.254 -36.062 1.00 23.08 45 LEU C CA 1
ATOM 2581 C C . LEU C 1 45 ? -18.061 -40.287 -35.176 1.00 23.18 45 LEU C C 1
ATOM 2582 O O . LEU C 1 45 ? -17.223 -39.932 -34.353 1.00 25.02 45 LEU C O 1
ATOM 2587 N N . ASP C 1 46 ? -18.475 -41.552 -35.276 1.00 24.90 46 ASP C N 1
ATOM 2588 C CA . ASP C 1 46 ? -17.929 -42.606 -34.416 1.00 23.83 46 ASP C CA 1
ATOM 2589 C C . ASP C 1 46 ? -16.967 -43.470 -35.204 1.00 24.32 46 ASP C C 1
ATOM 2590 O O . ASP C 1 46 ? -17.357 -44.106 -36.181 1.00 24.28 46 ASP C O 1
ATOM 2595 N N . LEU C 1 47 ? -15.722 -43.507 -34.746 1.00 23.20 47 LEU C N 1
ATOM 2596 C CA . LEU C 1 47 ? -14.645 -44.260 -35.410 1.00 24.37 47 LEU C CA 1
ATOM 2597 C C . LEU C 1 47 ? -14.199 -45.415 -34.550 1.00 25.08 47 LEU C C 1
ATOM 2598 O O . LEU C 1 47 ? -14.179 -45.308 -33.338 1.00 26.08 47 LEU C O 1
ATOM 2603 N N . LYS C 1 48 ? -13.747 -46.490 -35.198 1.00 25.84 48 LYS C N 1
ATOM 2604 C CA . LYS C 1 48 ? -13.238 -47.644 -34.505 1.00 26.19 48 LYS C CA 1
ATOM 2605 C C . LYS C 1 48 ? -11.731 -47.537 -34.279 1.00 27.83 48 LYS C C 1
ATOM 2606 O O . LYS C 1 48 ? -10.968 -47.249 -35.209 1.00 28.86 48 LYS C O 1
ATOM 2612 N N . CYS C 1 49 ? -11.314 -47.679 -33.034 1.00 27.32 49 CYS C N 1
ATOM 2613 C CA . CYS C 1 49 ? -9.893 -47.759 -32.732 1.00 28.80 49 CYS C CA 1
ATOM 2614 C C . CYS C 1 49 ? -9.672 -48.888 -31.769 1.00 30.16 49 CYS C C 1
ATOM 2615 O O . CYS C 1 49 ? -9.968 -48.777 -30.580 1.00 30.20 49 CYS C O 1
ATOM 2618 N N . GLY C 1 50 ? -9.334 -50.047 -32.315 1.00 31.07 50 GLY C N 1
ATOM 2619 C CA . GLY C 1 50 ? -9.296 -51.246 -31.494 1.00 33.03 50 GLY C CA 1
ATOM 2620 C C . GLY C 1 50 ? -10.673 -51.445 -30.901 1.00 33.74 50 GLY C C 1
ATOM 2621 O O . GLY C 1 50 ? -11.678 -51.307 -31.601 1.00 33.77 50 GLY C O 1
ATOM 2622 N N . ASP C 1 51 ? -10.719 -51.749 -29.608 1.00 32.87 51 ASP C N 1
ATOM 2623 C CA . ASP C 1 51 ? -11.979 -52.023 -28.923 1.00 35.23 51 ASP C CA 1
ATOM 2624 C C . ASP C 1 51 ? -12.633 -50.771 -28.331 1.00 32.29 51 ASP C C 1
ATOM 2625 O O . ASP C 1 51 ? -13.561 -50.873 -27.537 1.00 32.31 51 ASP C O 1
ATOM 2630 N N . ILE C 1 52 ? -12.138 -49.592 -28.665 1.00 30.03 52 ILE C N 1
ATOM 2631 C CA . ILE C 1 52 ? -12.845 -48.394 -28.218 1.00 30.57 52 ILE C CA 1
ATOM 2632 C C . ILE C 1 52 ? -13.313 -47.568 -29.397 1.00 28.93 52 ILE C C 1
ATOM 2633 O O . ILE C 1 52 ? -12.833 -47.743 -30.526 1.00 30.10 52 ILE C O 1
ATOM 2638 N N . GLU C 1 53 ? -14.261 -46.676 -29.160 1.00 25.76 53 GLU C N 1
ATOM 2639 C CA . GLU C 1 53 ? -14.671 -45.780 -30.230 1.00 25.66 53 GLU C CA 1
ATOM 2640 C C . GLU C 1 53 ? -14.082 -44.415 -29.964 1.00 23.19 53 GLU C C 1
ATOM 2641 O O . GLU C 1 53 ? -13.869 -44.069 -28.803 1.00 24.18 53 GLU C O 1
ATOM 2647 N N . LEU C 1 54 ? -13.774 -43.674 -31.031 1.00 21.20 54 LEU C N 1
ATOM 2648 C CA . LEU C 1 54 ? -13.418 -42.261 -30.927 1.00 21.86 54 LEU C CA 1
ATOM 2649 C C . LEU C 1 54 ? -14.652 -41.550 -31.429 1.00 23.20 54 LEU C C 1
ATOM 2650 O O . LEU C 1 54 ? -15.133 -41.843 -32.530 1.00 25.22 54 LEU C O 1
ATOM 2655 N N . GLU C 1 55 ? -15.206 -40.660 -30.613 1.00 23.42 55 GLU C N 1
ATOM 2656 C CA . GLU C 1 55 ? -16.367 -39.884 -30.994 1.00 23.49 55 GLU C CA 1
ATOM 2657 C C . GLU C 1 55 ? -15.924 -38.483 -31.347 1.00 26.44 55 GLU C C 1
ATOM 2658 O O . GLU C 1 55 ? -15.538 -37.731 -30.469 1.00 26.86 55 GLU C O 1
ATOM 2664 N N . ILE C 1 56 ? -16.076 -38.104 -32.603 1.00 25.33 56 ILE C N 1
ATOM 2665 C CA . ILE C 1 56 ? -15.714 -36.762 -33.040 1.00 26.25 56 ILE C CA 1
ATOM 2666 C C . ILE C 1 56 ? -16.969 -35.907 -33.203 1.00 23.25 56 ILE C C 1
ATOM 2667 O O . ILE C 1 56 ? -17.843 -36.242 -34.015 1.00 23.55 56 ILE C O 1
ATOM 2672 N N . PHE C 1 57 ? -17.011 -34.765 -32.519 1.00 22.46 57 PHE C N 1
ATOM 2673 C CA . PHE C 1 57 ? -18.129 -33.838 -32.595 1.00 21.25 57 PHE C CA 1
ATOM 2674 C C . PHE C 1 57 ? -17.640 -32.572 -33.260 1.00 22.27 57 PHE C C 1
ATOM 2675 O O . PHE C 1 57 ? -16.650 -31.977 -32.834 1.00 22.52 57 PHE C O 1
ATOM 2683 N N . GLY C 1 58 ? -18.411 -32.065 -34.203 1.00 20.12 58 GLY C N 1
ATOM 2684 C CA . GLY C 1 58 ? -18.045 -30.777 -34.806 1.00 19.67 58 GLY C CA 1
ATOM 2685 C C . GLY C 1 58 ? -19.150 -30.324 -35.740 1.00 21.99 58 GLY C C 1
ATOM 2686 O O . GLY C 1 58 ? -19.992 -31.105 -36.120 1.00 23.03 58 GLY C O 1
ATOM 2687 N N . ASN C 1 59 ? -19.125 -29.073 -36.161 1.00 21.89 59 ASN C N 1
ATOM 2688 C CA . ASN C 1 59 ? -20.095 -28.637 -37.157 1.00 21.74 59 ASN C CA 1
ATOM 2689 C C . ASN C 1 59 ? -19.390 -28.323 -38.478 1.00 23.93 59 ASN C C 1
ATOM 2690 O O . ASN C 1 59 ? -18.172 -28.198 -38.521 1.00 24.20 59 ASN C O 1
ATOM 2695 N N . LYS C 1 60 ? -20.141 -28.302 -39.570 1.00 24.59 60 LYS C N 1
ATOM 2696 C CA . LYS C 1 60 ? -19.566 -27.971 -40.875 1.00 22.25 60 LYS C CA 1
ATOM 2697 C C . LYS C 1 60 ? -19.678 -26.472 -41.115 1.00 23.52 60 LYS C C 1
ATOM 2698 O O . LYS C 1 60 ? -20.612 -25.848 -40.621 1.00 24.46 60 LYS C O 1
ATOM 2704 N N . LEU C 1 61 ? -18.639 -25.904 -41.721 1.00 24.22 61 LEU C N 1
ATOM 2705 C CA . LEU C 1 61 ? -18.526 -24.467 -41.940 1.00 28.24 61 LEU C CA 1
ATOM 2706 C C . LEU C 1 61 ? -19.701 -23.958 -42.783 1.00 28.44 61 LEU C C 1
ATOM 2707 O O . LEU C 1 61 ? -20.056 -22.780 -42.712 1.00 29.46 61 LEU C O 1
ATOM 2712 N N . THR C 1 62 ? -20.268 -24.838 -43.614 1.00 29.93 62 THR C N 1
ATOM 2713 C CA . THR C 1 62 ? -21.403 -24.469 -44.475 1.00 29.68 62 THR C CA 1
ATOM 2714 C C . THR C 1 62 ? -22.763 -24.426 -43.742 1.00 32.15 62 THR C C 1
ATOM 2715 O O . THR C 1 62 ? -23.781 -24.037 -44.341 1.00 33.46 62 THR C O 1
ATOM 2719 N N . ASP C 1 63 ? -22.804 -24.856 -42.482 1.00 33.39 63 ASP C N 1
ATOM 2720 C CA . ASP C 1 63 ? -24.056 -24.888 -41.701 1.00 35.16 63 ASP C CA 1
ATOM 2721 C C . ASP C 1 63 ? -24.711 -23.512 -41.534 1.00 38.07 63 ASP C C 1
ATOM 2722 O O . ASP C 1 63 ? -24.033 -22.475 -41.480 1.00 38.68 63 ASP C O 1
ATOM 2727 N N . SER C 1 64 ? -26.029 -23.536 -41.357 1.00 39.73 64 SER C N 1
ATOM 2728 C CA . SER C 1 64 ? -26.829 -22.333 -41.171 1.00 43.27 64 SER C CA 1
ATOM 2729 C C . SER C 1 64 ? -26.355 -21.595 -39.920 1.00 42.85 64 SER C C 1
ATOM 2730 O O . SER C 1 64 ? -26.252 -20.369 -39.913 1.00 44.18 64 SER C O 1
ATOM 2733 N N . ASN C 1 65 ? -26.143 -22.358 -38.851 1.00 40.76 65 ASN C N 1
ATOM 2734 C CA . ASN C 1 65 ? -25.781 -21.808 -37.552 1.00 41.03 65 ASN C CA 1
ATOM 2735 C C . ASN C 1 65 ? -24.383 -22.262 -37.115 1.00 37.93 65 ASN C C 1
ATOM 2736 O O . ASN C 1 65 ? -24.231 -22.870 -36.043 1.00 38.53 65 ASN C O 1
ATOM 2741 N N . TYR C 1 66 ? -23.388 -22.049 -37.972 1.00 33.77 66 TYR C N 1
ATOM 2742 C CA . TYR C 1 66 ? -22.013 -22.421 -37.633 1.00 34.16 66 TYR C CA 1
ATOM 2743 C C . TYR C 1 66 ? -21.405 -21.450 -36.629 1.00 32.77 66 TYR C C 1
ATOM 2744 O O . TYR C 1 66 ? -21.384 -20.241 -36.859 1.00 33.20 66 TYR C O 1
ATOM 2753 N N . CYS C 1 67 ? -20.883 -21.995 -35.538 1.00 33.73 67 CYS C N 1
ATOM 2754 C CA . CYS C 1 67 ? -20.204 -21.193 -34.521 1.00 32.92 67 CYS C CA 1
ATOM 2755 C C . CYS C 1 67 ? -18.956 -21.972 -34.138 1.00 31.05 67 CYS C C 1
ATOM 2756 O O . CYS C 1 67 ? -19.074 -23.000 -33.490 1.00 29.66 67 CYS C O 1
ATOM 2759 N N . ALA C 1 68 ? -17.778 -21.484 -34.515 1.00 30.55 68 ALA C N 1
ATOM 2760 C CA . ALA C 1 68 ? -16.530 -22.164 -34.141 1.00 30.02 68 ALA C CA 1
ATOM 2761 C C . ALA C 1 68 ? -16.411 -22.416 -32.612 1.00 29.76 68 ALA C C 1
ATOM 2762 O O . ALA C 1 68 ? -16.876 -21.616 -31.800 1.00 28.31 68 ALA C O 1
ATOM 2764 N N . PRO C 1 69 ? -15.940 -23.613 -32.212 1.00 27.46 69 PRO C N 1
ATOM 2765 C CA . PRO C 1 69 ? -15.685 -23.799 -30.777 1.00 28.85 69 PRO C CA 1
ATOM 2766 C C . PRO C 1 69 ? -14.459 -22.964 -30.357 1.00 26.26 69 PRO C C 1
ATOM 2767 O O . PRO C 1 69 ? -13.608 -22.665 -31.202 1.00 23.80 69 PRO C O 1
ATOM 2771 N N . PRO C 1 70 ? -14.300 -22.725 -29.055 1.00 25.74 70 PRO C N 1
ATOM 2772 C CA . PRO C 1 70 ? -13.050 -22.082 -28.621 1.00 27.76 70 PRO C CA 1
ATOM 2773 C C . PRO C 1 70 ? -11.826 -22.892 -29.006 1.00 27.95 70 PRO C C 1
ATOM 2774 O O . PRO C 1 70 ? -11.885 -24.121 -29.074 1.00 26.21 70 PRO C O 1
ATOM 2778 N N . GLU C 1 71 ? -10.701 -22.213 -29.191 1.00 26.70 71 GLU C N 1
ATOM 2779 C CA . GLU C 1 71 ? -9.454 -22.909 -29.461 1.00 27.54 71 GLU C CA 1
ATOM 2780 C C . GLU C 1 71 ? -8.952 -23.638 -28.204 1.00 26.64 71 GLU C C 1
ATOM 2781 O O . GLU C 1 71 ? -9.219 -23.222 -27.070 1.00 25.69 71 GLU C O 1
ATOM 2787 N N . ARG C 1 72 ? -8.324 -24.784 -28.423 1.00 25.83 72 ARG C N 1
ATOM 2788 C CA . ARG C 1 72 ? -7.662 -25.521 -27.339 1.00 27.73 72 ARG C CA 1
ATOM 2789 C C . ARG C 1 72 ? -6.605 -24.640 -26.684 1.00 30.00 72 ARG C C 1
ATOM 2790 O O . ARG C 1 72 ? -5.927 -23.870 -27.370 1.00 31.96 72 ARG C O 1
ATOM 2798 N N . ILE C 1 73 ? -6.549 -24.668 -25.359 1.00 30.06 73 ILE C N 1
ATOM 2799 C CA . ILE C 1 73 ? -5.529 -23.903 -24.630 1.00 31.73 73 ILE C CA 1
ATOM 2800 C C . ILE C 1 73 ? -4.220 -24.686 -24.611 1.00 34.14 73 ILE C C 1
ATOM 2801 O O . ILE C 1 73 ? -4.184 -25.810 -24.128 1.00 33.26 73 ILE C O 1
ATOM 2806 N N . SER C 1 74 ? -3.162 -24.096 -25.168 1.00 36.65 74 SER C N 1
ATOM 2807 C CA . SER C 1 74 ? -1.832 -24.725 -25.199 1.00 40.98 74 SER C CA 1
ATOM 2808 C C . SER C 1 74 ? -0.782 -24.029 -24.331 1.00 40.82 74 SER C C 1
ATOM 2809 O O . SER C 1 74 ? 0.081 -24.689 -23.741 1.00 42.38 74 SER C O 1
ATOM 2812 N N . TRP C 1 75 ? -0.848 -22.699 -24.274 1.00 40.40 75 TRP C N 1
ATOM 2813 C CA . TRP C 1 75 ? 0.228 -21.873 -23.720 1.00 40.35 75 TRP C CA 1
ATOM 2814 C C . TRP C 1 75 ? -0.347 -20.653 -22.981 1.00 37.63 75 TRP C C 1
ATOM 2815 O O . TRP C 1 75 ? -1.349 -20.067 -23.418 1.00 37.92 75 TRP C O 1
ATOM 2826 N N . PRO C 1 76 ? 0.254 -20.281 -21.837 1.00 36.37 76 PRO C N 1
ATOM 2827 C CA . PRO C 1 76 ? 1.423 -20.912 -21.229 1.00 34.83 76 PRO C CA 1
ATOM 2828 C C . PRO C 1 76 ? 1.145 -22.302 -20.649 1.00 36.03 76 PRO C C 1
ATOM 2829 O O . PRO C 1 76 ? 2.087 -23.072 -20.467 1.00 35.12 76 PRO C O 1
ATOM 2833 N N . ARG C 1 77 ? -0.102 -22.566 -20.251 1.00 33.65 77 ARG C N 1
ATOM 2834 C CA . ARG C 1 77 ? -0.447 -23.812 -19.557 1.00 34.78 77 ARG C CA 1
ATOM 2835 C C . ARG C 1 77 ? -1.713 -24.437 -20.143 1.00 32.51 77 ARG C C 1
ATOM 2836 O O . ARG C 1 77 ? -2.747 -23.772 -20.237 1.00 31.83 77 ARG C O 1
ATOM 2844 N N . GLU C 1 78 ? -1.662 -25.731 -20.451 1.00 30.09 78 GLU C N 1
ATOM 2845 C CA . GLU C 1 78 ? -2.896 -26.454 -20.826 1.00 27.78 78 GLU C CA 1
ATOM 2846 C C . GLU C 1 78 ? -3.882 -26.478 -19.662 1.00 26.24 78 GLU C C 1
ATOM 2847 O O . GLU C 1 78 ? -3.478 -26.494 -18.482 1.00 27.70 78 GLU C O 1
ATOM 2853 N N . ALA C 1 79 ? -5.185 -26.493 -19.966 1.00 23.92 79 ALA C N 1
ATOM 2854 C CA . ALA C 1 79 ? -6.203 -26.449 -18.900 1.00 21.57 79 ALA C CA 1
ATOM 2855 C C . ALA C 1 79 ? -6.382 -27.825 -18.296 1.00 20.91 79 ALA C C 1
ATOM 2856 O O . ALA C 1 79 ? -6.007 -28.817 -18.923 1.00 23.88 79 ALA C O 1
ATOM 2858 N N . CYS C 1 80 ? -7.120 -27.871 -17.188 1.00 20.42 80 CYS C N 1
ATOM 2859 C CA . CYS C 1 80 ? -7.634 -29.109 -16.607 1.00 18.66 80 CYS C CA 1
ATOM 2860 C C . CYS C 1 80 ? -8.480 -29.863 -17.601 1.00 22.17 80 CYS C C 1
ATOM 2861 O O . CYS C 1 80 ? -9.211 -29.259 -18.408 1.00 21.30 80 CYS C O 1
ATOM 2864 N N . GLY C 1 81 ? -8.364 -31.186 -17.546 1.00 22.07 81 GLY C N 1
ATOM 2865 C CA . GLY C 1 81 ? -9.206 -32.046 -18.346 1.00 22.49 81 GLY C CA 1
ATOM 2866 C C . GLY C 1 81 ? -8.402 -32.995 -19.204 1.00 24.24 81 GLY C C 1
ATOM 2867 O O . GLY C 1 81 ? -7.207 -33.190 -19.005 1.00 24.30 81 GLY C O 1
ATOM 2868 N N . LEU C 1 82 ? -9.031 -33.557 -20.224 1.00 21.48 82 LEU C N 1
ATOM 2869 C CA . LEU C 1 82 ? -8.285 -34.496 -21.070 1.00 22.06 82 LEU C CA 1
ATOM 2870 C C . LEU C 1 82 ? -7.266 -33.755 -21.922 1.00 22.30 82 LEU C C 1
ATOM 2871 O O . LEU C 1 82 ? -7.570 -32.695 -22.488 1.00 23.86 82 LEU C O 1
ATOM 2876 N N . ARG C 1 83 ? -6.064 -34.314 -22.034 1.00 21.05 83 ARG C N 1
ATOM 2877 C CA . ARG C 1 83 ? -4.933 -33.550 -22.546 1.00 24.94 83 ARG C CA 1
ATOM 2878 C C . ARG C 1 83 ? -4.507 -34.057 -23.901 1.00 24.67 83 ARG C C 1
ATOM 2879 O O . ARG C 1 83 ? -4.405 -33.277 -24.852 1.00 27.09 83 ARG C O 1
ATOM 2887 N N . HIS C 1 84 ? -4.171 -35.342 -23.989 1.00 25.37 84 HIS C N 1
ATOM 2888 C CA . HIS C 1 84 ? -3.766 -35.898 -25.268 1.00 23.96 84 HIS C CA 1
ATOM 2889 C C . HIS C 1 84 ? -4.051 -37.396 -25.347 1.00 24.14 84 HIS C C 1
ATOM 2890 O O . HIS C 1 84 ? -4.401 -38.022 -24.349 1.00 24.16 84 HIS C O 1
ATOM 2897 N N . LEU C 1 85 ? -3.875 -37.954 -26.533 1.00 24.05 85 LEU C N 1
ATOM 2898 C CA . LEU C 1 85 ? -4.312 -39.310 -26.844 1.00 24.55 85 LEU C CA 1
ATOM 2899 C C . LEU C 1 85 ? -3.153 -39.972 -27.571 1.00 25.62 85 LEU C C 1
ATOM 2900 O O . LEU C 1 85 ? -2.617 -39.389 -28.509 1.00 25.46 85 LEU C O 1
ATOM 2905 N N . ALA C 1 86 ? -2.770 -41.174 -27.147 1.00 24.16 86 ALA C N 1
ATOM 2906 C CA . ALA C 1 86 ? -1.633 -41.874 -27.758 1.00 24.96 86 ALA C CA 1
ATOM 2907 C C . ALA C 1 86 ? -2.136 -43.167 -28.336 1.00 25.90 86 ALA C C 1
ATOM 2908 O O . ALA C 1 86 ? -2.987 -43.821 -27.733 1.00 24.12 86 ALA C O 1
ATOM 2910 N N . PHE C 1 87 ? -1.622 -43.534 -29.507 1.00 24.61 87 PHE C N 1
ATOM 2911 C CA . PHE C 1 87 ? -1.976 -44.801 -30.134 1.00 26.65 87 PHE C CA 1
ATOM 2912 C C . PHE C 1 87 ? -0.800 -45.773 -30.121 1.00 29.65 87 PHE C C 1
ATOM 2913 O O . PHE C 1 87 ? 0.353 -45.369 -30.322 1.00 30.08 87 PHE C O 1
ATOM 2921 N N . TYR C 1 88 ? -1.104 -47.044 -29.900 1.00 28.75 88 TYR C N 1
ATOM 2922 C CA . TYR C 1 88 ? -0.168 -48.129 -30.100 1.00 33.53 88 TYR C CA 1
ATOM 2923 C C . TYR C 1 88 ? 0.119 -48.383 -31.583 1.00 35.22 88 TYR C C 1
ATOM 2924 O O . TYR C 1 88 ? -0.801 -48.541 -32.389 1.00 33.38 88 TYR C O 1
ATOM 2933 N N . VAL C 1 89 ? 1.400 -48.352 -31.955 1.00 35.27 89 VAL C N 1
ATOM 2934 C CA . VAL C 1 89 ? 1.822 -48.839 -33.267 1.00 36.32 89 VAL C CA 1
ATOM 2935 C C . VAL C 1 89 ? 2.944 -49.849 -33.086 1.00 36.95 89 VAL C C 1
ATOM 2936 O O . VAL C 1 89 ? 3.620 -49.878 -32.043 1.00 38.01 89 VAL C O 1
ATOM 2940 N N . GLU C 1 90 ? 3.107 -50.699 -34.088 1.00 40.53 90 GLU C N 1
ATOM 2941 C CA . GLU C 1 90 ? 4.207 -51.663 -34.114 1.00 43.51 90 GLU C CA 1
ATOM 2942 C C . GLU C 1 90 ? 5.555 -50.972 -34.296 1.00 43.39 90 GLU C C 1
ATOM 2943 O O . GLU C 1 90 ? 6.509 -51.251 -33.574 1.00 44.70 90 GLU C O 1
ATOM 2949 N N . ASP C 1 91 ? 5.596 -50.018 -35.222 1.00 44.17 91 ASP C N 1
ATOM 2950 C CA . ASP C 1 91 ? 6.828 -49.362 -35.629 1.00 42.34 91 ASP C CA 1
ATOM 2951 C C . ASP C 1 91 ? 6.619 -47.853 -35.731 1.00 40.42 91 ASP C C 1
ATOM 2952 O O . ASP C 1 91 ? 6.099 -47.355 -36.731 1.00 41.12 91 ASP C O 1
ATOM 2957 N N . VAL C 1 92 ? 7.060 -47.136 -34.701 1.00 38.11 92 VAL C N 1
ATOM 2958 C CA . VAL C 1 92 ? 6.926 -45.686 -34.633 1.00 38.03 92 VAL C CA 1
ATOM 2959 C C . VAL C 1 92 ? 7.647 -45.043 -35.815 1.00 38.31 92 VAL C C 1
ATOM 2960 O O . VAL C 1 92 ? 7.167 -44.079 -36.396 1.00 37.14 92 VAL C O 1
ATOM 2964 N N . GLU C 1 93 ? 8.841 -45.541 -36.121 1.00 40.67 93 GLU C N 1
ATOM 2965 C CA . GLU C 1 93 ? 9.661 -44.936 -37.177 1.00 41.38 93 GLU C CA 1
ATOM 2966 C C . GLU C 1 93 ? 8.885 -44.948 -38.482 1.00 36.64 93 GLU C C 1
ATOM 2967 O O . GLU C 1 93 ? 8.685 -43.906 -39.102 1.00 38.12 93 GLU C O 1
ATOM 2973 N N . ALA C 1 94 ? 8.432 -46.135 -38.869 1.00 37.55 94 ALA C N 1
ATOM 2974 C CA . ALA C 1 94 ? 7.693 -46.349 -40.105 1.00 37.58 94 ALA C CA 1
ATOM 2975 C C . ALA C 1 94 ? 6.378 -45.563 -40.126 1.00 37.53 94 ALA C C 1
ATOM 2976 O O . ALA C 1 94 ? 6.036 -44.915 -41.111 1.00 37.67 94 ALA C O 1
ATOM 2978 N N . SER C 1 95 ? 5.642 -45.633 -39.026 1.00 36.12 95 SER C N 1
ATOM 2979 C CA . SER C 1 95 ? 4.389 -44.891 -38.894 1.00 35.12 95 SER C CA 1
ATOM 2980 C C . SER C 1 95 ? 4.608 -43.394 -39.058 1.00 34.10 95 SER C C 1
ATOM 2981 O O . SER C 1 95 ? 3.840 -42.721 -39.733 1.00 34.19 95 SER C O 1
ATOM 2984 N N . ARG C 1 96 ? 5.668 -42.878 -38.445 1.00 35.02 96 ARG C N 1
ATOM 2985 C CA . ARG C 1 96 ? 5.963 -41.451 -38.505 1.00 36.26 96 ARG C CA 1
ATOM 2986 C C . ARG C 1 96 ? 6.223 -41.058 -39.956 1.00 38.25 96 ARG C C 1
ATOM 2987 O O . ARG C 1 96 ? 5.735 -40.039 -40.444 1.00 35.83 96 ARG C O 1
ATOM 2995 N N . GLN C 1 97 ? 6.932 -41.923 -40.666 1.00 40.17 97 GLN C N 1
ATOM 2996 C CA . GLN C 1 97 ? 7.222 -41.689 -42.079 1.00 43.21 97 GLN C CA 1
ATOM 2997 C C . GLN C 1 97 ? 5.952 -41.686 -42.945 1.00 43.15 97 GLN C C 1
ATOM 2998 O O . GLN C 1 97 ? 5.798 -40.826 -43.808 1.00 43.73 97 GLN C O 1
ATOM 3004 N N . GLU C 1 98 ? 4.992 -42.551 -42.617 1.00 43.75 98 GLU C N 1
ATOM 3005 C CA . GLU C 1 98 ? 3.702 -42.566 -43.313 1.00 42.93 98 GLU C CA 1
ATOM 3006 C C . GLU C 1 98 ? 2.934 -41.272 -43.074 1.00 42.37 98 GLU C C 1
ATOM 3007 O O . GLU C 1 98 ? 2.442 -40.653 -44.018 1.00 40.26 98 GLU C O 1
ATOM 3013 N N . LEU C 1 99 ? 2.848 -40.847 -41.813 1.00 40.49 99 LEU C N 1
ATOM 3014 C CA . LEU C 1 99 ? 2.190 -39.584 -41.501 1.00 39.04 99 LEU C CA 1
ATOM 3015 C C . LEU C 1 99 ? 2.865 -38.415 -42.222 1.00 37.57 99 LEU C C 1
ATOM 3016 O O . LEU C 1 99 ? 2.200 -37.600 -42.838 1.00 36.41 99 LEU C O 1
ATOM 3021 N N . ILE C 1 100 ? 4.192 -38.355 -42.146 1.00 37.76 100 ILE C N 1
ATOM 3022 C CA . ILE C 1 100 ? 4.977 -37.313 -42.831 1.00 38.47 100 ILE C CA 1
ATOM 3023 C C . ILE C 1 100 ? 4.648 -37.231 -44.323 1.00 36.41 100 ILE C C 1
ATOM 3024 O O . ILE C 1 100 ? 4.448 -36.150 -44.856 1.00 37.78 100 ILE C O 1
ATOM 3029 N N . ALA C 1 101 ? 4.554 -38.384 -44.970 1.00 38.09 101 ALA C N 1
ATOM 3030 C CA . ALA C 1 101 ? 4.271 -38.459 -46.406 1.00 39.49 101 ALA C CA 1
ATOM 3031 C C . ALA C 1 101 ? 2.817 -38.125 -46.742 1.00 41.05 101 ALA C C 1
ATOM 3032 O O . ALA C 1 101 ? 2.482 -37.882 -47.895 1.00 39.57 101 ALA C O 1
ATOM 3034 N N . LEU C 1 102 ? 1.961 -38.083 -45.724 1.00 40.82 102 LEU C N 1
ATOM 3035 C CA . LEU C 1 102 ? 0.587 -37.633 -45.907 1.00 40.22 102 LEU C CA 1
ATOM 3036 C C . LEU C 1 102 ? 0.459 -36.138 -45.639 1.00 39.05 102 LEU C C 1
ATOM 3037 O O . LEU C 1 102 ? -0.613 -35.553 -45.778 1.00 40.00 102 LEU C O 1
ATOM 3042 N N . GLY C 1 103 ? 1.563 -35.517 -45.245 1.00 37.40 103 GLY C N 1
ATOM 3043 C CA . GLY C 1 103 ? 1.583 -34.090 -45.024 1.00 35.99 103 GLY C CA 1
ATOM 3044 C C . GLY C 1 103 ? 1.315 -33.722 -43.581 1.00 37.32 103 GLY C C 1
ATOM 3045 O O . GLY C 1 103 ? 1.119 -32.549 -43.254 1.00 36.89 103 GLY C O 1
ATOM 3046 N N . ILE C 1 104 ? 1.310 -34.732 -42.712 1.00 36.35 104 ILE C N 1
ATOM 3047 C CA . ILE C 1 104 ? 1.099 -34.502 -41.296 1.00 35.72 104 ILE C CA 1
ATOM 3048 C C . ILE C 1 104 ? 2.467 -34.317 -40.642 1.00 36.29 104 ILE C C 1
ATOM 3049 O O . ILE C 1 104 ? 3.342 -35.181 -40.756 1.00 36.74 104 ILE C O 1
ATOM 3054 N N . ARG C 1 105 ? 2.660 -33.186 -39.980 1.00 36.20 105 ARG C N 1
ATOM 3055 C CA . ARG C 1 105 ? 3.935 -32.928 -39.340 1.00 40.56 105 ARG C CA 1
ATOM 3056 C C . ARG C 1 105 ? 4.104 -33.731 -38.051 1.00 40.21 105 ARG C C 1
ATOM 3057 O O . ARG C 1 105 ? 3.268 -33.670 -37.150 1.00 40.21 105 ARG C O 1
ATOM 3065 N N . VAL C 1 106 ? 5.148 -34.550 -38.014 1.00 39.47 106 VAL C N 1
ATOM 3066 C CA . VAL C 1 106 ? 5.449 -35.339 -36.830 1.00 38.91 106 VAL C CA 1
ATOM 3067 C C . VAL C 1 106 ? 6.759 -34.857 -36.218 1.00 40.88 106 VAL C C 1
ATOM 3068 O O . VAL C 1 106 ? 7.750 -34.675 -36.933 1.00 42.27 106 VAL C O 1
ATOM 3072 N N . GLU C 1 107 ? 6.780 -34.688 -34.900 1.00 42.09 107 GLU C N 1
ATOM 3073 C CA . GLU C 1 107 ? 8.034 -34.342 -34.211 1.00 45.20 107 GLU C CA 1
ATOM 3074 C C . GLU C 1 107 ? 9.026 -35.510 -34.203 1.00 44.50 107 GLU C C 1
ATOM 3075 O O . GLU C 1 107 ? 8.707 -36.623 -34.610 1.00 42.07 107 GLU C O 1
ATOM 3081 N N . GLU C 1 108 ? 10.229 -35.256 -33.713 1.00 45.33 108 GLU C N 1
ATOM 3082 C CA . GLU C 1 108 ? 11.269 -36.266 -33.742 1.00 47.14 108 GLU C CA 1
ATOM 3083 C C . GLU C 1 108 ? 10.966 -37.437 -32.814 1.00 46.37 108 GLU C C 1
ATOM 3084 O O . GLU C 1 108 ? 10.448 -37.248 -31.714 1.00 47.18 108 GLU C O 1
ATOM 3090 N N . VAL C 1 109 ? 11.312 -38.638 -33.266 1.00 46.02 109 VAL C N 1
ATOM 3091 C CA . VAL C 1 109 ? 11.296 -39.849 -32.441 1.00 45.96 109 VAL C CA 1
ATOM 3092 C C . VAL C 1 109 ? 12.161 -39.745 -31.179 1.00 46.82 109 VAL C C 1
ATOM 3093 O O . VAL C 1 109 ? 13.373 -39.534 -31.259 1.00 45.49 109 VAL C O 1
ATOM 3097 N N . ARG C 1 110 ? 11.547 -40.001 -30.025 1.00 46.29 110 ARG C N 1
ATOM 3098 C CA . ARG C 1 110 ? 12.264 -40.061 -28.753 1.00 46.65 110 ARG C CA 1
ATOM 3099 C C . ARG C 1 110 ? 11.782 -41.237 -27.890 1.00 45.60 110 ARG C C 1
ATOM 3100 O O . ARG C 1 110 ? 10.918 -42.017 -28.308 1.00 44.46 110 ARG C O 1
ATOM 3108 N N . TYR C 1 111 ? 12.343 -41.353 -26.684 1.00 44.17 111 TYR C N 1
ATOM 3109 C CA . TYR C 1 111 ? 12.089 -42.499 -25.810 1.00 42.36 111 TYR C CA 1
ATOM 3110 C C . TYR C 1 111 ? 11.312 -42.112 -24.550 1.00 42.45 111 TYR C C 1
ATOM 3111 O O . TYR C 1 111 ? 11.558 -41.079 -23.932 1.00 42.03 111 TYR C O 1
ATOM 3120 N N . ASP C 1 112 ? 10.312 -42.912 -24.220 1.00 42.54 112 ASP C N 1
ATOM 3121 C CA . ASP C 1 112 ? 9.642 -42.826 -22.936 1.00 43.59 112 ASP C CA 1
ATOM 3122 C C . ASP C 1 112 ? 10.661 -43.087 -21.818 1.00 44.98 112 ASP C C 1
ATOM 3123 O O . ASP C 1 112 ? 11.145 -44.201 -21.652 1.00 44.61 112 ASP C O 1
ATOM 3128 N N . ASP C 1 113 ? 11.014 -42.038 -21.083 1.00 46.66 113 ASP C N 1
ATOM 3129 C CA . ASP C 1 113 ? 11.971 -42.141 -19.986 1.00 47.24 113 ASP C CA 1
ATOM 3130 C C . ASP C 1 113 ? 11.663 -43.263 -19.010 1.00 46.93 113 ASP C C 1
ATOM 3131 O O . ASP C 1 113 ? 12.578 -43.847 -18.437 1.00 45.67 113 ASP C O 1
ATOM 3136 N N . TYR C 1 114 ? 10.382 -43.530 -18.771 1.00 45.14 114 TYR C N 1
ATOM 3137 C CA . TYR C 1 114 ? 10.010 -44.529 -17.775 1.00 44.46 114 TYR C CA 1
ATOM 3138 C C . TYR C 1 114 ? 9.977 -45.968 -18.261 1.00 43.63 114 TYR C C 1
ATOM 3139 O O . TYR C 1 114 ? 10.125 -46.881 -17.457 1.00 45.13 114 TYR C O 1
ATOM 3148 N N . THR C 1 115 ? 9.777 -46.176 -19.560 1.00 42.60 115 THR C N 1
ATOM 3149 C CA . THR C 1 115 ? 9.554 -47.525 -20.099 1.00 41.12 115 THR C CA 1
ATOM 3150 C C . THR C 1 115 ? 10.580 -47.888 -21.178 1.00 39.41 115 THR C C 1
ATOM 3151 O O . THR C 1 115 ? 10.650 -49.042 -21.609 1.00 35.71 115 THR C O 1
ATOM 3155 N N . GLY C 1 116 ? 11.254 -46.874 -21.709 1.00 36.51 116 GLY C N 1
ATOM 3156 C CA . GLY C 1 116 ? 12.243 -47.076 -22.755 1.00 38.29 116 GLY C CA 1
ATOM 3157 C C . GLY C 1 116 ? 11.670 -47.466 -24.099 1.00 38.05 116 GLY C C 1
ATOM 3158 O O . GLY C 1 116 ? 12.282 -48.227 -24.838 1.00 39.13 116 GLY C O 1
ATOM 3159 N N . LYS C 1 117 ? 10.462 -46.992 -24.389 1.00 39.59 117 LYS C N 1
ATOM 3160 C CA . LYS C 1 117 ? 9.752 -47.356 -25.608 1.00 38.29 117 LYS C CA 1
ATOM 3161 C C . LYS C 1 117 ? 9.701 -46.142 -26.530 1.00 37.57 117 LYS C C 1
ATOM 3162 O O . LYS C 1 117 ? 9.582 -45.023 -26.060 1.00 38.40 117 LYS C O 1
ATOM 3168 N N . LYS C 1 118 ? 9.869 -46.364 -27.828 1.00 37.94 118 LYS C N 1
ATOM 3169 C CA . LYS C 1 118 ? 9.772 -45.293 -28.823 1.00 38.92 118 LYS C CA 1
ATOM 3170 C C . LYS C 1 118 ? 8.394 -44.614 -28.808 1.00 38.10 118 LYS C C 1
ATOM 3171 O O . LYS C 1 118 ? 7.379 -45.253 -28.535 1.00 38.09 118 LYS C O 1
ATOM 3177 N N . MET C 1 119 ? 8.374 -43.337 -29.168 1.00 36.49 119 MET C N 1
ATOM 3178 C CA . MET C 1 119 ? 7.148 -42.547 -29.228 1.00 35.87 119 MET C CA 1
ATOM 3179 C C . MET C 1 119 ? 7.415 -41.303 -30.066 1.00 34.88 119 MET C C 1
ATOM 3180 O O . MET C 1 119 ? 8.536 -40.782 -30.080 1.00 34.18 119 MET C O 1
ATOM 3185 N N . ALA C 1 120 ? 6.380 -40.803 -30.736 1.00 32.22 120 ALA C N 1
ATOM 3186 C CA . ALA C 1 120 ? 6.484 -39.511 -31.439 1.00 32.99 120 ALA C CA 1
ATOM 3187 C C . ALA C 1 120 ? 5.152 -38.768 -31.425 1.00 31.90 120 ALA C C 1
ATOM 3188 O O . ALA C 1 120 ? 4.095 -39.405 -31.545 1.00 30.99 120 ALA C O 1
ATOM 3190 N N . PHE C 1 121 ? 5.219 -37.453 -31.204 1.00 32.91 121 PHE C N 1
ATOM 3191 C CA . PHE C 1 121 ? 4.050 -36.568 -31.170 1.00 34.40 121 PHE C CA 1
ATOM 3192 C C . PHE C 1 121 ? 3.695 -35.973 -32.529 1.00 34.30 121 PHE C C 1
ATOM 3193 O O . PHE C 1 121 ? 4.566 -35.613 -33.320 1.00 35.88 121 PHE C O 1
ATOM 3201 N N . PHE C 1 122 ? 2.402 -35.809 -32.763 1.00 32.24 122 PHE C N 1
ATOM 3202 C CA . PHE C 1 122 ? 1.902 -35.106 -33.939 1.00 28.98 122 PHE C CA 1
ATOM 3203 C C . PHE C 1 122 ? 0.564 -34.529 -33.506 1.00 29.95 122 PHE C C 1
ATOM 3204 O O . PHE C 1 122 ? 0.189 -34.683 -32.340 1.00 26.25 122 PHE C O 1
ATOM 3212 N N . PHE C 1 123 ? -0.086 -33.776 -34.386 1.00 29.07 123 PHE C N 1
ATOM 3213 C CA . PHE C 1 123 ? -1.198 -32.905 -33.985 1.00 29.13 123 PHE C CA 1
ATOM 3214 C C . PHE C 1 123 ? -2.343 -33.011 -34.987 1.00 27.43 123 PHE C C 1
ATOM 3215 O O . PHE C 1 123 ? -2.113 -33.138 -36.185 1.00 26.37 123 PHE C O 1
ATOM 3223 N N . ASP C 1 124 ? -3.580 -32.932 -34.505 1.00 25.99 124 ASP C N 1
ATOM 3224 C CA . ASP C 1 124 ? -4.708 -32.863 -35.418 1.00 26.45 124 ASP C CA 1
ATOM 3225 C C . ASP C 1 124 ? -4.926 -31.439 -35.889 1.00 25.39 124 ASP C C 1
ATOM 3226 O O . ASP C 1 124 ? -4.166 -30.538 -35.484 1.00 24.90 124 ASP C O 1
ATOM 3231 N N . PRO C 1 125 ? -5.877 -31.246 -36.817 1.00 25.55 125 PRO C N 1
ATOM 3232 C CA . PRO C 1 125 ? -6.020 -29.930 -37.419 1.00 27.87 125 PRO C CA 1
ATOM 3233 C C . PRO C 1 125 ? -6.279 -28.828 -36.414 1.00 28.48 125 PRO C C 1
ATOM 3234 O O . PRO C 1 125 ? -5.921 -27.672 -36.674 1.00 29.82 125 PRO C O 1
ATOM 3238 N N . ASP C 1 126 ? -6.808 -29.171 -35.236 1.00 24.15 126 ASP C N 1
ATOM 3239 C CA . ASP C 1 126 ? -7.070 -28.170 -34.209 1.00 24.14 126 ASP C CA 1
ATOM 3240 C C . ASP C 1 126 ? -6.015 -28.133 -33.102 1.00 23.92 126 ASP C C 1
ATOM 3241 O O . ASP C 1 126 ? -6.265 -27.611 -32.018 1.00 24.80 126 ASP C O 1
ATOM 3246 N N . GLY C 1 127 ? -4.874 -28.748 -33.354 1.00 23.66 127 GLY C N 1
ATOM 3247 C CA . GLY C 1 127 ? -3.776 -28.697 -32.394 1.00 24.84 127 GLY C CA 1
ATOM 3248 C C . GLY C 1 127 ? -3.883 -29.706 -31.255 1.00 26.08 127 GLY C C 1
ATOM 3249 O O . GLY C 1 127 ? -3.106 -29.667 -30.324 1.00 26.01 127 GLY C O 1
ATOM 3250 N N . LEU C 1 128 ? -4.780 -30.680 -31.372 1.00 25.84 128 LEU C N 1
ATOM 3251 C CA . LEU C 1 128 ? -4.843 -31.735 -30.374 1.00 24.07 128 LEU C CA 1
ATOM 3252 C C . LEU C 1 128 ? -3.585 -32.581 -30.454 1.00 22.13 128 LEU C C 1
ATOM 3253 O O . LEU C 1 128 ? -3.258 -33.071 -31.536 1.00 26.18 128 LEU C O 1
ATOM 3258 N N . PRO C 1 129 ? -2.839 -32.732 -29.338 1.00 23.70 129 PRO C N 1
ATOM 3259 C CA . PRO C 1 129 ? -1.648 -33.568 -29.439 1.00 25.43 129 PRO C CA 1
ATOM 3260 C C . PRO C 1 129 ? -1.991 -35.050 -29.476 1.00 24.79 129 PRO C C 1
ATOM 3261 O O . PRO C 1 129 ? -2.740 -35.528 -28.633 1.00 26.18 129 PRO C O 1
ATOM 3265 N N . LEU C 1 130 ? -1.420 -35.745 -30.451 1.00 23.63 130 LEU C N 1
ATOM 3266 C CA . LEU C 1 130 ? -1.614 -37.152 -30.636 1.00 25.17 130 LEU C CA 1
ATOM 3267 C C . LEU C 1 130 ? -0.230 -37.769 -30.611 1.00 26.72 130 LEU C C 1
ATOM 3268 O O . LEU C 1 130 ? 0.753 -37.117 -30.958 1.00 29.96 130 LEU C O 1
ATOM 3273 N N . GLU C 1 131 ? -0.149 -39.020 -30.188 1.00 28.01 131 GLU C N 1
ATOM 3274 C CA . GLU C 1 131 ? 1.143 -39.669 -29.971 1.00 29.47 131 GLU C CA 1
ATOM 3275 C C . GLU C 1 131 ? 1.118 -41.069 -30.574 1.00 28.76 131 GLU C C 1
ATOM 3276 O O . GLU C 1 131 ? 0.098 -41.759 -30.509 1.00 28.77 131 GLU C O 1
ATOM 3282 N N . LEU C 1 132 ? 2.207 -41.426 -31.253 1.00 26.89 132 LEU C N 1
ATOM 3283 C CA . LEU C 1 132 ? 2.498 -42.795 -31.676 1.00 29.13 132 LEU C CA 1
ATOM 3284 C C . LEU C 1 132 ? 3.424 -43.366 -30.629 1.00 30.53 132 LEU C C 1
ATOM 3285 O O . LEU C 1 132 ? 4.291 -42.653 -30.126 1.00 29.67 132 LEU C O 1
ATOM 3290 N N . HIS C 1 133 ? 3.207 -44.615 -30.240 1.00 29.92 133 HIS C N 1
ATOM 3291 C CA . HIS C 1 133 ? 3.883 -45.152 -29.061 1.00 31.65 133 HIS C CA 1
ATOM 3292 C C . HIS C 1 133 ? 4.012 -46.637 -29.272 1.00 32.70 133 HIS C C 1
ATOM 3293 O O . HIS C 1 133 ? 3.059 -47.278 -29.726 1.00 33.90 133 HIS C O 1
ATOM 3300 N N . GLU C 1 134 ? 5.223 -47.161 -29.080 1.00 34.67 134 GLU C N 1
ATOM 3301 C CA . GLU C 1 134 ? 5.460 -48.588 -29.209 1.00 38.12 134 GLU C CA 1
ATOM 3302 C C . GLU C 1 134 ? 5.177 -49.282 -27.884 1.00 39.52 134 GLU C C 1
ATOM 3303 O O . GLU C 1 134 ? 4.780 -48.648 -26.903 1.00 40.74 134 GLU C O 1
ATOM 3310 N N . LYS D 1 2 ? -25.857 7.016 -10.360 1.00 49.98 2 LYS D N 1
ATOM 3311 C CA . LYS D 1 2 ? -25.299 8.309 -10.890 1.00 51.25 2 LYS D CA 1
ATOM 3312 C C . LYS D 1 2 ? -23.809 8.215 -11.219 1.00 49.35 2 LYS D C 1
ATOM 3313 O O . LYS D 1 2 ? -22.959 8.809 -10.538 1.00 50.01 2 LYS D O 1
ATOM 3319 N N . LEU D 1 3 ? -23.491 7.420 -12.236 1.00 46.89 3 LEU D N 1
ATOM 3320 C CA . LEU D 1 3 ? -22.106 7.071 -12.529 1.00 43.82 3 LEU D CA 1
ATOM 3321 C C . LEU D 1 3 ? -21.490 8.144 -13.427 1.00 43.37 3 LEU D C 1
ATOM 3322 O O . LEU D 1 3 ? -21.717 8.157 -14.636 1.00 43.50 3 LEU D O 1
ATOM 3327 N N . LYS D 1 4 ? -20.706 9.033 -12.816 1.00 42.05 4 LYS D N 1
ATOM 3328 C CA . LYS D 1 4 ? -20.418 10.356 -13.378 1.00 41.07 4 LYS D CA 1
ATOM 3329 C C . LYS D 1 4 ? -19.288 10.260 -14.399 1.00 37.05 4 LYS D C 1
ATOM 3330 O O . LYS D 1 4 ? -19.215 11.019 -15.374 1.00 34.02 4 LYS D O 1
ATOM 3336 N N . ALA D 1 5 ? -18.349 9.379 -14.109 1.00 32.38 5 ALA D N 1
ATOM 3337 C CA . ALA D 1 5 ? -17.063 9.446 -14.753 1.00 32.47 5 ALA D CA 1
ATOM 3338 C C . ALA D 1 5 ? -16.339 8.169 -14.407 1.00 30.42 5 ALA D C 1
ATOM 3339 O O . ALA D 1 5 ? -16.669 7.515 -13.410 1.00 31.64 5 ALA D O 1
ATOM 3341 N N . VAL D 1 6 ? -15.467 7.743 -15.308 1.00 27.30 6 VAL D N 1
ATOM 3342 C CA . VAL D 1 6 ? -14.597 6.623 -15.033 1.00 27.25 6 VAL D CA 1
ATOM 3343 C C . VAL D 1 6 ? -13.545 7.064 -14.041 1.00 27.12 6 VAL D C 1
ATOM 3344 O O . VAL D 1 6 ? -12.979 8.156 -14.148 1.00 27.57 6 VAL D O 1
ATOM 3348 N N . HIS D 1 7 ? -13.222 6.174 -13.123 1.00 23.92 7 HIS D N 1
ATOM 3349 C CA . HIS D 1 7 ? -12.207 6.492 -12.125 1.00 25.70 7 HIS D CA 1
ATOM 3350 C C . HIS D 1 7 ? -10.891 5.901 -12.563 1.00 25.29 7 HIS D C 1
ATOM 3351 O O . HIS D 1 7 ? -9.856 6.569 -12.554 1.00 24.75 7 HIS D O 1
ATOM 3358 N N . HIS D 1 8 ? -10.930 4.639 -12.976 1.00 25.41 8 HIS D N 1
ATOM 3359 C CA . HIS D 1 8 ? -9.757 3.986 -13.527 1.00 25.72 8 HIS D CA 1
ATOM 3360 C C . HIS D 1 8 ? -10.171 2.745 -14.299 1.00 26.06 8 HIS D C 1
ATOM 3361 O O . HIS D 1 8 ? -11.297 2.289 -14.185 1.00 24.04 8 HIS D O 1
ATOM 3368 N N . VAL D 1 9 ? -9.267 2.293 -15.147 1.00 25.03 9 VAL D N 1
ATOM 3369 C CA . VAL D 1 9 ? -9.416 1.060 -15.907 1.00 26.63 9 VAL D CA 1
ATOM 3370 C C . VAL D 1 9 ? -8.218 0.191 -15.538 1.00 27.68 9 VAL D C 1
ATOM 3371 O O . VAL D 1 9 ? -7.073 0.662 -15.494 1.00 26.57 9 VAL D O 1
ATOM 3375 N N . ALA D 1 10 ? -8.472 -1.069 -15.220 1.00 23.78 10 ALA D N 1
ATOM 3376 C CA . ALA D 1 10 ? -7.386 -1.952 -14.854 1.00 23.38 10 ALA D CA 1
ATOM 3377 C C . ALA D 1 10 ? -7.115 -2.982 -15.936 1.00 24.76 10 ALA D C 1
ATOM 3378 O O . ALA D 1 10 ? -8.020 -3.360 -16.719 1.00 21.62 10 ALA D O 1
ATOM 3380 N N . LEU D 1 11 ? -5.873 -3.436 -15.989 1.00 24.16 11 LEU D N 1
ATOM 3381 C CA . LEU D 1 11 ? -5.488 -4.470 -16.926 1.00 27.24 11 LEU D CA 1
ATOM 3382 C C . LEU D 1 11 ? -4.433 -5.394 -16.353 1.00 29.55 11 LEU D C 1
ATOM 3383 O O . LEU D 1 11 ? -3.706 -5.023 -15.406 1.00 29.73 11 LEU D O 1
ATOM 3388 N N . ILE D 1 12 ? -4.399 -6.617 -16.884 1.00 26.16 12 ILE D N 1
ATOM 3389 C CA . ILE D 1 12 ? -3.438 -7.624 -16.467 1.00 25.56 12 ILE D CA 1
ATOM 3390 C C . ILE D 1 12 ? -2.385 -7.831 -17.529 1.00 24.37 12 ILE D C 1
ATOM 3391 O O . ILE D 1 12 ? -2.686 -7.969 -18.729 1.00 23.84 12 ILE D O 1
ATOM 3396 N N . VAL D 1 13 ? -1.142 -8.011 -17.077 1.00 24.27 13 VAL D N 1
ATOM 3397 C CA . VAL D 1 13 ? -0.043 -8.292 -17.993 1.00 22.01 13 VAL D CA 1
ATOM 3398 C C . VAL D 1 13 ? 0.767 -9.521 -17.521 1.00 25.40 13 VAL D C 1
ATOM 3399 O O . VAL D 1 13 ? 0.653 -9.929 -16.383 1.00 27.15 13 VAL D O 1
ATOM 3403 N N . SER D 1 14 ? 1.474 -10.159 -18.434 1.00 25.29 14 SER D N 1
ATOM 3404 C CA . SER D 1 14 ? 2.157 -11.423 -18.124 1.00 28.95 14 SER D CA 1
ATOM 3405 C C . SER D 1 14 ? 3.592 -11.163 -17.652 1.00 32.49 14 SER D C 1
ATOM 3406 O O . SER D 1 14 ? 4.060 -11.801 -16.712 1.00 31.54 14 SER D O 1
ATOM 3409 N N . ASP D 1 15 ? 4.289 -10.278 -18.360 1.00 33.26 15 ASP D N 1
ATOM 3410 C CA . ASP D 1 15 ? 5.656 -9.871 -17.990 1.00 33.89 15 ASP D CA 1
ATOM 3411 C C . ASP D 1 15 ? 5.681 -8.408 -17.518 1.00 32.30 15 ASP D C 1
ATOM 3412 O O . ASP D 1 15 ? 5.653 -7.487 -18.336 1.00 32.00 15 ASP D O 1
ATOM 3417 N N . TYR D 1 16 ? 5.733 -8.196 -16.208 1.00 33.14 16 TYR D N 1
ATOM 3418 C CA . TYR D 1 16 ? 5.585 -6.854 -15.664 1.00 34.40 16 TYR D CA 1
ATOM 3419 C C . TYR D 1 16 ? 6.641 -5.883 -16.199 1.00 36.10 16 TYR D C 1
ATOM 3420 O O . TYR D 1 16 ? 6.330 -4.715 -16.444 1.00 35.14 16 TYR D O 1
ATOM 3429 N N . ASP D 1 17 ? 7.886 -6.342 -16.326 1.00 36.12 17 ASP D N 1
ATOM 3430 C CA . ASP D 1 17 ? 8.952 -5.489 -16.853 1.00 36.78 17 ASP D CA 1
ATOM 3431 C C . ASP D 1 17 ? 8.707 -5.044 -18.274 1.00 37.01 17 ASP D C 1
ATOM 3432 O O . ASP D 1 17 ? 8.850 -3.853 -18.572 1.00 36.38 17 ASP D O 1
ATOM 3437 N N . LYS D 1 18 ? 8.459 -6.005 -19.165 1.00 35.83 18 LYS D N 1
ATOM 3438 C CA . LYS D 1 18 ? 8.273 -5.704 -20.591 1.00 36.82 18 LYS D CA 1
ATOM 3439 C C . LYS D 1 18 ? 7.073 -4.781 -20.798 1.00 34.45 18 LYS D C 1
ATOM 3440 O O . LYS D 1 18 ? 7.082 -3.932 -21.697 1.00 34.40 18 LYS D O 1
ATOM 3446 N N . SER D 1 19 ? 6.035 -4.966 -19.987 1.00 34.44 19 SER D N 1
ATOM 3447 C CA . SER D 1 19 ? 4.870 -4.096 -20.059 1.00 33.98 19 SER D CA 1
ATOM 3448 C C . SER D 1 19 ? 5.110 -2.723 -19.470 1.00 33.78 19 SER D C 1
ATOM 3449 O O . SER D 1 19 ? 4.569 -1.755 -19.972 1.00 29.86 19 SER D O 1
ATOM 3452 N N . TYR D 1 20 ? 5.869 -2.644 -18.376 1.00 34.63 20 TYR D N 1
ATOM 3453 C CA . TYR D 1 20 ? 6.295 -1.344 -17.845 1.00 33.79 20 TYR D CA 1
ATOM 3454 C C . TYR D 1 20 ? 6.978 -0.546 -18.947 1.00 33.16 20 TYR D C 1
ATOM 3455 O O . TYR D 1 20 ? 6.691 0.643 -19.114 1.00 33.86 20 TYR D O 1
ATOM 3464 N N . GLU D 1 21 ? 7.910 -1.186 -19.663 1.00 32.30 21 GLU D N 1
ATOM 3465 C CA . GLU D 1 21 ? 8.643 -0.535 -20.755 1.00 33.47 21 GLU D CA 1
ATOM 3466 C C . GLU D 1 21 ? 7.704 -0.031 -21.853 1.00 34.64 21 GLU D C 1
ATOM 3467 O O . GLU D 1 21 ? 7.851 1.088 -22.346 1.00 33.38 21 GLU D O 1
ATOM 3473 N N . PHE D 1 22 ? 6.685 -0.828 -22.163 1.00 31.74 22 PHE D N 1
ATOM 3474 C CA . PHE D 1 22 ? 5.696 -0.442 -23.158 1.00 29.06 22 PHE D CA 1
ATOM 3475 C C . PHE D 1 22 ? 4.866 0.762 -22.699 1.00 28.18 22 PHE D C 1
ATOM 3476 O O . PHE D 1 22 ? 4.826 1.786 -23.389 1.00 29.55 22 PHE D O 1
ATOM 3484 N N . TYR D 1 23 ? 4.212 0.652 -21.542 1.00 28.68 23 TYR D N 1
ATOM 3485 C CA . TYR D 1 23 ? 3.240 1.655 -21.132 1.00 27.82 23 TYR D CA 1
ATOM 3486 C C . TYR D 1 23 ? 3.905 2.970 -20.699 1.00 29.46 23 TYR D C 1
ATOM 3487 O O . TYR D 1 23 ? 3.381 4.058 -20.961 1.00 28.51 23 TYR D O 1
ATOM 3496 N N . VAL D 1 24 ? 5.003 2.864 -19.960 1.00 28.92 24 VAL D N 1
ATOM 3497 C CA . VAL D 1 24 ? 5.671 4.055 -19.415 1.00 28.71 24 VAL D CA 1
ATOM 3498 C C . VAL D 1 24 ? 6.658 4.664 -20.419 1.00 30.40 24 VAL D C 1
ATOM 3499 O O . VAL D 1 24 ? 6.560 5.848 -20.740 1.00 30.01 24 VAL D O 1
ATOM 3503 N N . ASN D 1 25 ? 7.582 3.851 -20.920 1.00 33.32 25 ASN D N 1
ATOM 3504 C CA . ASN D 1 25 ? 8.746 4.354 -21.682 1.00 35.90 25 ASN D CA 1
ATOM 3505 C C . ASN D 1 25 ? 8.446 4.536 -23.154 1.00 36.54 25 ASN D C 1
ATOM 3506 O O . ASN D 1 25 ? 8.908 5.488 -23.781 1.00 37.50 25 ASN D O 1
ATOM 3511 N N . GLN D 1 26 ? 7.654 3.633 -23.715 1.00 35.16 26 GLN D N 1
ATOM 3512 C CA . GLN D 1 26 ? 7.265 3.783 -25.098 1.00 35.65 26 GLN D CA 1
ATOM 3513 C C . GLN D 1 26 ? 6.030 4.657 -25.269 1.00 34.56 26 GLN D C 1
ATOM 3514 O O . GLN D 1 26 ? 6.085 5.644 -25.994 1.00 35.24 26 GLN D O 1
ATOM 3520 N N . LEU D 1 27 ? 4.944 4.347 -24.560 1.00 33.08 27 LEU D N 1
ATOM 3521 C CA . LEU D 1 27 ? 3.709 5.113 -24.737 1.00 30.26 27 LEU D CA 1
ATOM 3522 C C . LEU D 1 27 ? 3.750 6.428 -23.981 1.00 29.55 27 LEU D C 1
ATOM 3523 O O . LEU D 1 27 ? 2.892 7.265 -24.172 1.00 29.39 27 LEU D O 1
ATOM 3528 N N . GLY D 1 28 ? 4.696 6.567 -23.057 1.00 30.77 28 GLY D N 1
ATOM 3529 C CA . GLY D 1 28 ? 4.918 7.845 -22.380 1.00 30.24 28 GLY D CA 1
ATOM 3530 C C . GLY D 1 28 ? 3.981 8.198 -21.247 1.00 29.83 28 GLY D C 1
ATOM 3531 O O . GLY D 1 28 ? 3.922 9.357 -20.827 1.00 31.16 28 GLY D O 1
ATOM 3532 N N . PHE D 1 29 ? 3.237 7.227 -20.723 1.00 29.35 29 PHE D N 1
ATOM 3533 C CA . PHE D 1 29 ? 2.344 7.538 -19.621 1.00 28.91 29 PHE D CA 1
ATOM 3534 C C . PHE D 1 29 ? 3.135 7.898 -18.390 1.00 33.14 29 PHE D C 1
ATOM 3535 O O . PHE D 1 29 ? 4.104 7.220 -18.022 1.00 32.64 29 PHE D O 1
ATOM 3543 N N . GLU D 1 30 ? 2.662 8.931 -17.717 1.00 35.20 30 GLU D N 1
ATOM 3544 C CA . GLU D 1 30 ? 3.218 9.329 -16.433 1.00 36.66 30 GLU D CA 1
ATOM 3545 C C . GLU D 1 30 ? 2.827 8.388 -15.268 1.00 36.55 30 GLU D C 1
ATOM 3546 O O . GLU D 1 30 ? 1.662 8.058 -15.082 1.00 32.44 30 GLU D O 1
ATOM 3552 N N . VAL D 1 31 ? 3.811 8.005 -14.455 1.00 36.97 31 VAL D N 1
ATOM 3553 C CA . VAL D 1 31 ? 3.586 7.148 -13.285 1.00 37.54 31 VAL D CA 1
ATOM 3554 C C . VAL D 1 31 ? 3.088 7.903 -12.054 1.00 39.43 31 VAL D C 1
ATOM 3555 O O . VAL D 1 31 ? 3.760 8.818 -11.571 1.00 39.95 31 VAL D O 1
ATOM 3559 N N . ILE D 1 32 ? 1.942 7.487 -11.523 1.00 38.40 32 ILE D N 1
ATOM 3560 C CA . ILE D 1 32 ? 1.388 8.088 -10.316 1.00 41.31 32 ILE D CA 1
ATOM 3561 C C . ILE D 1 32 ? 1.928 7.347 -9.111 1.00 43.00 32 ILE D C 1
ATOM 3562 O O . ILE D 1 32 ? 2.492 7.948 -8.201 1.00 44.12 32 ILE D O 1
ATOM 3567 N N . ARG D 1 33 ? 1.753 6.031 -9.103 1.00 44.09 33 ARG D N 1
ATOM 3568 C CA . ARG D 1 33 ? 2.371 5.200 -8.089 1.00 44.83 33 ARG D CA 1
ATOM 3569 C C . ARG D 1 33 ? 2.713 3.817 -8.603 1.00 45.47 33 ARG D C 1
ATOM 3570 O O . ARG D 1 33 ? 2.264 3.380 -9.672 1.00 43.77 33 ARG D O 1
ATOM 3578 N N . GLU D 1 34 ? 3.573 3.155 -7.853 1.00 46.56 34 GLU D N 1
ATOM 3579 C CA . GLU D 1 34 ? 3.942 1.786 -8.141 1.00 47.22 34 GLU D CA 1
ATOM 3580 C C . GLU D 1 34 ? 4.148 1.062 -6.825 1.00 48.70 34 GLU D C 1
ATOM 3581 O O . GLU D 1 34 ? 4.906 1.525 -5.968 1.00 48.49 34 GLU D O 1
ATOM 3587 N N . ASN D 1 35 ? 3.423 -0.035 -6.637 1.00 48.56 35 ASN D N 1
ATOM 3588 C CA . ASN D 1 35 ? 3.442 -0.745 -5.369 1.00 48.48 35 ASN D CA 1
ATOM 3589 C C . ASN D 1 35 ? 3.622 -2.251 -5.541 1.00 50.46 35 ASN D C 1
ATOM 3590 O O . ASN D 1 35 ? 3.026 -2.856 -6.432 1.00 48.81 35 ASN D O 1
ATOM 3595 N N . HIS D 1 36 ? 4.512 -2.839 -4.747 1.00 51.83 36 HIS D N 1
ATOM 3596 C CA . HIS D 1 36 ? 4.597 -4.298 -4.674 1.00 53.77 36 HIS D CA 1
ATOM 3597 C C . HIS D 1 36 ? 3.554 -4.816 -3.700 1.00 55.03 36 HIS D C 1
ATOM 3598 O O . HIS D 1 36 ? 3.534 -4.429 -2.535 1.00 55.42 36 HIS D O 1
ATOM 3605 N N . ARG D 1 37 ? 2.712 -5.728 -4.166 1.00 56.96 37 ARG D N 1
ATOM 3606 C CA . ARG D 1 37 ? 1.766 -6.384 -3.277 1.00 58.80 37 ARG D CA 1
ATOM 3607 C C . ARG D 1 37 ? 2.224 -7.813 -2.998 1.00 60.22 37 ARG D C 1
ATOM 3608 O O . ARG D 1 37 ? 1.859 -8.742 -3.718 1.00 60.07 37 ARG D O 1
ATOM 3616 N N . PRO D 1 38 ? 3.090 -7.977 -1.981 1.00 61.80 38 PRO D N 1
ATOM 3617 C CA . PRO D 1 38 ? 3.955 -9.154 -1.864 1.00 62.54 38 PRO D CA 1
ATOM 3618 C C . PRO D 1 38 ? 3.155 -10.441 -1.661 1.00 63.34 38 PRO D C 1
ATOM 3619 O O . PRO D 1 38 ? 3.525 -11.497 -2.191 1.00 62.97 38 PRO D O 1
ATOM 3623 N N . LYS D 1 39 ? 2.064 -10.338 -0.901 1.00 64.42 39 LYS D N 1
ATOM 3624 C CA . LYS D 1 39 ? 1.157 -11.462 -0.678 1.00 65.62 39 LYS D CA 1
ATOM 3625 C C . LYS D 1 39 ? -0.013 -11.420 -1.660 1.00 65.34 39 LYS D C 1
ATOM 3626 O O . LYS D 1 39 ? -1.160 -11.711 -1.305 1.00 65.18 39 LYS D O 1
ATOM 3632 N N . ARG D 1 40 ? 0.293 -10.979 -2.878 1.00 64.33 40 ARG D N 1
ATOM 3633 C CA . ARG D 1 40 ? -0.604 -11.092 -4.019 1.00 62.85 40 ARG D CA 1
ATOM 3634 C C . ARG D 1 40 ? 0.181 -11.716 -5.173 1.00 61.89 40 ARG D C 1
ATOM 3635 O O . ARG D 1 40 ? -0.384 -12.047 -6.218 1.00 61.50 40 ARG D O 1
ATOM 3643 N N . HIS D 1 41 ? 1.491 -11.865 -4.977 1.00 59.62 41 HIS D N 1
ATOM 3644 C CA . HIS D 1 41 ? 2.398 -12.158 -6.074 1.00 58.07 41 HIS D CA 1
ATOM 3645 C C . HIS D 1 41 ? 2.140 -11.174 -7.229 1.00 55.56 41 HIS D C 1
ATOM 3646 O O . HIS D 1 41 ? 2.094 -11.569 -8.393 1.00 54.73 41 HIS D O 1
ATOM 3653 N N . ASP D 1 42 ? 2.054 -9.882 -6.885 1.00 52.39 42 ASP D N 1
ATOM 3654 C CA . ASP D 1 42 ? 1.538 -8.828 -7.781 1.00 49.09 42 ASP D CA 1
ATOM 3655 C C . ASP D 1 42 ? 2.345 -7.533 -7.624 1.00 46.48 42 ASP D C 1
ATOM 3656 O O . ASP D 1 42 ? 2.778 -7.208 -6.521 1.00 46.94 42 ASP D O 1
ATOM 3661 N N . TYR D 1 43 ? 2.509 -6.788 -8.720 1.00 42.93 43 TYR D N 1
ATOM 3662 C CA . TYR D 1 43 ? 2.796 -5.343 -8.678 1.00 39.11 43 TYR D CA 1
ATOM 3663 C C . TYR D 1 43 ? 1.589 -4.568 -9.220 1.00 38.43 43 TYR D C 1
ATOM 3664 O O . TYR D 1 43 ? 0.927 -5.035 -10.145 1.00 35.78 43 TYR D O 1
ATOM 3673 N N . LYS D 1 44 ? 1.280 -3.418 -8.618 1.00 36.58 44 LYS D N 1
ATOM 3674 C CA . LYS D 1 44 ? 0.233 -2.523 -9.110 1.00 35.13 44 LYS D CA 1
ATOM 3675 C C . LYS D 1 44 ? 0.889 -1.232 -9.584 1.00 36.29 44 LYS D C 1
ATOM 3676 O O . LYS D 1 44 ? 1.547 -0.548 -8.793 1.00 37.24 44 LYS D O 1
ATOM 3682 N N . LEU D 1 45 ? 0.744 -0.931 -10.875 1.00 35.15 45 LEU D N 1
ATOM 3683 C CA . LEU D 1 45 ? 1.354 0.237 -11.506 1.00 33.99 45 LEU D CA 1
ATOM 3684 C C . LEU D 1 45 ? 0.247 1.193 -11.947 1.00 34.39 45 LEU D C 1
ATOM 3685 O O . LEU D 1 45 ? -0.618 0.819 -12.747 1.00 31.01 45 LEU D O 1
ATOM 3690 N N . ASP D 1 46 ? 0.256 2.402 -11.389 1.00 33.08 46 ASP D N 1
ATOM 3691 C CA . ASP D 1 46 ? -0.813 3.362 -11.600 1.00 33.62 46 ASP D CA 1
ATOM 3692 C C . ASP D 1 46 ? -0.346 4.499 -12.486 1.00 35.08 46 ASP D C 1
ATOM 3693 O O . ASP D 1 46 ? 0.555 5.250 -12.104 1.00 36.59 46 ASP D O 1
ATOM 3698 N N . LEU D 1 47 ? -0.946 4.599 -13.671 1.00 33.08 47 LEU D N 1
ATOM 3699 C CA . LEU D 1 47 ? -0.560 5.576 -14.701 1.00 31.05 47 LEU D CA 1
ATOM 3700 C C . LEU D 1 47 ? -1.638 6.633 -14.893 1.00 32.20 47 LEU D C 1
ATOM 3701 O O . LEU D 1 47 ? -2.831 6.333 -14.840 1.00 31.05 47 LEU D O 1
ATOM 3706 N N . LYS D 1 48 ? -1.223 7.850 -15.228 1.00 29.70 48 LYS D N 1
ATOM 3707 C CA . LYS D 1 48 ? -2.183 8.900 -15.476 1.00 30.42 48 LYS D CA 1
ATOM 3708 C C . LYS D 1 48 ? -2.543 8.936 -16.961 1.00 30.15 48 LYS D C 1
ATOM 3709 O O . LYS D 1 48 ? -1.662 8.948 -17.837 1.00 30.46 48 LYS D O 1
ATOM 3715 N N . CYS D 1 49 ? -3.842 8.950 -17.234 1.00 29.59 49 CYS D N 1
ATOM 3716 C CA . CYS D 1 49 ? -4.343 9.160 -18.583 1.00 30.51 49 CYS D CA 1
ATOM 3717 C C . CYS D 1 49 ? -5.505 10.155 -18.569 1.00 30.35 49 CYS D C 1
ATOM 3718 O O . CYS D 1 49 ? -6.591 9.853 -18.078 1.00 28.65 49 CYS D O 1
ATOM 3721 N N . GLY D 1 50 ? -5.231 11.400 -18.957 1.00 32.15 50 GLY D N 1
ATOM 3722 C CA . GLY D 1 50 ? -6.191 12.486 -18.706 1.00 31.94 50 GLY D CA 1
ATOM 3723 C C . GLY D 1 50 ? -6.617 12.505 -17.251 1.00 32.88 50 GLY D C 1
ATOM 3724 O O . GLY D 1 50 ? -5.773 12.415 -16.358 1.00 34.46 50 GLY D O 1
ATOM 3725 N N . ASP D 1 51 ? -7.923 12.422 -17.015 1.00 33.10 51 ASP D N 1
ATOM 3726 C CA . ASP D 1 51 ? -8.470 12.453 -15.653 1.00 34.13 51 ASP D CA 1
ATOM 3727 C C . ASP D 1 51 ? -8.842 11.085 -15.090 1.00 33.37 51 ASP D C 1
ATOM 3728 O O . ASP D 1 51 ? -9.561 10.986 -14.097 1.00 31.93 51 ASP D O 1
ATOM 3733 N N . ILE D 1 52 ? -8.335 10.030 -15.704 1.00 31.15 52 ILE D N 1
ATOM 3734 C CA . ILE D 1 52 ? -8.492 8.716 -15.104 1.00 32.43 52 ILE D CA 1
ATOM 3735 C C . ILE D 1 52 ? -7.134 8.079 -14.868 1.00 30.82 52 ILE D C 1
ATOM 3736 O O . ILE D 1 52 ? -6.123 8.570 -15.365 1.00 32.71 52 ILE D O 1
ATOM 3741 N N . GLU D 1 53 ? -7.109 6.984 -14.121 1.00 28.78 53 GLU D N 1
ATOM 3742 C CA . GLU D 1 53 ? -5.895 6.227 -13.927 1.00 26.79 53 GLU D CA 1
ATOM 3743 C C . GLU D 1 53 ? -5.978 4.915 -14.698 1.00 26.84 53 GLU D C 1
ATOM 3744 O O . GLU D 1 53 ? -7.074 4.419 -14.921 1.00 24.20 53 GLU D O 1
ATOM 3750 N N . LEU D 1 54 ? -4.844 4.446 -15.214 1.00 26.02 54 LEU D N 1
ATOM 3751 C CA . LEU D 1 54 ? -4.718 3.076 -15.728 1.00 26.28 54 LEU D CA 1
ATOM 3752 C C . LEU D 1 54 ? -3.953 2.261 -14.697 1.00 28.60 54 LEU D C 1
ATOM 3753 O O . LEU D 1 54 ? -2.841 2.639 -14.300 1.00 30.17 54 LEU D O 1
ATOM 3758 N N . GLU D 1 55 ? -4.545 1.163 -14.241 1.00 27.74 55 GLU D N 1
ATOM 3759 C CA . GLU D 1 55 ? -3.880 0.319 -13.269 1.00 28.72 55 GLU D CA 1
ATOM 3760 C C . GLU D 1 55 ? -3.403 -0.918 -13.987 1.00 31.28 55 GLU D C 1
ATOM 3761 O O . GLU D 1 55 ? -4.203 -1.699 -14.532 1.00 29.81 55 GLU D O 1
ATOM 3767 N N . ILE D 1 56 ? -2.098 -1.091 -14.000 1.00 28.49 56 ILE D N 1
ATOM 3768 C CA . ILE D 1 56 ? -1.512 -2.238 -14.609 1.00 29.60 56 ILE D CA 1
ATOM 3769 C C . ILE D 1 56 ? -1.059 -3.223 -13.550 1.00 30.98 56 ILE D C 1
ATOM 3770 O O . ILE D 1 56 ? -0.304 -2.860 -12.631 1.00 30.09 56 ILE D O 1
ATOM 3775 N N . PHE D 1 57 ? -1.558 -4.455 -13.649 1.00 30.78 57 PHE D N 1
ATOM 3776 C CA . PHE D 1 57 ? -1.244 -5.499 -12.667 1.00 30.47 57 PHE D CA 1
ATOM 3777 C C . PHE D 1 57 ? -0.398 -6.568 -13.314 1.00 29.04 57 PHE D C 1
ATOM 3778 O O . PHE D 1 57 ? -0.733 -7.102 -14.369 1.00 29.82 57 PHE D O 1
ATOM 3786 N N . GLY D 1 58 ? 0.673 -6.966 -12.650 1.00 27.10 58 GLY D N 1
ATOM 3787 C CA . GLY D 1 58 ? 1.525 -7.943 -13.272 1.00 27.48 58 GLY D CA 1
ATOM 3788 C C . GLY D 1 58 ? 2.569 -8.438 -12.304 1.00 30.71 58 GLY D C 1
ATOM 3789 O O . GLY D 1 58 ? 2.768 -7.842 -11.248 1.00 31.62 58 GLY D O 1
ATOM 3790 N N . ASN D 1 59 ? 3.194 -9.543 -12.671 1.00 28.80 59 ASN D N 1
ATOM 3791 C CA . ASN D 1 59 ? 4.358 -10.050 -11.944 1.00 33.75 59 ASN D CA 1
ATOM 3792 C C . ASN D 1 59 ? 5.609 -10.089 -12.794 1.00 31.21 59 ASN D C 1
ATOM 3793 O O . ASN D 1 59 ? 5.564 -10.170 -14.018 1.00 32.63 59 ASN D O 1
ATOM 3798 N N . LYS D 1 60 ? 6.754 -9.990 -12.127 1.00 34.02 60 LYS D N 1
ATOM 3799 C CA . LYS D 1 60 ? 8.027 -10.071 -12.797 1.00 33.43 60 LYS D CA 1
ATOM 3800 C C . LYS D 1 60 ? 8.384 -11.540 -12.946 1.00 33.33 60 LYS D C 1
ATOM 3801 O O . LYS D 1 60 ? 8.104 -12.331 -12.045 1.00 32.93 60 LYS D O 1
ATOM 3807 N N . LEU D 1 61 ? 8.979 -11.897 -14.076 1.00 35.30 61 LEU D N 1
ATOM 3808 C CA . LEU D 1 61 ? 9.301 -13.288 -14.387 1.00 39.57 61 LEU D CA 1
ATOM 3809 C C . LEU D 1 61 ? 10.262 -13.856 -13.348 1.00 41.97 61 LEU D C 1
ATOM 3810 O O . LEU D 1 61 ? 10.372 -15.074 -13.182 1.00 42.29 61 LEU D O 1
ATOM 3815 N N . THR D 1 62 ? 10.985 -12.965 -12.678 1.00 42.75 62 THR D N 1
ATOM 3816 C CA . THR D 1 62 ? 12.020 -13.366 -11.742 1.00 45.09 62 THR D CA 1
ATOM 3817 C C . THR D 1 62 ? 11.435 -13.637 -10.354 1.00 45.62 62 THR D C 1
ATOM 3818 O O . THR D 1 62 ? 12.100 -14.215 -9.503 1.00 46.74 62 THR D O 1
ATOM 3822 N N . ASP D 1 63 ? 10.194 -13.221 -10.119 1.00 45.35 63 ASP D N 1
ATOM 3823 C CA . ASP D 1 63 ? 9.580 -13.445 -8.820 1.00 47.69 63 ASP D CA 1
ATOM 3824 C C . ASP D 1 63 ? 9.585 -14.947 -8.538 1.00 49.83 63 ASP D C 1
ATOM 3825 O O . ASP D 1 63 ? 9.393 -15.753 -9.453 1.00 50.92 63 ASP D O 1
ATOM 3830 N N . SER D 1 64 ? 9.862 -15.328 -7.294 1.00 50.03 64 SER D N 1
ATOM 3831 C CA . SER D 1 64 ? 9.925 -16.750 -6.946 1.00 51.78 64 SER D CA 1
ATOM 3832 C C . SER D 1 64 ? 8.562 -17.454 -7.111 1.00 51.69 64 SER D C 1
ATOM 3833 O O . SER D 1 64 ? 8.510 -18.648 -7.428 1.00 53.17 64 SER D O 1
ATOM 3836 N N . ASN D 1 65 ? 7.472 -16.702 -6.938 1.00 50.05 65 ASN D N 1
ATOM 3837 C CA . ASN D 1 65 ? 6.114 -17.240 -7.103 1.00 49.26 65 ASN D CA 1
ATOM 3838 C C . ASN D 1 65 ? 5.445 -16.873 -8.433 1.00 46.29 65 ASN D C 1
ATOM 3839 O O . ASN D 1 65 ? 4.236 -16.654 -8.481 1.00 47.16 65 ASN D O 1
ATOM 3844 N N . TYR D 1 66 ? 6.223 -16.827 -9.507 1.00 42.95 66 TYR D N 1
ATOM 3845 C CA . TYR D 1 66 ? 5.689 -16.406 -10.790 1.00 42.07 66 TYR D CA 1
ATOM 3846 C C . TYR D 1 66 ? 4.828 -17.485 -11.427 1.00 41.25 66 TYR D C 1
ATOM 3847 O O . TYR D 1 66 ? 5.304 -18.592 -11.681 1.00 41.47 66 TYR D O 1
ATOM 3856 N N . CYS D 1 67 ? 3.615 -17.096 -11.804 1.00 40.87 67 CYS D N 1
ATOM 3857 C CA . CYS D 1 67 ? 2.719 -17.936 -12.599 1.00 39.64 67 CYS D CA 1
ATOM 3858 C C . CYS D 1 67 ? 2.130 -17.052 -13.682 1.00 38.04 67 CYS D C 1
ATOM 3859 O O . CYS D 1 67 ? 1.449 -16.084 -13.374 1.00 36.25 67 CYS D O 1
ATOM 3862 N N . ALA D 1 68 ? 2.452 -17.340 -14.935 1.00 36.57 68 ALA D N 1
ATOM 3863 C CA . ALA D 1 68 ? 1.904 -16.573 -16.060 1.00 35.82 68 ALA D CA 1
ATOM 3864 C C . ALA D 1 68 ? 0.369 -16.657 -16.146 1.00 33.71 68 ALA D C 1
ATOM 3865 O O . ALA D 1 68 ? -0.208 -17.721 -15.970 1.00 31.84 68 ALA D O 1
ATOM 3867 N N . PRO D 1 69 ? -0.302 -15.497 -16.267 1.00 32.07 69 PRO D N 1
ATOM 3868 C CA . PRO D 1 69 ? -1.750 -15.523 -16.445 1.00 29.49 69 PRO D CA 1
ATOM 3869 C C . PRO D 1 69 ? -2.111 -16.171 -17.776 1.00 28.36 69 PRO D C 1
ATOM 3870 O O . PRO D 1 69 ? -1.282 -16.241 -18.698 1.00 26.71 69 PRO D O 1
ATOM 3874 N N . PRO D 1 70 ? -3.357 -16.639 -17.898 1.00 26.20 70 PRO D N 1
ATOM 3875 C CA . PRO D 1 70 ? -3.730 -17.197 -19.195 1.00 27.96 70 PRO D CA 1
ATOM 3876 C C . PRO D 1 70 ? -3.586 -16.139 -20.279 1.00 27.79 70 PRO D C 1
ATOM 3877 O O . PRO D 1 70 ? -3.655 -14.948 -19.990 1.00 27.52 70 PRO D O 1
ATOM 3881 N N . GLU D 1 71 ? -3.339 -16.561 -21.507 1.00 27.21 71 GLU D N 1
ATOM 3882 C CA . GLU D 1 71 ? -3.334 -15.617 -22.620 1.00 27.33 71 GLU D CA 1
ATOM 3883 C C . GLU D 1 71 ? -4.723 -15.064 -22.867 1.00 28.84 71 GLU D C 1
ATOM 3884 O O . GLU D 1 71 ? -5.718 -15.721 -22.558 1.00 26.83 71 GLU D O 1
ATOM 3890 N N . ARG D 1 72 ? -4.788 -13.831 -23.367 1.00 27.50 72 ARG D N 1
ATOM 3891 C CA . ARG D 1 72 ? -6.067 -13.249 -23.771 1.00 27.56 72 ARG D CA 1
ATOM 3892 C C . ARG D 1 72 ? -6.685 -14.081 -24.904 1.00 28.62 72 ARG D C 1
ATOM 3893 O O . ARG D 1 72 ? -5.982 -14.531 -25.814 1.00 31.15 72 ARG D O 1
ATOM 3901 N N . ILE D 1 73 ? -8.004 -14.246 -24.864 1.00 28.95 73 ILE D N 1
ATOM 3902 C CA . ILE D 1 73 ? -8.722 -14.941 -25.939 1.00 31.15 73 ILE D CA 1
ATOM 3903 C C . ILE D 1 73 ? -9.013 -13.977 -27.072 1.00 32.11 73 ILE D C 1
ATOM 3904 O O . ILE D 1 73 ? -9.642 -12.936 -26.867 1.00 30.31 73 ILE D O 1
ATOM 3909 N N . SER D 1 74 ? -8.505 -14.306 -28.258 1.00 33.91 74 SER D N 1
ATOM 3910 C CA . SER D 1 74 ? -8.683 -13.467 -29.429 1.00 36.13 74 SER D CA 1
ATOM 3911 C C . SER D 1 74 ? -9.351 -14.171 -30.608 1.00 34.50 74 SER D C 1
ATOM 3912 O O . SER D 1 74 ? -9.960 -13.528 -31.450 1.00 35.11 74 SER D O 1
ATOM 3915 N N . TRP D 1 75 ? -9.224 -15.494 -30.691 1.00 33.55 75 TRP D N 1
ATOM 3916 C CA . TRP D 1 75 ? -9.722 -16.206 -31.857 1.00 31.83 75 TRP D CA 1
ATOM 3917 C C . TRP D 1 75 ? -10.265 -17.568 -31.434 1.00 30.20 75 TRP D C 1
ATOM 3918 O O . TRP D 1 75 ? -9.672 -18.218 -30.579 1.00 31.15 75 TRP D O 1
ATOM 3929 N N . PRO D 1 76 ? -11.385 -18.006 -32.033 1.00 30.04 76 PRO D N 1
ATOM 3930 C CA . PRO D 1 76 ? -12.173 -17.323 -33.089 1.00 29.95 76 PRO D CA 1
ATOM 3931 C C . PRO D 1 76 ? -13.021 -16.107 -32.629 1.00 32.12 76 PRO D C 1
ATOM 3932 O O . PRO D 1 76 ? -13.437 -15.295 -33.473 1.00 32.23 76 PRO D O 1
ATOM 3936 N N . ARG D 1 77 ? -13.384 -16.062 -31.345 1.00 31.05 77 ARG D N 1
ATOM 3937 C CA . ARG D 1 77 ? -14.181 -14.964 -30.760 1.00 31.39 77 ARG D CA 1
ATOM 3938 C C . ARG D 1 77 ? -13.564 -14.487 -29.429 1.00 30.39 77 ARG D C 1
ATOM 3939 O O . ARG D 1 77 ? -13.106 -15.290 -28.628 1.00 31.65 77 ARG D O 1
ATOM 3947 N N . GLU D 1 78 ? -13.513 -13.175 -29.205 1.00 28.33 78 GLU D N 1
ATOM 3948 C CA . GLU D 1 78 ? -13.091 -12.676 -27.904 1.00 24.67 78 GLU D CA 1
ATOM 3949 C C . GLU D 1 78 ? -14.134 -13.018 -26.855 1.00 24.14 78 GLU D C 1
ATOM 3950 O O . GLU D 1 78 ? -15.332 -13.183 -27.157 1.00 25.06 78 GLU D O 1
ATOM 3956 N N . ALA D 1 79 ? -13.675 -13.140 -25.619 1.00 24.28 79 ALA D N 1
ATOM 3957 C CA . ALA D 1 79 ? -14.550 -13.442 -24.488 1.00 21.79 79 ALA D CA 1
ATOM 3958 C C . ALA D 1 79 ? -15.422 -12.255 -24.103 1.00 21.83 79 ALA D C 1
ATOM 3959 O O . ALA D 1 79 ? -15.049 -11.079 -24.350 1.00 20.47 79 ALA D O 1
ATOM 3961 N N . CYS D 1 80 ? -16.462 -12.547 -23.319 1.00 20.42 80 CYS D N 1
ATOM 3962 C CA . CYS D 1 80 ? -17.175 -11.525 -22.576 1.00 20.18 80 CYS D CA 1
ATOM 3963 C C . CYS D 1 80 ? -16.189 -10.722 -21.722 1.00 22.79 80 CYS D C 1
ATOM 3964 O O . CYS D 1 80 ? -15.234 -11.274 -21.164 1.00 21.91 80 CYS D O 1
ATOM 3967 N N . GLY D 1 81 ? -16.561 -9.484 -21.468 1.00 19.52 81 GLY D N 1
ATOM 3968 C CA . GLY D 1 81 ? -15.759 -8.620 -20.571 1.00 22.48 81 GLY D CA 1
ATOM 3969 C C . GLY D 1 81 ? -15.059 -7.511 -21.350 1.00 21.42 81 GLY D C 1
ATOM 3970 O O . GLY D 1 81 ? -15.398 -7.230 -22.494 1.00 21.44 81 GLY D O 1
ATOM 3971 N N . LEU D 1 82 ? -14.149 -6.781 -20.699 1.00 21.22 82 LEU D N 1
ATOM 3972 C CA . LEU D 1 82 ? -13.570 -5.614 -21.350 1.00 20.25 82 LEU D CA 1
ATOM 3973 C C . LEU D 1 82 ? -12.719 -6.042 -22.534 1.00 20.71 82 LEU D C 1
ATOM 3974 O O . LEU D 1 82 ? -11.973 -7.035 -22.465 1.00 21.42 82 LEU D O 1
ATOM 3979 N N . ARG D 1 83 ? -12.904 -5.344 -23.645 1.00 18.68 83 ARG D N 1
ATOM 3980 C CA . ARG D 1 83 ? -12.452 -5.809 -24.919 1.00 21.99 83 ARG D CA 1
ATOM 3981 C C . ARG D 1 83 ? -11.219 -5.001 -25.362 1.00 21.16 83 ARG D C 1
ATOM 3982 O O . ARG D 1 83 ? -10.159 -5.574 -25.608 1.00 23.17 83 ARG D O 1
ATOM 3990 N N . HIS D 1 84 ? -11.348 -3.686 -25.502 1.00 21.27 84 HIS D N 1
ATOM 3991 C CA . HIS D 1 84 ? -10.171 -2.883 -25.893 1.00 22.44 84 HIS D CA 1
ATOM 3992 C C . HIS D 1 84 ? -10.328 -1.442 -25.450 1.00 21.54 84 HIS D C 1
ATOM 3993 O O . HIS D 1 84 ? -11.346 -1.082 -24.893 1.00 20.43 84 HIS D O 1
ATOM 4000 N N . LEU D 1 85 ? -9.227 -0.705 -25.501 1.00 20.16 85 LEU D N 1
ATOM 4001 C CA . LEU D 1 85 ? -9.142 0.620 -24.921 1.00 20.51 85 LEU D CA 1
ATOM 4002 C C . LEU D 1 85 ? -8.627 1.559 -25.994 1.00 21.35 85 LEU D C 1
ATOM 4003 O O . LEU D 1 85 ? -7.653 1.245 -26.691 1.00 22.24 85 LEU D O 1
ATOM 4008 N N . ALA D 1 86 ? -9.291 2.697 -26.157 1.00 20.12 86 ALA D N 1
ATOM 4009 C CA . ALA D 1 86 ? -8.927 3.641 -27.201 1.00 21.94 86 ALA D CA 1
ATOM 4010 C C . ALA D 1 86 ? -8.524 4.939 -26.525 1.00 20.38 86 ALA D C 1
ATOM 4011 O O . ALA D 1 86 ? -9.163 5.372 -25.582 1.00 22.54 86 ALA D O 1
ATOM 4013 N N . PHE D 1 87 ? -7.470 5.549 -27.038 1.00 21.24 87 PHE D N 1
ATOM 4014 C CA . PHE D 1 87 ? -6.980 6.812 -26.507 1.00 23.23 87 PHE D CA 1
ATOM 4015 C C . PHE D 1 87 ? -7.265 7.905 -27.506 1.00 23.09 87 PHE D C 1
ATOM 4016 O O . PHE D 1 87 ? -7.076 7.719 -28.715 1.00 23.09 87 PHE D O 1
ATOM 4024 N N . TYR D 1 88 ? -7.560 9.086 -26.987 1.00 24.60 88 TYR D N 1
ATOM 4025 C CA . TYR D 1 88 ? -7.867 10.232 -27.812 1.00 25.68 88 TYR D CA 1
ATOM 4026 C C . TYR D 1 88 ? -6.563 10.926 -28.176 1.00 25.42 88 TYR D C 1
ATOM 4027 O O . TYR D 1 88 ? -5.714 11.114 -27.315 1.00 25.77 88 TYR D O 1
ATOM 4036 N N . VAL D 1 89 ? -6.347 11.170 -29.466 1.00 25.55 89 VAL D N 1
ATOM 4037 C CA . VAL D 1 89 ? -5.160 11.913 -29.904 1.00 30.34 89 VAL D CA 1
ATOM 4038 C C . VAL D 1 89 ? -5.570 13.005 -30.904 1.00 30.00 89 VAL D C 1
ATOM 4039 O O . VAL D 1 89 ? -6.670 12.969 -31.499 1.00 29.23 89 VAL D O 1
ATOM 4043 N N . GLU D 1 90 ? -4.675 13.967 -31.100 1.00 34.11 90 GLU D N 1
ATOM 4044 C CA . GLU D 1 90 ? -4.927 15.035 -32.071 1.00 38.44 90 GLU D CA 1
ATOM 4045 C C . GLU D 1 90 ? -4.681 14.621 -33.511 1.00 37.76 90 GLU D C 1
ATOM 4046 O O . GLU D 1 90 ? -5.403 15.046 -34.408 1.00 38.41 90 GLU D O 1
ATOM 4052 N N . ASP D 1 91 ? -3.727 13.721 -33.709 1.00 37.79 91 ASP D N 1
ATOM 4053 C CA . ASP D 1 91 ? -3.268 13.359 -35.043 1.00 38.88 91 ASP D CA 1
ATOM 4054 C C . ASP D 1 91 ? -2.982 11.869 -35.070 1.00 35.63 91 ASP D C 1
ATOM 4055 O O . ASP D 1 91 ? -1.922 11.437 -34.642 1.00 35.60 91 ASP D O 1
ATOM 4060 N N . VAL D 1 92 ? -3.959 11.072 -35.498 1.00 33.21 92 VAL D N 1
ATOM 4061 C CA . VAL D 1 92 ? -3.761 9.630 -35.582 1.00 34.47 92 VAL D CA 1
ATOM 4062 C C . VAL D 1 92 ? -2.551 9.263 -36.466 1.00 35.03 92 VAL D C 1
ATOM 4063 O O . VAL D 1 92 ? -1.711 8.468 -36.082 1.00 34.51 92 VAL D O 1
ATOM 4067 N N . GLU D 1 93 ? -2.458 9.896 -37.625 1.00 38.96 93 GLU D N 1
ATOM 4068 C CA . GLU D 1 93 ? -1.356 9.642 -38.557 1.00 40.77 93 GLU D CA 1
ATOM 4069 C C . GLU D 1 93 ? 0.019 9.874 -37.905 1.00 40.58 93 GLU D C 1
ATOM 4070 O O . GLU D 1 93 ? 0.863 8.975 -37.910 1.00 41.33 93 GLU D O 1
ATOM 4076 N N . ALA D 1 94 ? 0.179 11.017 -37.235 1.00 41.13 94 ALA D N 1
ATOM 4077 C CA . ALA D 1 94 ? 1.449 11.362 -36.579 1.00 40.76 94 ALA D CA 1
ATOM 4078 C C . ALA D 1 94 ? 1.790 10.482 -35.377 1.00 39.99 94 ALA D C 1
ATOM 4079 O O . ALA D 1 94 ? 2.923 10.038 -35.249 1.00 39.61 94 ALA D O 1
ATOM 4081 N N . SER D 1 95 ? 0.790 10.164 -34.548 1.00 39.19 95 SER D N 1
ATOM 4082 C CA . SER D 1 95 ? 0.976 9.266 -33.408 1.00 36.90 95 SER D CA 1
ATOM 4083 C C . SER D 1 95 ? 1.306 7.864 -33.884 1.00 36.24 95 SER D C 1
ATOM 4084 O O . SER D 1 95 ? 2.104 7.145 -33.273 1.00 35.53 95 SER D O 1
ATOM 4087 N N . ARG D 1 96 ? 0.618 7.459 -34.946 1.00 36.29 96 ARG D N 1
ATOM 4088 C CA . ARG D 1 96 ? 0.933 6.249 -35.661 1.00 37.69 96 ARG D CA 1
ATOM 4089 C C . ARG D 1 96 ? 2.410 6.216 -36.091 1.00 37.16 96 ARG D C 1
ATOM 4090 O O . ARG D 1 96 ? 3.104 5.247 -35.832 1.00 37.93 96 ARG D O 1
ATOM 4098 N N . GLN D 1 97 ? 2.893 7.296 -36.693 1.00 40.33 97 GLN D N 1
ATOM 4099 C CA . GLN D 1 97 ? 4.302 7.342 -37.102 1.00 42.03 97 GLN D CA 1
ATOM 4100 C C . GLN D 1 97 ? 5.219 7.262 -35.878 1.00 41.91 97 GLN D C 1
ATOM 4101 O O . GLN D 1 97 ? 6.160 6.467 -35.857 1.00 42.38 97 GLN D O 1
ATOM 4107 N N . GLU D 1 98 ? 4.874 7.994 -34.819 1.00 42.98 98 GLU D N 1
ATOM 4108 C CA . GLU D 1 98 ? 5.674 7.936 -33.591 1.00 42.29 98 GLU D CA 1
ATOM 4109 C C . GLU D 1 98 ? 5.778 6.514 -33.079 1.00 41.68 98 GLU D C 1
ATOM 4110 O O . GLU D 1 98 ? 6.863 6.049 -32.731 1.00 41.97 98 GLU D O 1
ATOM 4116 N N . LEU D 1 99 ? 4.659 5.799 -33.049 1.00 41.45 99 LEU D N 1
ATOM 4117 C CA . LEU D 1 99 ? 4.678 4.431 -32.537 1.00 41.90 99 LEU D CA 1
ATOM 4118 C C . LEU D 1 99 ? 5.620 3.586 -33.377 1.00 44.14 99 LEU D C 1
ATOM 4119 O O . LEU D 1 99 ? 6.447 2.835 -32.851 1.00 44.41 99 LEU D O 1
ATOM 4124 N N . ILE D 1 100 ? 5.425 3.663 -34.690 1.00 45.04 100 ILE D N 1
ATOM 4125 C CA . ILE D 1 100 ? 6.237 2.930 -35.646 1.00 47.26 100 ILE D CA 1
ATOM 4126 C C . ILE D 1 100 ? 7.732 3.236 -35.482 1.00 46.70 100 ILE D C 1
ATOM 4127 O O . ILE D 1 100 ? 8.553 2.324 -35.485 1.00 47.92 100 ILE D O 1
ATOM 4132 N N . ALA D 1 101 ? 8.068 4.506 -35.268 1.00 47.17 101 ALA D N 1
ATOM 4133 C CA . ALA D 1 101 ? 9.451 4.889 -34.973 1.00 46.98 101 ALA D CA 1
ATOM 4134 C C . ALA D 1 101 ? 9.990 4.174 -33.726 1.00 47.83 101 ALA D C 1
ATOM 4135 O O . ALA D 1 101 ? 11.181 3.851 -33.659 1.00 49.28 101 ALA D O 1
ATOM 4137 N N . LEU D 1 102 ? 9.114 3.910 -32.752 1.00 45.94 102 LEU D N 1
ATOM 4138 C CA . LEU D 1 102 ? 9.496 3.189 -31.535 1.00 44.65 102 LEU D CA 1
ATOM 4139 C C . LEU D 1 102 ? 9.558 1.688 -31.735 1.00 44.02 102 LEU D C 1
ATOM 4140 O O . LEU D 1 102 ? 9.814 0.939 -30.800 1.00 41.86 102 LEU D O 1
ATOM 4145 N N . GLY D 1 103 ? 9.262 1.242 -32.948 1.00 44.63 103 GLY D N 1
ATOM 4146 C CA . GLY D 1 103 ? 9.293 -0.176 -33.252 1.00 45.01 103 GLY D CA 1
ATOM 4147 C C . GLY D 1 103 ? 7.984 -0.889 -32.966 1.00 44.58 103 GLY D C 1
ATOM 4148 O O . GLY D 1 103 ? 7.929 -2.109 -33.028 1.00 44.40 103 GLY D O 1
ATOM 4149 N N . ILE D 1 104 ? 6.931 -0.133 -32.645 1.00 43.70 104 ILE D N 1
ATOM 4150 C CA . ILE D 1 104 ? 5.608 -0.723 -32.365 1.00 41.16 104 ILE D CA 1
ATOM 4151 C C . ILE D 1 104 ? 4.814 -0.780 -33.678 1.00 40.73 104 ILE D C 1
ATOM 4152 O O . ILE D 1 104 ? 4.790 0.195 -34.448 1.00 38.25 104 ILE D O 1
ATOM 4157 N N . ARG D 1 105 ? 4.231 -1.928 -33.994 1.00 36.77 105 ARG D N 1
ATOM 4158 C CA . ARG D 1 105 ? 3.465 -1.980 -35.244 1.00 39.37 105 ARG D CA 1
ATOM 4159 C C . ARG D 1 105 ? 2.044 -1.474 -35.073 1.00 39.50 105 ARG D C 1
ATOM 4160 O O . ARG D 1 105 ? 1.332 -1.887 -34.154 1.00 37.61 105 ARG D O 1
ATOM 4168 N N . VAL D 1 106 ? 1.621 -0.630 -36.010 1.00 37.84 106 VAL D N 1
ATOM 4169 C CA . VAL D 1 106 ? 0.282 -0.068 -35.987 1.00 39.96 106 VAL D CA 1
ATOM 4170 C C . VAL D 1 106 ? -0.387 -0.374 -37.322 1.00 40.86 106 VAL D C 1
ATOM 4171 O O . VAL D 1 106 ? 0.253 -0.295 -38.374 1.00 43.01 106 VAL D O 1
ATOM 4175 N N . GLU D 1 107 ? -1.622 -0.869 -37.258 1.00 40.24 107 GLU D N 1
ATOM 4176 C CA . GLU D 1 107 ? -2.398 -1.181 -38.452 1.00 39.30 107 GLU D CA 1
ATOM 4177 C C . GLU D 1 107 ? -2.797 0.090 -39.181 1.00 38.49 107 GLU D C 1
ATOM 4178 O O . GLU D 1 107 ? -2.564 1.206 -38.693 1.00 37.78 107 GLU D O 1
ATOM 4184 N N . GLU D 1 108 ? -3.286 -0.068 -40.404 1.00 38.17 108 GLU D N 1
ATOM 4185 C CA . GLU D 1 108 ? -3.543 1.094 -41.246 1.00 39.52 108 GLU D CA 1
ATOM 4186 C C . GLU D 1 108 ? -4.669 1.931 -40.675 1.00 36.28 108 GLU D C 1
ATOM 4187 O O . GLU D 1 108 ? -5.538 1.424 -39.969 1.00 37.16 108 GLU D O 1
ATOM 4193 N N . VAL D 1 109 ? -4.609 3.217 -40.972 1.00 36.50 109 VAL D N 1
ATOM 4194 C CA . VAL D 1 109 ? -5.613 4.162 -40.539 1.00 36.43 109 VAL D CA 1
ATOM 4195 C C . VAL D 1 109 ? -6.979 3.789 -41.086 1.00 37.27 109 VAL D C 1
ATOM 4196 O O . VAL D 1 109 ? -7.120 3.461 -42.263 1.00 35.61 109 VAL D O 1
ATOM 4200 N N . ARG D 1 110 ? -7.961 3.740 -40.193 1.00 35.31 110 ARG D N 1
ATOM 4201 C CA . ARG D 1 110 ? -9.334 3.454 -40.566 1.00 35.12 110 ARG D CA 1
ATOM 4202 C C . ARG D 1 110 ? -10.220 4.581 -40.051 1.00 32.90 110 ARG D C 1
ATOM 4203 O O . ARG D 1 110 ? -9.752 5.513 -39.383 1.00 30.14 110 ARG D O 1
ATOM 4211 N N . TYR D 1 111 ? -11.489 4.530 -40.418 1.00 31.11 111 TYR D N 1
ATOM 4212 C CA . TYR D 1 111 ? -12.410 5.563 -39.983 1.00 29.46 111 TYR D CA 1
ATOM 4213 C C . TYR D 1 111 ? -13.485 5.015 -39.045 1.00 30.17 111 TYR D C 1
ATOM 4214 O O . TYR D 1 111 ? -14.142 4.020 -39.368 1.00 30.84 111 TYR D O 1
ATOM 4223 N N . ASP D 1 112 ? -13.702 5.713 -37.925 1.00 27.03 112 ASP D N 1
ATOM 4224 C CA . ASP D 1 112 ? -14.819 5.378 -37.039 1.00 28.61 112 ASP D CA 1
ATOM 4225 C C . ASP D 1 112 ? -16.100 5.202 -37.868 1.00 29.97 112 ASP D C 1
ATOM 4226 O O . ASP D 1 112 ? -16.453 6.053 -38.689 1.00 29.50 112 ASP D O 1
ATOM 4231 N N . ASP D 1 113 ? -16.800 4.097 -37.650 1.00 30.21 113 ASP D N 1
ATOM 4232 C CA . ASP D 1 113 ? -17.984 3.807 -38.442 1.00 30.72 113 ASP D CA 1
ATOM 4233 C C . ASP D 1 113 ? -19.074 4.884 -38.339 1.00 30.50 113 ASP D C 1
ATOM 4234 O O . ASP D 1 113 ? -19.886 5.026 -39.256 1.00 31.91 113 ASP D O 1
ATOM 4239 N N . TYR D 1 114 ? -19.136 5.607 -37.223 1.00 30.05 114 TYR D N 1
ATOM 4240 C CA . TYR D 1 114 ? -20.283 6.482 -36.976 1.00 29.06 114 TYR D CA 1
ATOM 4241 C C . TYR D 1 114 ? -19.980 7.934 -36.852 1.00 26.55 114 TYR D C 1
ATOM 4242 O O . TYR D 1 114 ? -20.902 8.745 -36.893 1.00 30.80 114 TYR D O 1
ATOM 4251 N N . THR D 1 115 ? -18.714 8.278 -36.664 1.00 26.59 115 THR D N 1
ATOM 4252 C CA . THR D 1 115 ? -18.320 9.669 -36.604 1.00 26.43 115 THR D CA 1
ATOM 4253 C C . THR D 1 115 ? -17.412 10.054 -37.754 1.00 24.79 115 THR D C 1
ATOM 4254 O O . THR D 1 115 ? -17.106 11.233 -37.945 1.00 25.39 115 THR D O 1
ATOM 4258 N N . GLY D 1 116 ? -16.828 9.041 -38.388 1.00 23.72 116 GLY D N 1
ATOM 4259 C CA . GLY D 1 116 ? -15.853 9.276 -39.440 1.00 26.16 116 GLY D CA 1
ATOM 4260 C C . GLY D 1 116 ? -14.449 9.649 -38.990 1.00 28.81 116 GLY D C 1
ATOM 4261 O O . GLY D 1 116 ? -13.575 9.865 -39.838 1.00 27.79 116 GLY D O 1
ATOM 4262 N N . LYS D 1 117 ? -14.234 9.796 -37.679 1.00 28.13 117 LYS D N 1
ATOM 4263 C CA . LYS D 1 117 ? -12.930 10.221 -37.171 1.00 27.74 117 LYS D CA 1
ATOM 4264 C C . LYS D 1 117 ? -11.867 9.176 -37.454 1.00 26.81 117 LYS D C 1
ATOM 4265 O O . LYS D 1 117 ? -12.147 7.994 -37.421 1.00 25.41 117 LYS D O 1
ATOM 4271 N N . LYS D 1 118 ? -10.640 9.626 -37.700 1.00 27.42 118 LYS D N 1
ATOM 4272 C CA . LYS D 1 118 ? -9.534 8.708 -37.971 1.00 27.63 118 LYS D CA 1
ATOM 4273 C C . LYS D 1 118 ? -9.198 7.884 -36.720 1.00 27.04 118 LYS D C 1
ATOM 4274 O O . LYS D 1 118 ? -9.374 8.351 -35.591 1.00 27.71 118 LYS D O 1
ATOM 4280 N N . MET D 1 119 ? -8.803 6.633 -36.923 1.00 26.31 119 MET D N 1
ATOM 4281 C CA . MET D 1 119 ? -8.376 5.796 -35.808 1.00 28.65 119 MET D CA 1
ATOM 4282 C C . MET D 1 119 ? -7.455 4.689 -36.314 1.00 28.59 119 MET D C 1
ATOM 4283 O O . MET D 1 119 ? -7.492 4.346 -37.500 1.00 30.13 119 MET D O 1
ATOM 4288 N N . ALA D 1 120 ? -6.718 4.068 -35.395 1.00 27.77 120 ALA D N 1
ATOM 4289 C CA . ALA D 1 120 ? -5.784 3.013 -35.761 1.00 27.91 120 ALA D CA 1
ATOM 4290 C C . ALA D 1 120 ? -5.509 2.119 -34.577 1.00 27.88 120 ALA D C 1
ATOM 4291 O O . ALA D 1 120 ? -5.270 2.600 -33.477 1.00 26.63 120 ALA D O 1
ATOM 4293 N N . PHE D 1 121 ? -5.512 0.810 -34.814 1.00 30.10 121 PHE D N 1
ATOM 4294 C CA . PHE D 1 121 ? -5.244 -0.171 -33.779 1.00 29.62 121 PHE D CA 1
ATOM 4295 C C . PHE D 1 121 ? -3.764 -0.526 -33.710 1.00 29.91 121 PHE D C 1
ATOM 4296 O O . PHE D 1 121 ? -3.063 -0.548 -34.743 1.00 30.92 121 PHE D O 1
ATOM 4304 N N . PHE D 1 122 ? -3.307 -0.749 -32.481 1.00 30.41 122 PHE D N 1
ATOM 4305 C CA . PHE D 1 122 ? -2.005 -1.354 -32.170 1.00 30.07 122 PHE D CA 1
ATOM 4306 C C . PHE D 1 122 ? -2.160 -2.228 -30.918 1.00 29.90 122 PHE D C 1
ATOM 4307 O O . PHE D 1 122 ? -3.263 -2.303 -30.361 1.00 30.08 122 PHE D O 1
ATOM 4315 N N . PHE D 1 123 ? -1.120 -2.982 -30.540 1.00 29.16 123 PHE D N 1
ATOM 4316 C CA . PHE D 1 123 ? -1.293 -4.040 -29.520 1.00 26.38 123 PHE D CA 1
ATOM 4317 C C . PHE D 1 123 ? -0.228 -3.963 -28.464 1.00 26.54 123 PHE D C 1
ATOM 4318 O O . PHE D 1 123 ? 0.917 -3.645 -28.769 1.00 27.61 123 PHE D O 1
ATOM 4326 N N . ASP D 1 124 ? -0.622 -4.159 -27.208 1.00 25.60 124 ASP D N 1
ATOM 4327 C CA . ASP D 1 124 ? 0.349 -4.248 -26.106 1.00 24.47 124 ASP D CA 1
ATOM 4328 C C . ASP D 1 124 ? 1.023 -5.623 -26.163 1.00 26.79 124 ASP D C 1
ATOM 4329 O O . ASP D 1 124 ? 0.726 -6.397 -27.069 1.00 25.21 124 ASP D O 1
ATOM 4334 N N . PRO D 1 125 ? 2.054 -5.839 -25.336 1.00 26.97 125 PRO D N 1
ATOM 4335 C CA . PRO D 1 125 ? 2.892 -7.033 -25.529 1.00 27.56 125 PRO D CA 1
ATOM 4336 C C . PRO D 1 125 ? 2.121 -8.348 -25.404 1.00 29.00 125 PRO D C 1
ATOM 4337 O O . PRO D 1 125 ? 2.591 -9.391 -25.898 1.00 30.73 125 PRO D O 1
ATOM 4341 N N . ASP D 1 126 ? 0.982 -8.305 -24.703 1.00 27.50 126 ASP D N 1
ATOM 4342 C CA . ASP D 1 126 ? 0.105 -9.469 -24.487 1.00 26.31 126 ASP D CA 1
ATOM 4343 C C . ASP D 1 126 ? -1.087 -9.504 -25.441 1.00 27.96 126 ASP D C 1
ATOM 4344 O O . ASP D 1 126 ? -2.029 -10.304 -25.270 1.00 26.92 126 ASP D O 1
ATOM 4349 N N . GLY D 1 127 ? -0.996 -8.691 -26.487 1.00 25.69 127 GLY D N 1
ATOM 4350 C CA . GLY D 1 127 ? -1.997 -8.681 -27.552 1.00 27.14 127 GLY D CA 1
ATOM 4351 C C . GLY D 1 127 ? -3.267 -7.908 -27.229 1.00 26.74 127 GLY D C 1
ATOM 4352 O O . GLY D 1 127 ? -4.278 -8.049 -27.946 1.00 26.10 127 GLY D O 1
ATOM 4353 N N . LEU D 1 128 ? -3.217 -7.064 -26.198 1.00 25.65 128 LEU D N 1
ATOM 4354 C CA . LEU D 1 128 ? -4.377 -6.217 -25.844 1.00 24.99 128 LEU D CA 1
ATOM 4355 C C . LEU D 1 128 ? -4.568 -5.180 -26.934 1.00 24.95 128 LEU D C 1
ATOM 4356 O O . LEU D 1 128 ? -3.634 -4.443 -27.245 1.00 28.22 128 LEU D O 1
ATOM 4361 N N . PRO D 1 129 ? -5.756 -5.145 -27.561 1.00 25.07 129 PRO D N 1
ATOM 4362 C CA . PRO D 1 129 ? -5.978 -4.187 -28.648 1.00 23.23 129 PRO D CA 1
ATOM 4363 C C . PRO D 1 129 ? -6.126 -2.774 -28.094 1.00 24.03 129 PRO D C 1
ATOM 4364 O O . PRO D 1 129 ? -6.948 -2.535 -27.212 1.00 21.92 129 PRO D O 1
ATOM 4368 N N . LEU D 1 130 ? -5.244 -1.883 -28.541 1.00 23.91 130 LEU D N 1
ATOM 4369 C CA . LEU D 1 130 ? -5.320 -0.489 -28.144 1.00 25.14 130 LEU D CA 1
ATOM 4370 C C . LEU D 1 130 ? -5.625 0.309 -29.381 1.00 24.21 130 LEU D C 1
ATOM 4371 O O . LEU D 1 130 ? -5.296 -0.091 -30.474 1.00 29.71 130 LEU D O 1
ATOM 4376 N N . GLU D 1 131 ? -6.192 1.490 -29.207 1.00 25.16 131 GLU D N 1
ATOM 4377 C CA . GLU D 1 131 ? -6.635 2.227 -30.360 1.00 27.14 131 GLU D CA 1
ATOM 4378 C C . GLU D 1 131 ? -6.201 3.687 -30.226 1.00 25.30 131 GLU D C 1
ATOM 4379 O O . GLU D 1 131 ? -6.287 4.266 -29.158 1.00 27.88 131 GLU D O 1
ATOM 4385 N N . LEU D 1 132 ? -5.704 4.264 -31.316 1.00 23.33 132 LEU D N 1
ATOM 4386 C CA . LEU D 1 132 ? -5.581 5.734 -31.390 1.00 22.86 132 LEU D CA 1
ATOM 4387 C C . LEU D 1 132 ? -6.822 6.268 -32.076 1.00 23.34 132 LEU D C 1
ATOM 4388 O O . LEU D 1 132 ? -7.305 5.660 -33.026 1.00 25.24 132 LEU D O 1
ATOM 4393 N N . HIS D 1 133 ? -7.401 7.355 -31.574 1.00 22.42 133 HIS D N 1
ATOM 4394 C CA . HIS D 1 133 ? -8.700 7.771 -32.095 1.00 20.20 133 HIS D CA 1
ATOM 4395 C C . HIS D 1 133 ? -8.761 9.298 -32.051 1.00 23.87 133 HIS D C 1
ATOM 4396 O O . HIS D 1 133 ? -8.367 9.884 -31.062 1.00 24.69 133 HIS D O 1
ATOM 4403 N N . GLU D 1 134 ? -9.143 9.921 -33.159 1.00 25.16 134 GLU D N 1
ATOM 4404 C CA . GLU D 1 134 ? -9.238 11.378 -33.220 1.00 30.57 134 GLU D CA 1
ATOM 4405 C C . GLU D 1 134 ? -10.610 11.874 -32.799 1.00 32.19 134 GLU D C 1
ATOM 4406 O O . GLU D 1 134 ? -11.473 11.131 -32.290 1.00 31.63 134 GLU D O 1
#

Nearest PDB structures (foldseek):
  3l7t-assembly2_C  TM=9.951E-01  e=4.247E-27  Streptococcus mutans
  2p25-assembly1_A-2  TM=9.329E-01  e=4.804E-17  Enterococcus faecalis V583
  5umq-assembly1_A  TM=7.435E-01  e=1.591E-09  Streptomyces sp. CB03234
  3oa4-assembly1_A-2  TM=4.046E-01  e=1.913E-07  Halalkalibacterium halodurans C-125
  6qh4-assembly1_A  TM=4.044E-01  e=7.385E-07  Homo sapiens

Solvent-accessible surface area: 25331 Å² total; per-residue (Å²): 198,25,87,32,4,37,2,0,0,0,19,1,29,19,2,76,132,0,63,80,5,1,23,93,45,12,56,9,112,54,62,60,84,34,64,90,81,188,145,26,31,28,17,0,0,0,92,3,26,143,13,31,0,9,0,22,11,12,55,101,124,35,87,94,51,14,25,16,22,96,33,42,50,187,59,89,35,22,7,3,15,44,10,0,0,0,75,2,128,69,0,73,39,15,52,112,97,12,79,91,92,66,20,190,6,80,139,30,128,126,28,122,75,64,50,98,55,21,0,41,0,73,6,70,30,31,0,14,0,5,0,6,42,146,19,91,34,7,38,3,1,0,0,18,1,27,16,2,68,133,1,59,83,8,0,22,92,48,6,53,10,107,51,68,58,84,36,87,41,94,184,145,80,22,27,18,0,0,0,90,1,26,148,13,38,0,12,1,18,8,16,53,96,126,37,107,72,58,37,26,17,11,107,34,44,62,180,37,88,32,19,9,2,16,54,11,0,0,0,77,3,132,71,0,77,51,20,31,91,108,8,73,91,88,67,15,172,10,65,143,42,134,131,20,130,80,60,45,100,77,27,0,37,0,65,8,69,33,30,0,14,0,6,0,3,40,201,24,89,35,6,40,3,0,0,0,18,0,28,18,3,73,136,1,56,90,5,0,20,94,49,2,40,9,112,52,70,61,80,38,82,55,89,192,173,78,22,33,18,0,0,0,97,2,21,146,14,31,0,9,1,11,6,14,52,101,130,36,92,45,56,9,23,12,15,97,38,31,67,183,30,53,33,20,8,3,15,61,8,0,0,0,80,2,132,69,0,82,46,17,44,96,86,10,67,92,79,67,21,188,7,78,139,42,131,126,22,138,86,55,48,101,59,25,0,38,0,76,6,73,31,32,0,14,0,6,0,3,43,199,26,96,37,5,46,5,0,0,0,21,2,26,19,3,75,135,1,61,85,7,0,24,91,49,12,56,10,106,52,70,74,80,38,87,37,102,201,129,32,18,26,20,0,0,0,92,2,19,141,12,34,0,13,0,6,4,6,55,98,122,36,100,89,51,22,20,13,11,93,32,47,59,179,33,100,32,20,6,2,15,59,11,0,0,0,83,2,135,68,0,80,44,14,42,91,103,10,74,89,88,68,18,199,11,92,134,36,129,128,17,86,55,58,43,99,70,17,2,37,0,77,5,72,34,32,0,13,0,4,0,2,45